Protein AF-A0A938V3J7-F1 (afdb_monomer_lite)

pLDDT: mean 76.26, std 18.02, range [22.23, 97.75]

Structure (mmCIF, N/CA/C/O backbone):
data_AF-A0A938V3J7-F1
#
_entry.id   AF-A0A938V3J7-F1
#
loop_
_atom_site.group_PDB
_atom_site.id
_atom_site.type_symbol
_atom_site.label_atom_id
_atom_site.label_alt_id
_atom_site.label_comp_id
_atom_site.label_asym_id
_atom_site.label_entity_id
_atom_site.label_seq_id
_atom_site.pdbx_PDB_ins_code
_atom_site.Cartn_x
_atom_site.Cartn_y
_atom_site.Cartn_z
_atom_site.occupancy
_atom_site.B_iso_or_equiv
_atom_site.auth_seq_id
_atom_site.auth_comp_id
_atom_site.auth_asym_id
_atom_si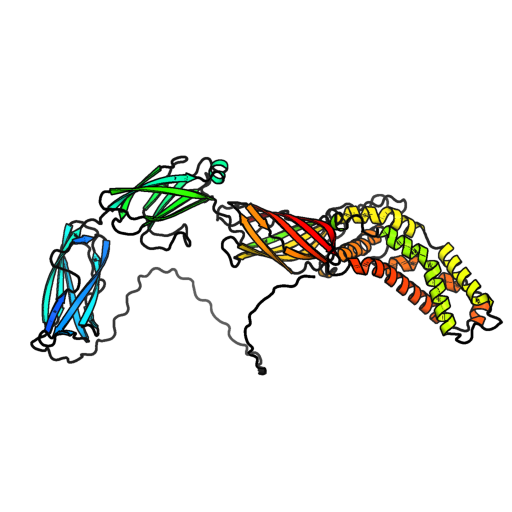te.auth_atom_id
_atom_site.pdbx_PDB_model_num
ATOM 1 N N . MET A 1 1 ? 50.129 -8.428 11.087 1.00 36.59 1 MET A N 1
ATOM 2 C CA . MET A 1 1 ? 49.872 -9.872 11.293 1.00 36.59 1 MET A CA 1
ATOM 3 C C . MET A 1 1 ? 49.122 -10.054 12.603 1.00 36.59 1 MET A C 1
ATOM 5 O O . MET A 1 1 ? 49.756 -10.105 13.646 1.00 36.59 1 MET A O 1
ATOM 9 N N . MET A 1 2 ? 47.792 -10.110 12.563 1.00 22.23 2 MET A N 1
ATOM 10 C CA . MET A 1 2 ? 46.974 -10.493 13.716 1.00 22.23 2 MET A CA 1
ATOM 11 C C . MET A 1 2 ? 45.658 -11.088 13.206 1.00 22.23 2 MET A C 1
ATOM 13 O O . MET A 1 2 ? 44.904 -10.426 12.503 1.00 22.23 2 MET A O 1
ATOM 17 N N . LYS A 1 3 ? 45.466 -12.374 13.522 1.00 27.41 3 LYS A N 1
ATOM 18 C CA . LYS A 1 3 ? 44.186 -13.101 13.534 1.00 27.41 3 LYS A CA 1
ATOM 19 C C . LYS A 1 3 ? 43.311 -12.467 14.628 1.00 27.41 3 LYS A C 1
ATOM 21 O O . LYS A 1 3 ? 43.859 -11.875 15.555 1.00 27.41 3 LYS A O 1
ATOM 26 N N . THR A 1 4 ? 41.982 -12.491 14.583 1.00 29.88 4 THR A N 1
ATOM 27 C CA . THR A 1 4 ? 41.031 -13.559 14.993 1.00 29.88 4 THR A CA 1
ATOM 28 C C . THR A 1 4 ? 39.646 -12.853 14.950 1.00 29.88 4 THR A C 1
ATOM 30 O O . THR A 1 4 ? 39.621 -11.651 15.179 1.00 29.88 4 THR A O 1
ATOM 33 N N . LEU A 1 5 ? 38.478 -13.414 14.623 1.00 23.55 5 LEU A N 1
ATOM 34 C CA . LEU A 1 5 ? 37.710 -14.451 15.323 1.00 23.55 5 LEU A CA 1
ATOM 35 C C . LEU A 1 5 ? 36.383 -14.641 14.545 1.00 23.55 5 LEU A C 1
ATOM 37 O O . LEU A 1 5 ? 35.713 -13.651 14.279 1.00 23.55 5 LEU A O 1
ATOM 41 N N . TRP A 1 6 ? 35.982 -15.877 14.244 1.00 23.89 6 TRP A N 1
ATOM 42 C CA . TRP A 1 6 ? 34.579 -16.276 14.031 1.00 23.89 6 TRP A CA 1
ATOM 43 C C . TRP A 1 6 ? 34.392 -17.631 14.723 1.00 23.89 6 TRP A C 1
ATOM 45 O O . TRP A 1 6 ? 35.262 -18.499 14.613 1.00 23.89 6 TRP A O 1
ATOM 55 N N . ALA A 1 7 ? 33.295 -17.801 15.460 1.00 24.97 7 ALA A N 1
ATOM 56 C CA . ALA A 1 7 ? 32.942 -19.033 16.157 1.00 24.97 7 ALA A CA 1
ATOM 57 C C . ALA A 1 7 ? 31.437 -19.326 16.011 1.00 24.97 7 ALA A C 1
ATOM 59 O O . ALA A 1 7 ? 30.647 -18.456 16.351 1.00 24.97 7 ALA A O 1
ATOM 60 N N . LEU A 1 8 ? 31.144 -20.552 15.528 1.00 22.77 8 LEU A N 1
ATOM 61 C CA . LEU A 1 8 ? 30.065 -21.527 15.845 1.00 22.77 8 LEU A CA 1
ATOM 62 C C . LEU A 1 8 ? 28.597 -21.038 15.991 1.00 22.77 8 LEU A C 1
ATOM 64 O O . LEU A 1 8 ? 28.354 -19.998 16.571 1.00 22.77 8 LEU A O 1
ATOM 68 N N . ALA A 1 9 ? 27.531 -21.758 15.599 1.00 23.61 9 ALA A N 1
ATOM 69 C CA . ALA A 1 9 ? 27.251 -23.204 15.497 1.00 23.61 9 ALA A CA 1
ATOM 70 C C . ALA A 1 9 ? 26.051 -23.448 14.521 1.00 23.61 9 ALA A C 1
ATOM 72 O O . ALA A 1 9 ? 25.189 -22.588 14.412 1.00 23.61 9 ALA A O 1
ATOM 73 N N . ALA A 1 10 ? 26.052 -24.466 13.647 1.00 24.00 10 ALA A N 1
ATOM 74 C CA . ALA A 1 10 ? 25.462 -25.820 13.772 1.00 24.00 10 ALA A CA 1
ATOM 75 C C . ALA A 1 10 ? 23.915 -25.930 13.817 1.00 24.00 10 ALA A C 1
ATOM 77 O O . ALA A 1 10 ? 23.343 -25.612 14.848 1.00 24.00 10 ALA A O 1
ATOM 78 N N . VAL A 1 11 ? 23.291 -26.552 12.792 1.00 22.33 11 VAL A N 1
ATOM 79 C CA . VAL A 1 11 ? 22.133 -27.480 12.909 1.00 22.33 11 VAL A CA 1
ATOM 80 C C . VAL A 1 11 ? 22.183 -28.548 11.793 1.00 22.33 11 VAL A C 1
ATOM 82 O O . VAL A 1 11 ? 22.649 -28.296 10.685 1.00 22.33 11 VAL A O 1
ATOM 85 N N . LEU A 1 12 ? 21.750 -29.759 12.159 1.00 23.25 12 LEU A N 1
ATOM 86 C CA . LEU A 1 12 ? 21.716 -31.028 11.431 1.00 23.25 12 LEU A CA 1
ATOM 87 C C . LEU A 1 12 ? 20.704 -31.139 10.265 1.00 23.25 12 LEU A C 1
ATOM 89 O O . LEU A 1 12 ? 19.569 -30.690 10.345 1.00 23.25 12 LEU A O 1
ATOM 93 N N . VAL A 1 13 ? 21.152 -31.921 9.279 1.00 25.14 13 VAL A N 1
ATOM 94 C CA . VAL A 1 13 ? 20.505 -32.942 8.421 1.00 25.14 13 VAL A CA 1
ATOM 95 C C . VAL A 1 13 ? 19.108 -33.459 8.822 1.00 25.14 13 VAL A C 1
ATOM 97 O O . VAL A 1 13 ? 18.946 -33.964 9.928 1.00 25.14 13 VAL A O 1
ATOM 100 N N . LEU A 1 14 ? 18.197 -33.542 7.837 1.00 25.23 14 LEU A N 1
ATOM 101 C CA . LEU A 1 14 ? 17.457 -34.759 7.437 1.00 25.23 14 LEU A CA 1
ATOM 102 C C . LEU A 1 14 ? 16.905 -34.588 6.009 1.00 25.23 14 LEU A C 1
ATOM 104 O O . LEU A 1 14 ? 16.304 -33.570 5.684 1.00 25.23 14 LEU A O 1
ATOM 108 N N . GLY A 1 15 ? 17.120 -35.593 5.161 1.00 25.22 15 GLY A N 1
ATOM 109 C CA . GLY A 1 15 ? 16.498 -35.726 3.845 1.00 25.22 15 GLY A CA 1
ATOM 110 C C . GLY A 1 15 ? 15.761 -37.059 3.717 1.00 25.22 15 GLY A C 1
ATOM 111 O O . GLY A 1 15 ? 16.027 -37.963 4.506 1.00 25.22 15 GLY A O 1
ATOM 112 N N . ALA A 1 16 ? 14.865 -37.156 2.727 1.00 27.64 16 ALA A N 1
ATOM 113 C CA . ALA A 1 16 ? 14.474 -38.348 1.943 1.00 27.64 16 ALA A CA 1
ATOM 114 C C . ALA A 1 16 ? 13.225 -37.994 1.096 1.00 27.64 16 ALA A C 1
ATOM 116 O O . ALA A 1 16 ? 12.248 -37.497 1.641 1.00 27.64 16 ALA A O 1
ATOM 117 N N . CYS A 1 17 ? 13.320 -38.034 -0.243 1.00 27.22 17 CYS A N 1
ATOM 118 C CA . CYS A 1 17 ? 12.775 -39.079 -1.149 1.00 27.22 17 CYS A CA 1
ATOM 119 C C . CYS A 1 17 ? 11.232 -39.074 -1.250 1.00 27.22 17 CYS A C 1
ATOM 121 O O . CYS A 1 17 ? 10.554 -39.335 -0.270 1.00 27.22 17 CYS A O 1
ATOM 123 N N . SER A 1 18 ? 10.627 -38.610 -2.350 1.00 29.48 18 SER A N 1
ATOM 124 C CA . SER A 1 18 ? 10.453 -39.227 -3.686 1.00 29.48 18 SER A CA 1
ATOM 125 C C . SER A 1 18 ? 9.230 -40.156 -3.828 1.00 29.48 18 SER A C 1
ATOM 127 O O . SER A 1 18 ? 9.090 -41.147 -3.123 1.00 29.48 18 SER A O 1
ATOM 129 N N . GLY A 1 19 ? 8.415 -39.862 -4.853 1.00 28.67 19 GLY A N 1
ATOM 130 C CA . GLY A 1 19 ? 7.665 -40.847 -5.644 1.00 28.67 19 GLY A CA 1
ATOM 131 C C . GLY A 1 19 ? 6.168 -41.004 -5.351 1.00 28.67 19 GLY A C 1
ATOM 132 O O . GLY A 1 19 ? 5.788 -41.472 -4.286 1.00 28.67 19 GLY A O 1
ATOM 133 N N . GLY A 1 20 ? 5.324 -40.747 -6.360 1.00 27.41 20 GLY A N 1
ATOM 134 C CA . GLY A 1 20 ? 3.936 -41.221 -6.367 1.00 27.41 20 GLY A CA 1
ATOM 135 C C . GLY A 1 20 ? 3.052 -40.641 -7.472 1.00 27.41 20 GLY A C 1
ATOM 136 O O . GLY A 1 20 ? 2.341 -39.674 -7.242 1.00 27.41 20 GLY A O 1
ATOM 137 N N . ASN A 1 21 ? 3.082 -41.261 -8.656 1.00 33.66 21 ASN A N 1
ATOM 138 C CA . ASN A 1 21 ? 2.131 -41.059 -9.757 1.00 33.66 21 ASN A CA 1
ATOM 139 C C . ASN A 1 21 ? 0.668 -41.277 -9.324 1.00 33.66 21 ASN A C 1
ATOM 141 O O . ASN A 1 21 ? 0.375 -42.241 -8.618 1.00 33.66 21 ASN A O 1
ATOM 145 N N . GLY A 1 22 ? -0.251 -40.487 -9.884 1.00 30.28 22 GLY A N 1
ATOM 146 C CA . GLY A 1 22 ? -1.693 -40.728 -9.804 1.00 30.28 22 GLY A CA 1
ATOM 147 C C . GLY A 1 22 ? -2.455 -40.013 -10.917 1.00 30.28 22 GLY A C 1
ATOM 148 O O . GLY A 1 22 ? -2.886 -38.881 -10.756 1.00 30.28 22 GLY A O 1
ATOM 149 N N . SER A 1 23 ? -2.604 -40.686 -12.057 1.00 36.59 23 SER A N 1
ATOM 150 C CA . SER A 1 23 ? -3.514 -40.326 -13.146 1.00 36.59 23 SER A CA 1
ATOM 151 C C . SER A 1 23 ? -4.965 -40.662 -12.778 1.00 36.59 23 SER A C 1
ATOM 153 O O . SER A 1 23 ? -5.240 -41.810 -12.424 1.00 36.59 23 SER A O 1
ATOM 155 N N . GLY A 1 24 ? -5.893 -39.719 -12.949 1.00 31.22 24 GLY A N 1
ATOM 156 C CA . GLY A 1 24 ? -7.335 -39.950 -12.835 1.00 31.22 24 GLY A CA 1
ATOM 157 C C . GLY A 1 24 ? -8.124 -38.929 -13.655 1.00 31.22 24 GLY A C 1
ATOM 158 O O . GLY A 1 24 ? -8.022 -37.733 -13.424 1.00 31.22 24 GLY A O 1
ATOM 159 N N . THR A 1 25 ? -8.852 -39.427 -14.650 1.00 36.25 25 THR A N 1
ATOM 160 C CA . THR A 1 25 ? -9.733 -38.732 -15.605 1.00 36.25 25 THR A CA 1
ATOM 161 C C . THR A 1 25 ? -10.946 -38.034 -14.966 1.00 36.25 25 THR A C 1
ATOM 163 O O . THR A 1 25 ? -11.325 -38.396 -13.852 1.00 36.25 25 THR A O 1
ATOM 166 N N . PRO A 1 26 ? -11.600 -37.095 -15.686 1.00 43.91 26 PRO A N 1
ATOM 167 C CA . PRO A 1 26 ? -12.692 -36.276 -15.166 1.00 43.91 26 PRO A CA 1
ATOM 168 C C . PRO A 1 26 ? -14.041 -37.007 -15.211 1.00 43.91 26 PRO A C 1
ATOM 170 O O . PRO A 1 26 ? -14.357 -37.697 -16.182 1.00 43.91 26 PRO A O 1
ATOM 173 N N . GLY A 1 27 ? -14.831 -36.830 -14.151 1.00 34.78 27 GLY A N 1
ATOM 174 C CA . GLY A 1 27 ? -16.237 -37.211 -14.078 1.00 34.78 27 GLY A CA 1
ATOM 175 C C . GLY A 1 27 ? -17.101 -35.957 -14.086 1.00 34.78 27 GLY A C 1
ATOM 176 O O . GLY A 1 27 ? -16.983 -35.120 -13.198 1.00 34.78 27 GLY A O 1
ATOM 177 N N . ASP A 1 28 ? -17.912 -35.858 -15.127 1.00 35.19 28 ASP A N 1
ATOM 178 C CA . ASP A 1 28 ? -18.955 -34.865 -15.364 1.00 35.19 28 ASP A CA 1
ATOM 179 C C . ASP A 1 28 ? -20.255 -35.253 -14.613 1.00 35.19 28 ASP A C 1
ATOM 181 O O . ASP A 1 28 ? -20.348 -36.350 -14.054 1.00 35.19 28 ASP A O 1
ATOM 185 N N . VAL A 1 29 ? -21.271 -34.392 -14.729 1.00 34.12 29 VAL A N 1
ATOM 186 C CA . VAL A 1 29 ? -22.699 -34.513 -14.355 1.00 34.12 29 VAL A CA 1
ATOM 187 C C . VAL A 1 29 ? -23.127 -33.906 -13.005 1.00 34.12 29 VAL A C 1
ATOM 189 O O . VAL A 1 29 ? -22.917 -34.492 -11.944 1.00 34.12 29 VAL A O 1
ATOM 192 N N . GLY A 1 30 ? -23.904 -32.812 -13.084 1.00 29.70 30 GLY A N 1
ATOM 193 C CA . GLY A 1 30 ? -24.968 -32.530 -12.112 1.00 29.70 30 GLY A CA 1
ATOM 194 C C . GLY A 1 30 ? -25.398 -31.071 -11.940 1.00 29.70 30 GLY A C 1
ATOM 195 O O . GLY A 1 30 ? -25.163 -30.508 -10.877 1.00 29.70 30 GLY A O 1
ATOM 196 N N . GLU A 1 31 ? -26.085 -30.489 -12.932 1.00 33.03 31 GLU A N 1
ATOM 197 C CA . GLU A 1 31 ? -27.126 -29.473 -12.682 1.00 33.03 31 GLU A CA 1
ATOM 198 C C . GLU A 1 31 ? -28.105 -30.004 -11.615 1.00 33.03 31 GLU A C 1
ATOM 200 O O . GLU A 1 31 ? -28.497 -31.170 -11.676 1.00 33.03 31 GLU A O 1
ATOM 205 N N . ASP A 1 32 ? -28.532 -29.188 -10.647 1.00 31.94 32 ASP A N 1
ATOM 206 C CA . ASP A 1 32 ? -29.783 -28.424 -10.768 1.00 31.94 32 ASP A CA 1
ATOM 207 C C . ASP A 1 32 ? -30.234 -27.803 -9.422 1.00 31.94 32 ASP A C 1
ATOM 209 O O . ASP A 1 32 ? -30.037 -28.349 -8.336 1.00 31.94 32 ASP A O 1
ATOM 213 N N . THR A 1 33 ? -30.965 -26.699 -9.560 1.00 32.12 33 THR A N 1
ATOM 214 C CA . THR A 1 33 ? -31.903 -26.053 -8.623 1.00 32.12 33 THR A CA 1
ATOM 215 C C . THR A 1 33 ? -31.411 -25.070 -7.551 1.00 32.12 33 THR A C 1
ATOM 217 O O . THR A 1 33 ? -30.893 -25.398 -6.487 1.00 32.12 33 THR A O 1
ATOM 220 N N . ALA A 1 34 ? -31.742 -23.811 -7.847 1.00 36.47 34 ALA A N 1
ATOM 221 C CA . ALA A 1 34 ? -31.937 -22.704 -6.930 1.00 36.47 34 ALA A CA 1
ATOM 222 C C . ALA A 1 34 ? -33.074 -22.969 -5.924 1.00 36.47 34 ALA A C 1
ATOM 224 O O . ALA A 1 34 ? -34.104 -23.544 -6.284 1.00 36.47 34 ALA A O 1
ATOM 225 N N . ALA A 1 35 ? -32.928 -22.445 -4.705 1.00 31.72 35 ALA A N 1
ATOM 226 C CA . ALA A 1 35 ? -34.045 -22.184 -3.806 1.00 31.72 35 ALA A CA 1
ATOM 227 C C . ALA A 1 35 ? -33.785 -20.927 -2.957 1.00 31.72 35 ALA A C 1
ATOM 229 O O . ALA A 1 35 ? -32.765 -20.807 -2.284 1.00 31.72 35 ALA A O 1
ATOM 230 N N . ASP A 1 36 ? -34.743 -20.012 -3.084 1.00 29.78 36 ASP A N 1
ATOM 231 C CA . ASP A 1 36 ? -35.158 -18.885 -2.248 1.00 29.78 36 ASP A CA 1
ATOM 232 C C . ASP A 1 36 ? -34.339 -18.485 -1.009 1.00 29.78 36 ASP A C 1
ATOM 234 O O . ASP A 1 36 ? -34.223 -19.200 -0.014 1.00 29.78 36 ASP A O 1
ATOM 238 N N . VAL A 1 37 ? -33.943 -17.210 -1.031 1.00 35.91 37 VAL A N 1
ATOM 239 C CA . VAL A 1 37 ? -33.580 -16.406 0.136 1.00 35.91 37 VAL A CA 1
ATOM 240 C C . VAL A 1 37 ? -34.868 -16.014 0.868 1.00 35.91 37 VAL A C 1
ATOM 242 O O . VAL A 1 37 ? -35.598 -15.125 0.428 1.00 35.91 37 VAL A O 1
ATOM 245 N N . ALA A 1 38 ? -35.133 -16.666 1.999 1.00 32.16 38 ALA A N 1
ATOM 246 C CA . ALA A 1 38 ? -36.101 -16.222 2.995 1.00 32.16 38 ALA A CA 1
ATOM 247 C C . ALA A 1 38 ? -35.363 -15.759 4.263 1.00 32.16 38 ALA A C 1
ATOM 249 O O . ALA A 1 38 ? -34.440 -16.406 4.751 1.00 32.16 38 ALA A O 1
ATOM 250 N N . THR A 1 39 ? -35.782 -14.600 4.757 1.00 33.84 39 THR A N 1
ATOM 251 C CA . THR A 1 39 ? -35.314 -13.863 5.941 1.00 33.84 39 THR A CA 1
ATOM 252 C C . THR A 1 39 ? -35.288 -14.695 7.234 1.00 33.84 39 THR A C 1
ATOM 254 O O . THR A 1 39 ? -36.244 -15.439 7.467 1.00 33.84 39 THR A O 1
ATOM 257 N N . PRO A 1 40 ? -34.298 -14.520 8.134 1.00 32.47 40 PRO A N 1
ATOM 258 C CA . PRO A 1 40 ? -34.312 -15.164 9.439 1.00 32.47 40 PRO A CA 1
ATOM 259 C C . PRO A 1 40 ? -35.102 -14.318 10.444 1.00 32.47 40 PRO A C 1
ATOM 261 O O . PRO A 1 40 ? -34.641 -13.275 10.896 1.00 32.47 40 PRO A O 1
ATOM 264 N N . ASP A 1 41 ? -36.283 -14.802 10.815 1.00 40.81 41 ASP A N 1
ATOM 265 C CA . ASP A 1 41 ? -36.976 -14.399 12.037 1.00 40.81 41 ASP A CA 1
ATOM 266 C C . ASP A 1 41 ? -37.518 -15.669 12.708 1.00 40.81 41 ASP A C 1
ATOM 268 O O . ASP A 1 41 ? -38.597 -16.154 12.376 1.00 40.81 41 ASP A O 1
ATOM 272 N N . SER A 1 42 ? -36.719 -16.278 13.590 1.00 31.77 42 SER A N 1
ATOM 273 C CA . SER A 1 42 ? -37.204 -17.240 14.587 1.00 31.77 42 SER A CA 1
ATOM 274 C C . SER A 1 42 ? -36.120 -17.561 15.616 1.00 31.77 42 SER A C 1
ATOM 276 O O . SER A 1 42 ? -35.074 -18.120 15.283 1.00 31.77 42 SER A O 1
ATOM 278 N N . ARG A 1 43 ? -36.422 -17.251 16.882 1.00 34.56 43 ARG A N 1
ATOM 279 C CA . ARG A 1 43 ? -35.856 -17.898 18.073 1.00 34.56 43 ARG A CA 1
ATOM 280 C C . ARG A 1 43 ? -35.697 -19.401 17.829 1.00 34.56 43 ARG A C 1
ATOM 282 O O . ARG A 1 43 ? -36.666 -20.076 17.496 1.00 34.56 43 ARG A O 1
ATOM 289 N N . THR A 1 44 ? -34.491 -19.909 18.031 1.00 30.72 44 THR A N 1
ATOM 290 C CA . THR A 1 44 ? -34.216 -21.338 18.134 1.00 30.72 44 THR A CA 1
ATOM 291 C C . THR A 1 44 ? -34.802 -21.862 19.440 1.00 30.72 44 THR A C 1
ATOM 293 O O . THR A 1 44 ? -34.283 -21.586 20.522 1.00 30.72 44 THR A O 1
ATOM 296 N N . ASP A 1 45 ? -35.891 -22.619 19.333 1.00 33.22 45 ASP A N 1
ATOM 297 C CA . ASP A 1 45 ? -36.324 -23.520 20.393 1.00 33.22 45 ASP A CA 1
ATOM 298 C C . ASP A 1 45 ? -35.198 -24.532 20.640 1.00 33.22 45 ASP A C 1
ATOM 300 O O . ASP A 1 45 ? -34.743 -25.231 19.729 1.00 33.22 45 ASP A O 1
ATOM 304 N N . ALA A 1 46 ? -34.694 -24.554 21.874 1.00 37.19 46 ALA A N 1
ATOM 305 C CA . ALA A 1 46 ? -33.725 -25.539 22.318 1.00 37.19 46 ALA A CA 1
ATOM 306 C C . ALA A 1 46 ? -34.317 -26.944 22.141 1.00 37.19 46 ALA A C 1
ATOM 308 O O . ALA A 1 46 ? -35.465 -27.194 22.508 1.00 37.19 46 ALA A O 1
ATOM 309 N N . ALA A 1 47 ? -33.518 -27.846 21.571 1.00 35.41 47 ALA A N 1
ATOM 310 C CA . ALA A 1 47 ? -33.863 -29.249 21.411 1.00 35.41 47 ALA A CA 1
ATOM 311 C C . ALA A 1 47 ? -34.372 -29.842 22.737 1.00 35.41 47 ALA A C 1
ATOM 313 O O . ALA A 1 47 ? -33.728 -29.690 23.778 1.00 35.41 47 ALA A O 1
ATOM 314 N N . GLU A 1 48 ? -35.520 -30.525 22.689 1.00 35.78 48 GLU A N 1
ATOM 315 C CA . GLU A 1 48 ? -35.974 -31.377 23.787 1.00 35.78 48 GLU A CA 1
ATOM 316 C C . GLU A 1 48 ? -34.861 -32.382 24.131 1.00 35.78 48 GLU A C 1
ATOM 318 O O . GLU A 1 48 ? -34.354 -33.055 23.228 1.00 35.78 48 GLU A O 1
ATOM 323 N N . PRO A 1 49 ? -34.450 -32.504 25.406 1.00 41.25 49 PRO A N 1
ATOM 324 C CA . PRO A 1 49 ? -33.471 -33.506 25.784 1.00 41.25 49 PRO A CA 1
ATOM 325 C C . PRO A 1 49 ? -34.092 -34.901 25.659 1.00 41.25 49 PRO A C 1
ATOM 327 O O . PRO A 1 49 ? -35.179 -35.164 26.182 1.00 41.25 49 PRO A O 1
ATOM 330 N N . ASP A 1 50 ? -33.364 -35.788 24.977 1.00 38.81 50 ASP A N 1
ATOM 331 C CA . ASP A 1 50 ? -33.607 -37.227 24.936 1.00 38.81 50 ASP A CA 1
ATOM 332 C C . ASP A 1 50 ? -33.941 -37.772 26.332 1.00 38.81 50 ASP A C 1
ATOM 334 O O . ASP A 1 50 ? -33.351 -37.374 27.340 1.00 38.81 50 ASP A O 1
ATOM 338 N N . GLN A 1 51 ? -34.903 -38.697 26.378 1.00 39.19 51 GLN A N 1
ATOM 339 C CA . GLN A 1 51 ? -35.396 -39.319 27.603 1.00 39.19 51 GLN A CA 1
ATOM 340 C C . GLN A 1 51 ? -34.245 -39.760 28.518 1.00 39.19 51 GLN A C 1
ATOM 342 O O . GLN A 1 51 ? -33.464 -40.650 28.178 1.00 39.19 51 GLN A O 1
ATOM 347 N N . VAL A 1 52 ? -34.177 -39.143 29.702 1.00 41.59 52 VAL A N 1
ATOM 348 C CA . VAL A 1 52 ? -33.230 -39.488 30.765 1.00 41.59 52 VAL A CA 1
ATOM 349 C C . VAL A 1 52 ? -33.440 -40.964 31.135 1.00 41.59 52 VAL A C 1
ATOM 351 O O . VAL A 1 52 ? -34.559 -41.335 31.503 1.00 41.59 52 VAL A O 1
ATOM 354 N N . PRO A 1 53 ? -32.414 -41.831 31.040 1.00 44.44 53 PRO A N 1
ATOM 355 C CA . PRO A 1 53 ? -32.537 -43.208 31.489 1.00 44.44 53 PRO A CA 1
ATOM 356 C C . PRO A 1 53 ? -32.819 -43.217 32.993 1.00 44.44 53 PRO A C 1
ATOM 358 O O . PRO A 1 53 ? -32.088 -42.603 33.768 1.00 44.44 53 PRO A O 1
ATOM 361 N N . ASP A 1 54 ? -33.881 -43.915 33.398 1.00 48.75 54 ASP A N 1
ATOM 362 C CA . ASP A 1 54 ? -34.207 -44.188 34.799 1.00 48.75 54 ASP A CA 1
ATOM 363 C C . ASP A 1 54 ? -33.035 -44.965 35.425 1.00 48.75 54 ASP A C 1
ATOM 365 O O . ASP A 1 54 ? -32.890 -46.176 35.239 1.00 48.75 54 ASP A O 1
ATOM 369 N N . THR A 1 55 ? -32.117 -44.249 36.083 1.00 49.28 55 THR A N 1
ATOM 370 C CA . THR A 1 55 ? -30.848 -44.800 36.586 1.00 49.28 55 THR A CA 1
ATOM 371 C C . THR A 1 55 ? -31.044 -45.722 37.786 1.00 49.28 55 THR A C 1
ATOM 373 O O . THR A 1 55 ? -30.080 -46.343 38.234 1.00 49.28 55 THR A O 1
ATOM 376 N N . GLY A 1 56 ? -32.274 -45.858 38.302 1.00 56.31 56 GLY A N 1
ATOM 377 C CA . GLY A 1 56 ? -32.622 -46.837 39.329 1.00 56.31 56 GLY A CA 1
ATOM 378 C C . GLY A 1 56 ? -31.783 -46.734 40.605 1.00 56.31 56 GLY A C 1
ATOM 379 O O . GLY A 1 56 ? -31.706 -47.716 41.342 1.00 56.31 56 GLY A O 1
ATOM 380 N N . ILE A 1 57 ? -31.135 -45.589 40.865 1.00 64.56 57 ILE A N 1
ATOM 381 C CA . ILE A 1 57 ? -30.305 -45.377 42.053 1.00 64.56 57 ILE A CA 1
ATOM 382 C C . ILE A 1 57 ? -31.250 -45.368 43.263 1.00 64.56 57 ILE A C 1
ATOM 384 O O . ILE A 1 57 ? -32.044 -44.435 43.407 1.00 64.56 57 ILE A O 1
ATOM 388 N N . PRO A 1 58 ? -31.223 -46.393 44.137 1.00 73.50 58 PRO A N 1
ATOM 389 C CA . PRO A 1 58 ? -32.092 -46.414 45.301 1.00 73.50 58 PRO A CA 1
ATOM 390 C C . PRO A 1 58 ? -31.683 -45.273 46.234 1.00 73.50 58 PRO A C 1
ATOM 392 O O . PRO A 1 58 ? -30.503 -45.139 46.560 1.00 73.50 58 PRO A O 1
ATOM 395 N N . CYS A 1 59 ? -32.649 -44.461 46.670 1.00 78.62 59 CYS A N 1
ATOM 396 C CA . CYS A 1 59 ? -32.402 -43.370 47.608 1.00 78.62 59 CYS A CA 1
ATOM 397 C C . CYS A 1 59 ? -31.710 -43.908 48.873 1.00 78.62 59 CYS A C 1
ATOM 399 O O . CYS A 1 59 ? -32.329 -44.582 49.701 1.00 78.62 59 CYS A O 1
ATOM 401 N N . SER A 1 60 ? -30.407 -43.644 49.001 1.00 73.94 60 SER A N 1
ATOM 402 C CA . SER A 1 60 ? -29.638 -43.928 50.214 1.00 73.94 60 SER A CA 1
ATOM 403 C C . SER A 1 60 ? -30.157 -43.020 51.335 1.00 73.94 60 SER A C 1
ATOM 405 O O . SER A 1 60 ? -30.492 -41.861 51.096 1.00 73.94 60 SER A O 1
ATOM 407 N N . GLN A 1 61 ? -30.231 -43.529 52.570 1.00 76.25 61 GLN A N 1
ATOM 408 C CA . GLN A 1 61 ? -30.738 -42.757 53.717 1.00 76.25 61 GLN A CA 1
ATOM 409 C C . GLN A 1 61 ? -29.819 -41.596 54.144 1.00 76.25 61 GLN A C 1
ATOM 411 O O . GLN A 1 61 ? -30.170 -40.870 55.068 1.00 76.25 61 GLN A O 1
ATOM 416 N N . ASN A 1 62 ? -28.667 -41.409 53.489 1.00 88.75 62 ASN A N 1
ATOM 417 C CA . ASN A 1 62 ? -27.645 -40.443 53.895 1.00 88.75 62 ASN A CA 1
ATOM 418 C C . ASN A 1 62 ? -27.331 -39.391 52.824 1.00 88.75 62 ASN A C 1
ATOM 420 O O . ASN A 1 62 ? -26.309 -38.716 52.928 1.00 88.75 62 ASN A O 1
ATOM 424 N N . LEU A 1 63 ? -28.153 -39.256 51.782 1.00 92.38 63 LEU A N 1
ATOM 425 C CA . LEU A 1 63 ? -27.927 -38.237 50.760 1.00 92.38 63 LEU A CA 1
ATOM 426 C C . LEU A 1 63 ? -28.299 -36.843 51.287 1.00 92.38 63 LEU A C 1
ATOM 428 O O . LEU A 1 63 ? -29.374 -36.651 51.853 1.00 92.38 63 LEU A O 1
ATOM 432 N N . VAL A 1 64 ? -27.420 -35.868 51.065 1.00 94.25 64 VAL A N 1
ATOM 433 C CA . VAL A 1 64 ? -27.632 -34.450 51.384 1.00 94.25 64 VAL A CA 1
ATOM 434 C C . VAL A 1 64 ? -27.657 -33.653 50.090 1.00 94.25 64 VAL A C 1
ATOM 436 O O . VAL A 1 64 ? -26.845 -33.897 49.202 1.00 94.25 64 VAL A O 1
ATOM 439 N N . LEU A 1 65 ? -28.600 -32.715 49.998 1.00 95.19 65 LEU A N 1
ATOM 440 C CA . LEU A 1 65 ? -28.695 -31.711 48.942 1.00 95.19 65 LEU A CA 1
ATOM 441 C C . LEU A 1 65 ? -28.388 -30.344 49.545 1.00 95.19 65 LEU A C 1
ATOM 443 O O . LEU A 1 65 ? -28.980 -29.973 50.555 1.00 95.19 65 LEU A O 1
ATOM 447 N N . GLU A 1 66 ? -27.492 -29.597 48.918 1.00 95.00 66 GLU A N 1
ATOM 448 C CA . GLU A 1 66 ? -27.148 -28.233 49.320 1.00 95.00 66 GLU A CA 1
ATOM 449 C C . GLU A 1 66 ? -26.915 -27.348 48.093 1.00 95.00 66 GLU A C 1
ATOM 451 O O . GLU A 1 66 ? -26.609 -27.843 47.005 1.00 95.00 66 GLU A O 1
ATOM 456 N N . PHE A 1 67 ? -27.054 -26.034 48.264 1.00 94.88 67 PHE A N 1
ATOM 457 C CA . PHE A 1 67 ? -26.551 -25.081 47.279 1.00 94.88 67 PHE A CA 1
ATOM 458 C C . PHE A 1 67 ? -25.028 -25.006 47.366 1.00 94.88 67 PHE A C 1
ATOM 460 O O . PHE A 1 67 ? -24.449 -25.096 48.447 1.00 94.88 67 PHE A O 1
ATOM 467 N N . PHE A 1 68 ? -24.378 -24.832 46.221 1.00 89.00 68 PHE A N 1
ATOM 468 C CA . PHE A 1 68 ? -22.932 -24.702 46.125 1.00 89.00 68 PHE A CA 1
ATOM 469 C C . PHE A 1 68 ? -22.581 -23.318 45.571 1.00 89.00 68 PHE A C 1
ATOM 471 O O . PHE A 1 68 ? -23.016 -22.954 44.481 1.00 89.00 68 PHE A O 1
ATOM 478 N N . GLY A 1 69 ? -21.812 -22.537 46.334 1.00 84.19 69 GLY A N 1
ATOM 479 C CA . GLY A 1 69 ? -21.360 -21.198 45.933 1.00 84.19 69 GLY A CA 1
ATOM 480 C C . GLY A 1 69 ? -22.395 -20.072 46.066 1.00 84.19 69 GLY A C 1
ATOM 481 O O . GLY A 1 69 ? -22.083 -18.945 45.693 1.00 84.19 69 GLY A O 1
ATOM 482 N N . ILE A 1 70 ? -23.593 -20.346 46.597 1.00 89.12 70 ILE A N 1
ATOM 483 C CA . ILE A 1 70 ? -24.646 -19.349 46.846 1.00 89.12 70 ILE A CA 1
ATOM 484 C C . ILE A 1 70 ? -25.194 -19.546 48.264 1.00 89.12 70 ILE A C 1
ATOM 486 O O . ILE A 1 70 ? -25.400 -20.680 48.698 1.00 89.12 70 ILE A O 1
ATOM 490 N N . GLU A 1 71 ? -25.426 -18.444 48.975 1.00 90.88 71 GLU A N 1
ATOM 491 C CA . GLU A 1 71 ? -25.882 -18.417 50.368 1.00 90.88 71 GLU A CA 1
ATOM 492 C C . GLU A 1 71 ? -27.250 -17.733 50.497 1.00 90.88 71 GLU A C 1
ATOM 494 O O . GLU A 1 71 ? -27.641 -16.916 49.660 1.00 90.88 71 GLU A O 1
ATOM 499 N N . ASP A 1 72 ? -27.977 -18.075 51.562 1.00 92.44 72 ASP A N 1
ATOM 500 C CA . ASP A 1 72 ? -29.256 -17.446 51.895 1.00 92.44 72 ASP A CA 1
ATOM 501 C C . ASP A 1 72 ? -29.069 -15.951 52.190 1.00 92.44 72 ASP A C 1
ATOM 503 O O . ASP A 1 72 ? -28.199 -15.554 52.966 1.00 92.44 72 ASP A O 1
ATOM 507 N N . GLY A 1 73 ? -29.882 -15.117 51.550 1.00 88.38 73 GLY A N 1
ATOM 508 C CA . GLY A 1 73 ? -29.791 -13.664 51.620 1.00 88.38 73 GLY A CA 1
ATOM 509 C C . GLY A 1 73 ? -28.724 -13.041 50.716 1.00 88.38 73 GLY A C 1
ATOM 510 O O . GLY A 1 73 ? -28.428 -11.863 50.895 1.00 88.38 73 GLY A O 1
ATOM 511 N N . MET A 1 74 ? -28.145 -13.767 49.754 1.00 89.69 74 MET A N 1
ATOM 512 C CA . MET A 1 74 ? -27.180 -13.195 48.805 1.00 89.69 74 MET A CA 1
ATOM 513 C C . MET A 1 74 ? -27.826 -12.128 47.899 1.00 89.69 74 MET A C 1
ATOM 515 O O . MET A 1 74 ? -28.919 -12.323 47.357 1.00 89.69 74 MET A O 1
ATOM 519 N N . GLY A 1 75 ? -27.125 -11.001 47.730 1.00 87.94 75 GLY A N 1
ATOM 520 C CA . GLY A 1 75 ? -27.479 -9.941 46.788 1.00 87.94 75 GLY A CA 1
ATOM 521 C C . GLY A 1 75 ? -26.981 -10.262 45.378 1.00 87.94 75 GLY A C 1
ATOM 522 O O . GLY A 1 75 ? -25.806 -10.574 45.197 1.00 87.94 75 GLY A O 1
ATOM 523 N N . LEU A 1 76 ? -27.862 -10.187 44.385 1.00 88.88 76 LEU A N 1
ATOM 524 C CA . LEU A 1 76 ? -27.571 -10.454 42.978 1.00 88.88 76 LEU A CA 1
ATOM 525 C C . LEU A 1 76 ? -27.650 -9.164 42.161 1.00 88.88 76 LEU A C 1
ATOM 527 O O . LEU A 1 76 ? -28.648 -8.458 42.243 1.00 88.88 76 LEU A O 1
ATOM 531 N N . GLU A 1 77 ? -26.653 -8.853 41.339 1.00 88.12 77 GLU A N 1
ATOM 532 C CA . GLU A 1 77 ? -26.751 -7.704 40.426 1.00 88.12 77 GLU A CA 1
ATOM 533 C C . GLU A 1 77 ? -27.965 -7.865 39.493 1.00 88.12 77 GLU A C 1
ATOM 535 O O . GLU A 1 77 ? -28.212 -8.962 38.994 1.00 88.12 77 GLU A O 1
ATOM 540 N N . THR A 1 78 ? -28.739 -6.803 39.255 1.00 87.69 78 THR A N 1
ATOM 541 C CA . THR A 1 78 ? -29.845 -6.809 38.276 1.00 87.69 78 THR A CA 1
ATOM 542 C C . THR A 1 78 ? -29.339 -7.022 36.847 1.00 87.69 78 THR A C 1
ATOM 544 O O . THR A 1 78 ? -28.339 -6.417 36.462 1.00 87.69 78 THR A O 1
ATOM 547 N N . GLY A 1 79 ? -30.051 -7.816 36.040 1.00 83.50 79 GLY A N 1
ATOM 548 C CA . GLY A 1 79 ? -29.695 -8.100 34.642 1.00 83.50 79 GLY A CA 1
ATOM 549 C C . GLY A 1 79 ? -28.437 -8.958 34.444 1.00 83.50 79 GLY A C 1
ATOM 550 O O . GLY A 1 79 ? -27.917 -9.034 33.333 1.00 83.50 79 GLY A O 1
ATOM 551 N N . ALA A 1 80 ? -27.921 -9.573 35.507 1.00 84.00 80 ALA A N 1
ATOM 552 C CA . ALA A 1 80 ? -26.769 -10.458 35.475 1.00 84.00 80 ALA A CA 1
ATOM 553 C C . ALA A 1 80 ? -27.171 -11.911 35.192 1.00 84.00 80 ALA A C 1
ATOM 555 O O . ALA A 1 80 ? -28.249 -12.373 35.569 1.00 84.00 80 ALA A O 1
ATOM 556 N N . ASN A 1 81 ? -26.238 -12.655 34.604 1.00 87.44 81 ASN A N 1
ATOM 557 C CA . ASN A 1 81 ? -26.342 -14.099 34.458 1.00 87.44 81 ASN A CA 1
ATOM 558 C C . ASN A 1 81 ? -25.500 -14.776 35.537 1.00 87.44 81 ASN A C 1
ATOM 560 O O . ASN A 1 81 ? -24.281 -14.599 35.587 1.00 87.44 81 ASN A O 1
ATOM 564 N N . LEU A 1 82 ? -26.146 -15.559 36.397 1.00 90.19 82 LEU A N 1
ATOM 565 C CA . LEU A 1 82 ? -25.494 -16.297 37.472 1.00 90.19 82 LEU A CA 1
ATOM 566 C C . LEU A 1 82 ? -25.631 -17.801 37.254 1.00 90.19 82 LEU A C 1
ATOM 568 O O . LEU A 1 82 ? -26.732 -18.314 37.077 1.00 90.19 82 LEU A O 1
ATOM 572 N N . MET A 1 83 ? -24.524 -18.533 37.356 1.00 94.06 83 MET A N 1
ATOM 573 C CA . MET A 1 83 ? -24.563 -19.993 37.393 1.00 94.06 83 MET A CA 1
ATOM 574 C C . MET A 1 83 ? -24.922 -20.471 38.805 1.00 94.06 83 MET A C 1
ATOM 576 O O . MET A 1 83 ? -24.112 -20.375 39.725 1.00 94.06 83 MET A O 1
ATOM 580 N N . VAL A 1 84 ? -26.125 -21.010 38.975 1.00 94.50 84 VAL A N 1
ATOM 581 C CA . VAL A 1 84 ? -26.586 -21.617 40.227 1.00 94.50 84 VAL A CA 1
ATOM 582 C C . VAL A 1 84 ? -26.201 -23.085 40.232 1.00 94.50 84 VAL A C 1
ATOM 584 O O . VAL A 1 84 ? -26.485 -23.808 39.279 1.00 94.50 84 VAL A O 1
ATOM 587 N N . GLN A 1 85 ? -25.599 -23.542 41.327 1.00 96.88 85 GLN A N 1
ATOM 588 C CA . GLN A 1 85 ? -25.187 -24.928 41.492 1.00 96.88 85 GLN A CA 1
ATOM 589 C C . GLN A 1 85 ? -25.839 -25.556 42.722 1.00 96.88 85 GLN A C 1
ATOM 591 O O . GLN A 1 85 ? -25.907 -24.953 43.793 1.00 96.88 85 GLN A O 1
ATOM 596 N N . ALA A 1 86 ? -26.297 -26.792 42.566 1.00 96.62 86 ALA A N 1
ATOM 597 C CA . ALA A 1 86 ? -26.765 -27.634 43.652 1.00 96.62 86 ALA A CA 1
ATOM 598 C C . ALA A 1 86 ? -25.959 -28.926 43.674 1.00 96.62 86 ALA A C 1
ATOM 600 O O . ALA A 1 86 ? -25.673 -29.506 42.625 1.00 96.62 86 ALA A O 1
ATOM 601 N N . ARG A 1 87 ? -25.586 -29.377 44.869 1.00 96.88 87 ARG A N 1
ATOM 602 C CA . ARG A 1 87 ? -24.730 -30.542 45.061 1.00 96.88 87 ARG A CA 1
ATOM 603 C C . ARG A 1 87 ? -25.451 -31.628 45.842 1.00 96.88 87 ARG A C 1
ATOM 605 O O . ARG A 1 87 ? -26.052 -31.340 46.874 1.00 96.88 87 ARG A O 1
ATOM 612 N N . ILE A 1 88 ? -25.338 -32.871 45.375 1.00 96.06 88 ILE A N 1
ATOM 613 C CA . ILE A 1 88 ? -25.756 -34.071 46.104 1.00 96.06 88 ILE A CA 1
ATOM 614 C C . ILE A 1 88 ? -24.534 -34.917 46.462 1.00 96.06 88 ILE A C 1
ATOM 616 O O . ILE A 1 88 ? -23.718 -35.261 45.603 1.00 96.06 88 ILE A O 1
ATOM 620 N N . TYR A 1 89 ? -24.418 -35.283 47.737 1.00 95.50 89 TYR A N 1
ATOM 621 C CA . TYR A 1 89 ? -23.380 -36.185 48.239 1.00 95.50 89 TYR A CA 1
ATOM 622 C C . TYR A 1 89 ? -23.914 -37.091 49.350 1.00 95.50 89 TYR A C 1
ATOM 624 O O . TYR A 1 89 ? -24.902 -36.775 50.012 1.00 95.50 89 TYR A O 1
ATOM 632 N N . ASP A 1 90 ? -23.256 -38.228 49.562 1.00 94.50 90 ASP A N 1
ATOM 633 C CA . ASP A 1 90 ? -23.507 -39.092 50.716 1.00 94.50 90 ASP A CA 1
ATOM 634 C C . ASP A 1 90 ? -22.796 -38.519 51.951 1.00 94.50 90 ASP A C 1
ATOM 636 O O . ASP A 1 90 ? -21.569 -38.407 51.971 1.00 94.50 90 ASP A O 1
ATOM 640 N N . ALA A 1 91 ? -23.551 -38.158 52.988 1.00 90.94 91 ALA A N 1
ATOM 641 C CA . ALA A 1 91 ? -23.034 -37.504 54.188 1.00 90.94 91 ALA A CA 1
ATOM 642 C C . ALA A 1 91 ? -22.112 -38.387 55.039 1.00 90.94 91 ALA A C 1
ATOM 644 O O . ALA A 1 91 ? -21.302 -37.864 55.801 1.00 90.94 91 ALA A O 1
ATOM 645 N N . VAL A 1 92 ? -22.220 -39.716 54.935 1.00 91.69 92 VAL A N 1
ATOM 646 C CA . VAL A 1 92 ? -21.374 -40.642 55.703 1.00 91.69 92 VAL A CA 1
ATOM 647 C C . VAL A 1 92 ? -20.027 -40.816 55.018 1.00 91.69 92 VAL A C 1
ATOM 649 O O . VAL A 1 92 ? -18.992 -40.848 55.681 1.00 91.69 92 VAL A O 1
ATOM 652 N N . MET A 1 93 ? -20.040 -40.930 53.691 1.00 91.75 93 MET A N 1
ATOM 653 C CA . MET A 1 93 ? -18.831 -41.176 52.901 1.00 91.75 93 MET A CA 1
ATOM 654 C C . MET A 1 93 ? -18.162 -39.882 52.416 1.00 91.75 93 MET A C 1
ATOM 656 O O . MET A 1 93 ? -17.017 -39.927 51.974 1.00 91.75 93 MET A O 1
ATOM 660 N N . ALA A 1 94 ? -18.866 -38.747 52.482 1.00 91.06 94 ALA A N 1
ATOM 661 C CA . ALA A 1 94 ? -18.496 -37.482 51.844 1.00 91.06 94 ALA A CA 1
ATOM 662 C C . ALA A 1 94 ? -18.209 -37.636 50.334 1.00 91.06 94 ALA A C 1
ATOM 664 O O . ALA A 1 94 ? -17.354 -36.947 49.776 1.00 91.06 94 ALA A O 1
ATOM 665 N N . VAL A 1 95 ? -18.913 -38.565 49.672 1.00 94.06 95 VAL A N 1
ATOM 666 C CA . VAL A 1 95 ? -18.727 -38.890 48.250 1.00 94.06 95 VAL A CA 1
ATOM 667 C C . VAL A 1 95 ? -19.841 -38.242 47.422 1.00 94.06 95 VAL A C 1
ATOM 669 O O . VAL A 1 95 ? -21.014 -38.423 47.758 1.00 94.06 95 VAL A O 1
ATOM 672 N N . PRO A 1 96 ? -19.510 -37.502 46.351 1.00 95.50 96 PRO A N 1
ATOM 673 C CA . PRO A 1 96 ? -20.505 -36.930 45.450 1.00 95.50 96 PRO A CA 1
ATOM 674 C C . PRO A 1 96 ? -21.310 -37.997 44.699 1.00 95.50 96 PRO A C 1
ATOM 676 O O . PRO A 1 96 ? -20.791 -39.067 44.386 1.00 95.50 96 PRO A O 1
ATOM 679 N N . VAL A 1 97 ? -22.571 -37.693 44.377 1.00 94.75 97 VAL A N 1
ATOM 680 C CA . VAL A 1 97 ? -23.473 -38.625 43.682 1.00 94.75 97 VAL A CA 1
ATOM 681 C C . VAL A 1 97 ? -23.893 -38.072 42.323 1.00 94.75 97 VAL A C 1
ATOM 683 O O . VAL A 1 97 ? -24.639 -37.097 42.237 1.00 94.75 97 VAL A O 1
ATOM 686 N N . ALA A 1 98 ? -23.419 -38.724 41.264 1.00 95.12 98 ALA A N 1
ATOM 687 C CA . ALA A 1 98 ? -23.723 -38.402 39.873 1.00 95.12 98 ALA A CA 1
ATOM 688 C C . ALA A 1 98 ? -25.040 -39.028 39.389 1.00 95.12 98 ALA A C 1
ATOM 690 O O . ALA A 1 98 ? -25.525 -40.004 39.963 1.00 95.12 98 ALA A O 1
ATOM 691 N N . GLY A 1 99 ? -25.581 -38.508 38.287 1.00 94.88 99 GLY A N 1
ATOM 692 C CA . GLY A 1 99 ? -26.708 -39.102 37.567 1.00 94.88 99 GLY A CA 1
ATOM 693 C C . GLY A 1 99 ? -28.073 -38.916 38.232 1.00 94.88 99 GLY A C 1
ATOM 694 O O . GLY A 1 99 ? -29.013 -39.626 37.876 1.00 94.88 99 GLY A O 1
ATOM 695 N N . LEU A 1 100 ? -28.197 -37.994 39.193 1.00 94.38 100 LEU A N 1
ATOM 696 C CA . LEU A 1 100 ? -29.465 -37.667 39.843 1.00 94.38 100 LEU A CA 1
ATOM 697 C C . LEU A 1 100 ? -30.072 -36.403 39.234 1.00 94.38 100 LEU A C 1
ATOM 699 O O . LEU A 1 100 ? -29.406 -35.373 39.144 1.00 94.38 100 LEU A O 1
ATOM 703 N N . GLU A 1 101 ? -31.347 -36.472 38.846 1.00 96.06 101 GLU A N 1
ATOM 704 C CA . GLU A 1 101 ? -32.108 -35.298 38.411 1.00 96.06 101 GLU A CA 1
ATOM 705 C C . GLU A 1 101 ? -32.404 -34.381 39.603 1.00 96.06 101 GLU A C 1
ATOM 707 O O . GLU A 1 101 ? -32.813 -34.823 40.680 1.00 96.06 101 GLU A O 1
ATOM 712 N N . VAL A 1 102 ? -32.222 -33.088 39.386 1.00 97.12 102 VAL A N 1
ATOM 713 C CA . VAL A 1 102 ? -32.459 -32.021 40.344 1.00 97.12 102 VAL A CA 1
ATOM 714 C C . VAL A 1 102 ? -33.390 -31.001 39.696 1.00 97.12 102 VAL A C 1
ATOM 716 O O . VAL A 1 102 ? -33.142 -30.553 38.576 1.00 97.12 102 VAL A O 1
ATOM 719 N N . VAL A 1 103 ? -34.465 -30.643 40.397 1.00 97.75 103 VAL A N 1
ATOM 720 C CA . VAL A 1 103 ? -35.466 -29.676 39.929 1.00 97.75 103 VAL A CA 1
ATOM 721 C C . VAL A 1 103 ? -35.256 -28.348 40.642 1.00 97.75 103 VAL A C 1
ATOM 723 O O . VAL A 1 103 ? -35.259 -28.302 41.873 1.00 97.75 103 VAL A O 1
ATOM 726 N N . PHE A 1 104 ? -35.110 -27.280 39.868 1.00 97.69 104 PHE A N 1
ATOM 727 C CA . PHE A 1 104 ? -34.971 -25.910 40.337 1.00 97.69 104 PHE A CA 1
ATOM 728 C C . PHE A 1 104 ? -36.281 -25.149 40.127 1.00 97.69 104 PHE A C 1
ATOM 730 O O . PHE A 1 104 ? -36.882 -25.187 39.054 1.00 97.69 104 PHE A O 1
ATOM 737 N N . GLU A 1 105 ? -36.704 -24.424 41.153 1.00 97.38 105 GLU A N 1
ATOM 738 C CA . GLU A 1 105 ? -37.898 -23.587 41.146 1.00 97.38 105 GLU A CA 1
ATOM 739 C C . GLU A 1 105 ? -37.536 -22.197 41.662 1.00 97.38 105 GLU A C 1
ATOM 741 O O . GLU A 1 105 ? -37.008 -22.059 42.768 1.00 97.38 105 GLU A O 1
ATOM 746 N N . LEU A 1 106 ? -37.858 -21.172 40.876 1.00 96.31 106 LEU A N 1
ATOM 747 C CA . LEU A 1 106 ? -37.705 -19.769 41.242 1.00 96.31 106 LEU A CA 1
ATOM 748 C C . LEU A 1 106 ? -39.093 -19.154 41.446 1.00 96.31 106 LEU A C 1
ATOM 750 O O . LEU A 1 106 ? -39.970 -19.288 40.595 1.00 96.31 106 LEU A O 1
ATOM 754 N N . THR A 1 107 ? -39.299 -18.483 42.575 1.00 95.00 107 THR A N 1
ATOM 755 C CA . THR A 1 107 ? -40.543 -17.762 42.895 1.00 95.00 107 THR A CA 1
ATOM 756 C C . THR A 1 107 ? -40.195 -16.383 43.446 1.00 95.00 107 THR A C 1
ATOM 758 O O . THR A 1 107 ? -39.201 -16.272 44.150 1.00 95.00 107 THR A O 1
ATOM 761 N N . GLY A 1 108 ? -40.953 -15.326 43.148 1.00 90.00 108 GLY A N 1
ATOM 762 C CA . GLY A 1 108 ? -40.630 -13.977 43.636 1.00 90.00 108 GLY A CA 1
ATOM 763 C C . GLY A 1 108 ? -41.286 -12.845 42.846 1.00 90.00 108 GLY A C 1
ATOM 764 O O . GLY A 1 108 ? -42.059 -13.095 41.923 1.00 90.00 108 GLY A O 1
ATOM 765 N N . ASP A 1 109 ? -40.947 -11.605 43.209 1.00 76.50 109 ASP A N 1
ATOM 766 C CA . ASP A 1 109 ? -41.614 -10.366 42.760 1.00 76.50 109 ASP A CA 1
ATOM 767 C C . ASP A 1 109 ? -40.917 -9.657 41.573 1.00 76.50 109 ASP A C 1
ATOM 769 O O . ASP A 1 109 ? -40.917 -8.417 41.478 1.00 76.50 109 ASP A O 1
ATOM 773 N N . GLY A 1 110 ? -40.323 -10.422 40.650 1.00 79.56 110 GLY A N 1
ATOM 774 C CA . GLY A 1 110 ? -39.532 -9.886 39.536 1.00 79.56 110 GLY A CA 1
ATOM 775 C C . GLY A 1 110 ? -39.586 -10.699 38.242 1.00 79.56 110 GLY A C 1
ATOM 776 O O . GLY A 1 110 ? -40.274 -11.708 38.135 1.00 79.56 110 GLY A O 1
ATOM 777 N N . ASP A 1 111 ? -38.843 -10.217 37.252 1.00 89.62 111 ASP A N 1
ATOM 778 C CA . ASP A 1 111 ? -38.692 -10.740 35.889 1.00 89.62 111 ASP A CA 1
ATOM 779 C C . ASP A 1 111 ? -37.511 -11.718 35.738 1.00 89.62 111 ASP A C 1
ATOM 781 O O . ASP A 1 111 ? -37.119 -12.052 34.622 1.00 89.62 111 ASP A O 1
ATOM 785 N N . ALA A 1 112 ? -36.946 -12.189 36.853 1.00 92.19 112 ALA A N 1
ATOM 786 C CA . ALA A 1 112 ? -35.890 -13.191 36.836 1.00 92.19 112 ALA A CA 1
ATOM 787 C C . ALA A 1 112 ? -36.389 -14.530 36.273 1.00 92.19 112 ALA A C 1
ATOM 789 O O . ALA A 1 112 ? -37.522 -14.950 36.527 1.00 92.19 112 ALA A O 1
ATOM 790 N N . ALA A 1 113 ? -35.519 -15.228 35.550 1.00 94.62 113 ALA A N 1
ATOM 791 C CA . ALA A 1 113 ? -35.846 -16.486 34.897 1.00 94.62 113 ALA A CA 1
ATOM 792 C C . ALA A 1 113 ? -34.707 -17.496 35.028 1.00 94.62 113 ALA A C 1
ATOM 794 O O . ALA A 1 113 ? -33.530 -17.148 34.989 1.00 94.62 113 ALA A O 1
ATOM 795 N N . LEU A 1 114 ? -35.067 -18.770 35.148 1.00 95.44 114 LEU A N 1
ATOM 796 C CA . LEU A 1 114 ? -34.112 -19.863 35.018 1.00 95.44 114 LEU A CA 1
ATOM 797 C C . LEU A 1 114 ? -34.021 -20.264 33.546 1.00 95.44 114 LEU A C 1
ATOM 799 O O . LEU A 1 114 ? -35.052 -20.469 32.905 1.00 95.44 114 LEU A O 1
ATOM 803 N N . ALA A 1 115 ? -32.805 -20.430 33.027 1.00 94.06 115 ALA A N 1
ATOM 804 C CA . ALA A 1 115 ? -32.584 -20.948 31.676 1.00 94.06 115 ALA A CA 1
ATOM 805 C C . ALA A 1 115 ? -33.103 -22.391 31.521 1.00 94.06 115 ALA A C 1
ATOM 807 O O . ALA A 1 115 ? -33.501 -22.801 30.434 1.00 94.06 115 ALA A O 1
ATOM 808 N N . ALA A 1 116 ? -33.133 -23.149 32.623 1.00 95.50 116 ALA A N 1
ATOM 809 C CA . ALA A 1 116 ? -33.734 -24.472 32.715 1.00 95.50 116 ALA A CA 1
ATOM 810 C C . ALA A 1 116 ? -34.275 -24.723 34.130 1.00 95.50 116 ALA A C 1
ATOM 812 O O . ALA A 1 116 ? -33.742 -24.214 35.111 1.00 95.50 116 ALA A O 1
ATOM 813 N N . THR A 1 117 ? -35.310 -25.554 34.254 1.00 96.69 117 THR A N 1
ATOM 814 C CA . THR A 1 117 ? -35.887 -25.950 35.555 1.00 96.69 117 THR A CA 1
ATOM 815 C C . THR A 1 117 ? -35.378 -27.301 36.050 1.00 96.69 117 THR A C 1
ATOM 817 O O . THR A 1 117 ? -35.708 -27.720 37.157 1.00 96.69 117 THR A O 1
ATOM 820 N N . LYS A 1 118 ? -34.571 -28.004 35.249 1.00 96.94 118 LYS A N 1
ATOM 821 C CA . LYS A 1 118 ? -34.020 -29.322 35.571 1.00 96.94 118 LYS A CA 1
ATOM 822 C C . LYS A 1 118 ? -32.564 -29.419 35.143 1.00 96.94 118 LYS A C 1
ATOM 824 O O . LYS A 1 118 ? -32.206 -28.927 34.078 1.00 96.94 118 LYS A O 1
ATOM 829 N N . ALA A 1 119 ? -31.757 -30.106 35.942 1.00 97.19 119 ALA A N 1
ATOM 830 C CA . ALA A 1 119 ? -30.407 -30.519 35.574 1.00 97.19 119 ALA A CA 1
ATOM 831 C C . ALA A 1 119 ? -30.059 -31.860 36.236 1.00 97.19 119 ALA A C 1
ATOM 833 O O . ALA A 1 119 ? -30.690 -32.262 37.210 1.00 97.19 119 ALA A O 1
ATOM 834 N N . VAL A 1 120 ? -29.056 -32.559 35.706 1.00 96.69 120 VAL A N 1
ATOM 835 C CA . VAL A 1 120 ? -28.573 -33.840 36.246 1.00 96.69 120 VAL A CA 1
ATOM 836 C C . VAL A 1 120 ? -27.212 -33.627 36.903 1.00 96.69 120 VAL A C 1
ATOM 838 O O . VAL A 1 120 ? -26.376 -32.899 36.367 1.00 96.69 120 VAL A O 1
ATOM 841 N N . THR A 1 121 ? -26.979 -34.244 38.063 1.00 96.50 121 THR A N 1
ATOM 842 C CA . THR A 1 121 ? -25.689 -34.145 38.753 1.00 96.50 121 THR A CA 1
ATOM 843 C C . THR A 1 121 ? -24.567 -34.820 37.960 1.00 96.50 121 THR A C 1
ATOM 845 O O . THR A 1 121 ? -24.708 -35.947 37.483 1.00 96.50 121 THR A O 1
ATOM 848 N N . ASN A 1 122 ? -23.425 -34.145 37.831 1.00 96.12 122 ASN A N 1
ATOM 849 C CA . ASN A 1 122 ? -22.214 -34.691 37.210 1.00 96.12 122 ASN A CA 1
ATOM 850 C C . ASN A 1 122 ? -21.409 -35.584 38.181 1.00 96.12 122 ASN A C 1
ATOM 852 O O . ASN A 1 122 ? -21.825 -35.816 39.314 1.00 96.12 122 ASN A O 1
ATOM 856 N N . ASP A 1 123 ? -20.216 -36.031 37.777 1.00 96.56 123 ASP A N 1
ATOM 857 C CA . ASP A 1 123 ? -19.311 -36.864 38.597 1.00 96.56 123 ASP A CA 1
ATOM 858 C C . ASP A 1 123 ? -18.856 -36.209 39.918 1.00 96.56 123 ASP A C 1
ATOM 860 O O . ASP A 1 123 ? -18.393 -36.890 40.831 1.00 96.56 123 ASP A O 1
ATOM 864 N N . GLN A 1 124 ? -19.005 -34.887 40.048 1.00 96.12 124 GLN A N 1
ATOM 865 C CA . GLN A 1 124 ? -18.761 -34.132 41.285 1.00 96.12 124 GLN A CA 1
ATOM 866 C C . GLN A 1 124 ? -20.033 -33.943 42.126 1.00 96.12 124 GLN A C 1
ATOM 868 O O . GLN A 1 124 ? -20.013 -33.263 43.158 1.00 96.12 124 GLN A O 1
ATOM 873 N N . GLY A 1 125 ? -21.137 -34.567 41.710 1.00 96.06 125 GLY A N 1
ATOM 874 C CA . GLY A 1 125 ? -22.437 -34.478 42.353 1.00 96.06 125 GLY A CA 1
ATOM 875 C C . GLY A 1 125 ? -23.116 -33.134 42.130 1.00 96.06 125 GLY A C 1
ATOM 876 O O . GLY A 1 125 ? -24.043 -32.820 42.864 1.00 96.06 125 GLY A O 1
ATOM 877 N N . VAL A 1 126 ? -22.658 -32.328 41.165 1.00 97.25 126 VAL A N 1
ATOM 878 C CA . VAL A 1 126 ? -23.134 -30.958 40.936 1.00 97.25 126 VAL A CA 1
ATOM 879 C C . VAL A 1 126 ? -24.089 -30.916 39.748 1.00 97.25 126 VAL A C 1
ATOM 881 O O . VAL A 1 126 ? -23.739 -31.361 38.657 1.00 97.25 126 VAL A O 1
ATOM 884 N N . ALA A 1 127 ? -25.276 -30.357 39.961 1.00 97.06 127 ALA A N 1
ATOM 885 C CA . ALA A 1 127 ? -26.217 -29.936 38.932 1.00 97.06 127 ALA A CA 1
ATOM 886 C C . ALA A 1 127 ? -26.182 -28.403 38.841 1.00 97.06 127 ALA A C 1
ATOM 888 O O . ALA A 1 127 ? -26.213 -27.733 39.875 1.00 97.06 127 ALA A O 1
ATOM 889 N N . ALA A 1 128 ? -26.093 -27.848 37.632 1.00 96.81 128 ALA A N 1
ATOM 890 C CA . ALA A 1 128 ? -25.935 -26.412 37.417 1.00 96.81 128 ALA A CA 1
ATOM 891 C C . ALA A 1 128 ? -26.945 -25.885 36.395 1.00 96.81 128 ALA A C 1
ATOM 893 O O . ALA A 1 128 ? -27.202 -26.551 35.392 1.00 96.81 128 ALA A O 1
ATOM 894 N N . ILE A 1 129 ? -27.486 -24.694 36.645 1.00 96.19 129 ILE A N 1
ATOM 895 C CA . ILE A 1 129 ? -28.358 -23.966 35.719 1.00 96.19 129 ILE A CA 1
ATOM 896 C C . ILE A 1 129 ? -28.026 -22.473 35.743 1.00 96.19 129 ILE A C 1
ATOM 898 O O . ILE A 1 129 ? -27.536 -21.951 36.742 1.00 96.19 129 ILE A O 1
ATOM 902 N N . GLU A 1 130 ? -28.328 -21.774 34.656 1.00 95.81 130 GLU A N 1
ATOM 903 C CA . GLU A 1 130 ? -28.182 -20.322 34.584 1.00 95.81 130 GLU A CA 1
ATOM 904 C C . GLU A 1 130 ? -29.452 -19.624 35.099 1.00 95.81 130 GLU A C 1
ATOM 906 O O . GLU A 1 130 ? -30.575 -19.979 34.731 1.00 95.81 130 GLU A O 1
ATOM 911 N N . LEU A 1 131 ? -29.262 -18.637 35.970 1.00 94.06 131 LEU A N 1
ATOM 912 C CA . LEU A 1 131 ? -30.268 -17.708 36.466 1.00 94.06 131 LEU A CA 1
ATOM 913 C C . LEU A 1 131 ? -30.027 -16.347 35.808 1.00 94.06 131 LEU A C 1
ATOM 915 O O . LEU A 1 131 ? -28.995 -15.721 36.045 1.00 94.06 131 LEU A O 1
ATOM 919 N N . LEU A 1 132 ? -31.000 -15.888 35.026 1.00 92.75 132 LEU A N 1
ATOM 920 C CA . LEU A 1 132 ? -31.088 -14.520 34.524 1.00 92.75 132 LEU A CA 1
ATOM 921 C C . LEU A 1 132 ? -31.757 -13.678 35.606 1.00 92.75 132 LEU A C 1
ATOM 923 O O . LEU A 1 132 ? -32.937 -13.881 35.907 1.00 92.75 132 LEU A O 1
ATOM 927 N N . THR A 1 133 ? -31.020 -12.766 36.230 1.00 88.56 133 THR A N 1
ATOM 928 C CA . THR A 1 133 ? -31.589 -11.895 37.258 1.00 88.56 133 THR A CA 1
ATOM 929 C C . THR A 1 133 ? -32.440 -10.810 36.601 1.00 88.56 133 THR A C 1
ATOM 931 O O . THR A 1 133 ? -32.111 -10.273 35.544 1.00 88.56 133 THR A O 1
ATOM 934 N N . GLY A 1 134 ? -33.576 -10.501 37.222 1.00 87.12 134 GLY A N 1
ATOM 935 C CA . GLY A 1 134 ? -34.501 -9.497 36.712 1.00 87.12 134 GLY A CA 1
ATOM 936 C C . GLY A 1 134 ? -33.908 -8.083 36.671 1.00 87.12 134 GLY A C 1
ATOM 937 O O . GLY A 1 134 ? -32.886 -7.794 37.296 1.00 87.12 134 GLY A O 1
ATOM 938 N N . SER A 1 135 ? -34.583 -7.178 35.968 1.00 86.44 135 SER A N 1
ATOM 939 C CA . SER A 1 135 ? -34.214 -5.760 35.856 1.00 86.44 135 SER A CA 1
ATOM 940 C C . SER A 1 135 ? -34.613 -4.924 37.080 1.00 86.44 135 SER A C 1
ATOM 942 O O . SER A 1 135 ? -34.096 -3.827 37.291 1.00 86.44 135 SER A O 1
ATOM 944 N N . LYS A 1 136 ? -35.530 -5.425 37.915 1.00 88.56 136 LYS A N 1
ATOM 945 C CA . LYS A 1 136 ? -36.045 -4.700 39.085 1.00 88.56 136 LYS A CA 1
ATOM 946 C C . LYS A 1 136 ? -35.088 -4.794 40.278 1.00 88.56 136 LYS A C 1
ATOM 948 O O . LYS A 1 136 ? -34.854 -5.884 40.795 1.00 88.56 136 LYS A O 1
ATOM 953 N N . GLN A 1 137 ? -34.602 -3.652 40.766 1.00 88.31 137 GLN A N 1
ATOM 954 C CA . GLN A 1 137 ? -33.805 -3.551 41.997 1.00 88.31 137 GLN A CA 1
ATOM 955 C C . GLN A 1 137 ? -34.645 -3.856 43.249 1.00 88.31 137 GLN A C 1
ATOM 957 O O . GLN A 1 137 ? -35.806 -3.448 43.342 1.00 88.31 137 GLN A O 1
ATOM 962 N N . GLY A 1 138 ? -34.048 -4.541 44.229 1.00 90.25 138 GLY A N 1
ATOM 963 C CA . GLY A 1 138 ? -34.693 -4.900 45.494 1.00 90.25 138 GLY A CA 1
ATOM 964 C C . GLY A 1 138 ? -35.783 -5.962 45.350 1.00 90.25 138 GLY A C 1
ATOM 965 O O . GLY A 1 138 ? -36.598 -6.119 46.255 1.00 90.25 138 GLY A O 1
ATOM 966 N N . ALA A 1 139 ? -35.847 -6.657 44.212 1.00 91.44 139 ALA A N 1
ATOM 967 C CA . ALA A 1 139 ? -36.756 -7.777 44.035 1.00 91.44 139 ALA A CA 1
ATOM 968 C C . ALA A 1 139 ? -36.248 -8.967 44.851 1.00 91.44 139 ALA A C 1
ATOM 970 O O . ALA A 1 139 ? -35.077 -9.329 44.761 1.00 91.44 139 ALA A O 1
ATOM 971 N N . GLU A 1 140 ? -37.135 -9.565 45.638 1.00 94.00 140 GLU A N 1
ATOM 972 C CA . GLU A 1 140 ? -36.843 -10.762 46.420 1.00 94.00 140 GLU A CA 1
ATOM 973 C C . GLU A 1 140 ? -37.312 -12.006 45.662 1.00 94.00 140 GLU A C 1
ATOM 975 O O . GLU A 1 140 ? -38.412 -12.042 45.096 1.00 94.00 140 GLU A O 1
ATOM 980 N N . TYR A 1 141 ? -36.471 -13.036 45.672 1.00 92.75 141 TYR A N 1
ATOM 981 C CA . TYR A 1 141 ? -36.727 -14.331 45.063 1.00 92.75 141 TYR A CA 1
ATOM 982 C C . TYR A 1 141 ? -36.440 -15.439 46.069 1.00 92.75 141 TYR A C 1
ATOM 984 O O . TYR A 1 141 ? -35.474 -15.382 46.817 1.00 92.75 141 TYR A O 1
ATOM 992 N N . ASN A 1 142 ? -37.244 -16.491 46.047 1.00 95.50 142 ASN A N 1
ATOM 993 C CA . ASN A 1 142 ? -36.930 -17.760 46.674 1.00 95.50 142 ASN A CA 1
ATOM 994 C C . ASN A 1 142 ? -36.531 -18.736 45.576 1.00 95.50 142 ASN A C 1
ATOM 996 O O . ASN A 1 142 ? -37.367 -19.138 44.756 1.00 95.50 142 ASN A O 1
ATOM 1000 N N . LEU A 1 143 ? -35.254 -19.106 45.572 1.00 96.38 143 LEU A N 1
ATOM 1001 C CA . LEU A 1 143 ? -34.730 -20.168 44.735 1.00 96.38 143 LEU A CA 1
ATOM 1002 C C . LEU A 1 143 ? -34.730 -21.449 45.546 1.00 96.38 143 LEU A C 1
ATOM 1004 O O . LEU A 1 143 ? -34.159 -21.525 46.631 1.00 96.38 143 LEU A O 1
ATOM 1008 N N . SER A 1 144 ? -35.380 -22.472 45.020 1.00 96.88 144 SER A N 1
ATOM 1009 C CA . SER A 1 144 ? -35.448 -23.760 45.678 1.00 96.88 144 SER A CA 1
ATOM 1010 C C . SER A 1 144 ? -35.048 -24.878 44.746 1.00 96.88 144 SER A C 1
ATOM 1012 O O . SER A 1 144 ? -35.287 -24.831 43.544 1.00 96.88 144 SER A O 1
ATOM 1014 N N . VAL A 1 145 ? -34.407 -25.875 45.330 1.00 97.31 145 VAL A N 1
ATOM 1015 C CA . VAL A 1 145 ? -33.881 -27.032 44.642 1.00 97.31 145 VAL A CA 1
ATOM 1016 C C . VAL A 1 145 ? -34.419 -28.286 45.309 1.00 97.31 145 VAL A C 1
ATOM 1018 O O . VAL A 1 145 ? -34.483 -28.370 46.537 1.00 97.31 145 VAL A O 1
ATOM 1021 N N . SER A 1 146 ? -34.865 -29.250 44.512 1.00 96.88 146 SER A N 1
ATOM 1022 C CA . SER A 1 146 ? -35.468 -30.474 45.025 1.00 96.88 146 SER A CA 1
ATOM 1023 C C . SER A 1 146 ? -35.014 -31.715 44.276 1.00 96.88 146 SER A C 1
ATOM 1025 O O . SER A 1 146 ? -34.758 -31.689 43.073 1.00 96.88 146 SER A O 1
ATOM 1027 N N . ASN A 1 147 ? -34.928 -32.816 45.014 1.00 96.12 147 ASN A N 1
ATOM 1028 C CA . ASN A 1 147 ? -34.694 -34.148 44.483 1.00 96.12 147 ASN A CA 1
ATOM 1029 C C . ASN A 1 147 ? -35.498 -35.168 45.320 1.00 96.12 147 ASN A C 1
ATOM 1031 O O . ASN A 1 147 ? -35.573 -35.030 46.545 1.00 96.12 147 ASN A O 1
ATOM 1035 N N . PRO A 1 148 ? -36.099 -36.206 44.705 1.00 92.94 148 PRO A N 1
ATOM 1036 C CA . PRO A 1 148 ? -36.933 -37.176 45.422 1.00 92.94 148 PRO A CA 1
ATOM 1037 C C . PRO A 1 148 ? -36.240 -37.902 46.584 1.00 92.94 148 PRO A C 1
ATOM 1039 O O . PRO A 1 148 ? -36.917 -38.333 47.516 1.00 92.94 148 PRO A O 1
ATOM 1042 N N . CYS A 1 149 ? -34.912 -38.045 46.542 1.00 92.06 149 CYS A N 1
ATOM 1043 C CA . CYS A 1 149 ? -34.140 -38.758 47.556 1.00 92.06 149 CYS A CA 1
ATOM 1044 C C . CYS A 1 149 ? -33.674 -37.878 48.720 1.00 92.06 149 CYS A C 1
ATOM 1046 O O . CYS A 1 149 ? -33.486 -38.394 49.818 1.00 92.06 149 CYS A O 1
ATOM 1048 N N . THR A 1 150 ? -33.475 -36.578 48.499 1.00 93.62 150 THR A N 1
ATOM 1049 C CA . THR A 1 150 ? -32.902 -35.653 49.496 1.00 93.62 150 THR A CA 1
ATOM 1050 C C . THR A 1 150 ? -33.900 -34.623 50.021 1.00 93.62 150 THR A C 1
ATOM 1052 O O . THR A 1 150 ? -33.628 -33.949 51.013 1.00 93.62 150 THR A O 1
ATOM 1055 N N . GLY A 1 151 ? -35.071 -34.501 49.391 1.00 93.50 151 GLY A N 1
ATOM 1056 C CA . GLY A 1 151 ? -36.077 -33.501 49.732 1.00 93.50 151 GLY A CA 1
ATOM 1057 C C . GLY A 1 151 ? -35.858 -32.176 49.000 1.00 93.50 151 GLY A C 1
ATOM 1058 O O . GLY A 1 151 ? -35.377 -32.149 47.868 1.00 93.50 151 GLY A O 1
ATOM 1059 N N . LYS A 1 152 ? -36.279 -31.073 49.626 1.00 96.25 152 LYS A N 1
ATOM 1060 C CA . LYS A 1 152 ? -36.254 -29.721 49.051 1.00 96.25 152 LYS A CA 1
ATOM 1061 C C . LYS A 1 152 ? -35.488 -28.774 49.968 1.00 96.25 152 LYS A C 1
ATOM 1063 O O . LYS A 1 152 ? -35.741 -28.748 51.170 1.00 96.25 152 LYS A O 1
ATOM 1068 N N . VAL A 1 153 ? -34.603 -27.976 49.383 1.00 96.56 153 VAL A N 1
ATOM 1069 C CA . VAL A 1 153 ? -33.854 -26.903 50.049 1.00 96.56 153 VAL A CA 1
ATOM 1070 C C . VAL A 1 153 ? -34.154 -25.597 49.324 1.00 96.56 153 VAL A C 1
ATOM 1072 O O . VAL A 1 153 ? -34.370 -25.596 48.115 1.00 96.56 153 VAL A O 1
ATOM 1075 N N . GLY A 1 154 ? -34.228 -24.487 50.051 1.00 95.56 154 GLY A N 1
ATOM 1076 C CA . GLY A 1 154 ? -34.497 -23.172 49.479 1.00 95.56 154 GLY A CA 1
ATOM 1077 C C . GLY A 1 154 ? -33.619 -22.106 50.109 1.00 95.56 154 GLY A C 1
ATOM 1078 O O . GLY A 1 154 ? -33.228 -22.243 51.266 1.00 95.56 154 GLY A O 1
ATOM 1079 N N . ILE A 1 155 ? -33.328 -21.075 49.328 1.00 96.25 155 ILE A N 1
ATOM 1080 C CA . ILE A 1 155 ? -32.606 -19.874 49.733 1.00 96.25 155 ILE A CA 1
ATOM 1081 C C . ILE A 1 155 ? -33.368 -18.645 49.238 1.00 96.25 155 ILE A C 1
ATOM 1083 O O . ILE A 1 155 ? -33.935 -18.650 48.141 1.00 96.25 155 ILE A O 1
ATOM 1087 N N . GLY A 1 156 ? -33.385 -17.601 50.055 1.00 94.81 156 GLY A N 1
ATOM 1088 C CA . GLY A 1 156 ? -33.792 -16.263 49.669 1.00 94.81 156 GLY A CA 1
ATOM 1089 C C . GLY A 1 156 ? -32.649 -15.556 48.946 1.00 94.81 156 GLY A C 1
ATOM 1090 O O . GLY A 1 156 ? -31.493 -15.627 49.351 1.00 94.81 156 GLY A O 1
ATOM 1091 N N . LEU A 1 157 ? -32.974 -14.862 47.868 1.00 94.00 157 LEU A N 1
ATOM 1092 C CA . LEU A 1 157 ? -32.073 -14.047 47.064 1.00 94.00 157 LEU A CA 1
ATOM 1093 C C . LEU A 1 157 ? -32.734 -12.685 46.893 1.00 94.00 157 LEU A C 1
ATOM 1095 O O . LEU A 1 157 ? -33.961 -12.590 46.855 1.00 94.00 157 LEU A O 1
ATOM 1099 N N . HIS A 1 158 ? -31.948 -11.628 46.761 1.00 92.94 158 HIS A N 1
ATOM 1100 C CA . HIS A 1 158 ? -32.494 -10.313 46.444 1.00 92.94 158 HIS A CA 1
ATOM 1101 C C . HIS A 1 158 ? -31.651 -9.638 45.376 1.00 92.94 158 HIS A C 1
ATOM 1103 O O . HIS A 1 158 ? -30.442 -9.841 45.330 1.00 92.94 158 HIS A O 1
ATOM 1109 N N . THR A 1 159 ? -32.257 -8.840 44.503 1.00 91.62 159 THR A N 1
ATOM 1110 C CA . THR A 1 159 ? -31.481 -8.058 43.540 1.00 91.62 159 THR A CA 1
ATOM 1111 C C . THR A 1 159 ? -30.949 -6.774 44.158 1.00 91.62 159 THR A C 1
ATOM 1113 O O . THR A 1 159 ? -31.675 -6.017 44.804 1.00 91.62 159 THR A O 1
ATOM 1116 N N . VAL A 1 160 ? -29.680 -6.491 43.905 1.00 90.12 160 VAL A N 1
ATOM 1117 C CA . VAL A 1 160 ? -29.018 -5.220 44.194 1.00 90.12 160 VAL A CA 1
ATOM 1118 C C . VAL A 1 160 ? -28.716 -4.509 42.879 1.00 90.12 160 VAL A C 1
ATOM 1120 O O . VAL A 1 160 ? -28.605 -5.144 41.828 1.00 90.12 160 VAL A O 1
ATOM 1123 N N . ALA A 1 161 ? -28.620 -3.180 42.918 1.00 84.31 161 ALA A N 1
ATOM 1124 C CA . ALA A 1 161 ? -28.108 -2.456 41.760 1.00 84.31 161 ALA A CA 1
ATOM 1125 C C . ALA A 1 161 ? -26.657 -2.897 41.509 1.00 84.31 161 ALA A C 1
ATOM 1127 O O . ALA A 1 161 ? -25.940 -3.130 42.488 1.00 84.31 161 ALA A O 1
ATOM 1128 N N . PRO A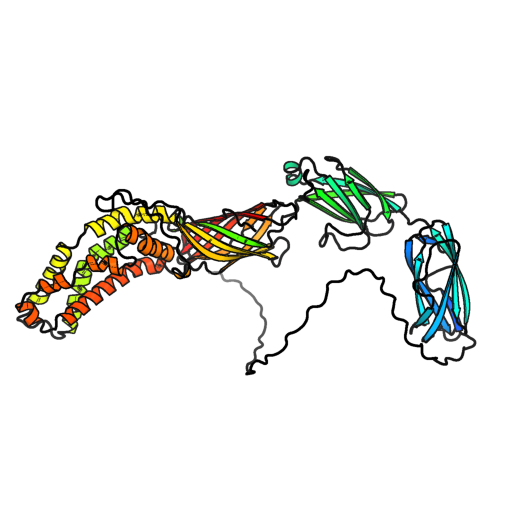 1 162 ? -26.224 -3.027 40.243 1.00 81.94 162 PRO A N 1
ATOM 1129 C CA . PRO A 1 162 ? -24.820 -3.251 39.943 1.00 81.94 162 PRO A CA 1
ATOM 1130 C C . PRO A 1 162 ? -23.997 -2.133 40.576 1.00 81.94 162 PRO A C 1
ATOM 1132 O O . PRO A 1 162 ? -24.376 -0.960 40.519 1.00 81.94 162 PRO A O 1
ATOM 1135 N N . GLU A 1 163 ? -22.880 -2.496 41.198 1.00 86.31 163 GLU A N 1
ATOM 1136 C CA . GLU A 1 163 ? -21.958 -1.485 41.691 1.00 86.31 163 GLU A CA 1
ATOM 1137 C C . GLU A 1 163 ? -21.384 -0.733 40.491 1.00 86.31 163 GLU A C 1
ATOM 1139 O O . GLU A 1 163 ? -20.874 -1.328 39.535 1.00 86.31 163 GLU A O 1
ATOM 1144 N N . SER A 1 164 ? -21.464 0.590 40.541 1.00 87.81 164 SER A N 1
ATOM 1145 C CA . SER A 1 164 ? -20.953 1.449 39.484 1.00 87.81 164 SER A CA 1
ATOM 1146 C C . SER A 1 164 ? -20.095 2.566 40.050 1.00 87.81 164 SER A C 1
ATOM 1148 O O . SER A 1 164 ? -20.251 2.969 41.203 1.00 87.81 164 SER A O 1
ATOM 1150 N N . GLY A 1 165 ? -19.202 3.082 39.222 1.00 89.62 165 GLY A N 1
ATOM 1151 C CA . GLY A 1 165 ? -18.511 4.336 39.472 1.00 89.62 165 GLY A CA 1
ATOM 1152 C C . GLY A 1 165 ? -18.541 5.224 38.237 1.00 89.62 165 GLY A C 1
ATOM 1153 O O . GLY A 1 165 ? -19.321 5.014 37.306 1.00 89.62 165 GLY A O 1
ATOM 1154 N N . THR A 1 166 ? -17.665 6.217 38.240 1.00 90.12 166 THR A N 1
ATOM 1155 C CA . THR A 1 166 ? -17.541 7.199 37.166 1.00 90.12 166 THR A CA 1
ATOM 1156 C C . THR A 1 166 ? -16.162 7.089 36.530 1.00 90.12 166 THR A C 1
ATOM 1158 O O . THR A 1 166 ? -15.160 6.955 37.233 1.00 90.12 166 THR A O 1
ATOM 1161 N N . VAL A 1 167 ? -16.080 7.205 35.209 1.00 90.75 167 VAL A N 1
ATOM 1162 C CA . VAL A 1 167 ? -14.805 7.416 34.511 1.00 90.75 167 VAL A CA 1
ATOM 1163 C C . VAL A 1 167 ? -14.793 8.834 33.952 1.00 90.75 167 VAL A C 1
ATOM 1165 O O . VAL A 1 167 ? -15.673 9.205 33.182 1.00 90.75 167 VAL A O 1
ATOM 1168 N N . LEU A 1 168 ? -13.799 9.621 34.348 1.00 92.25 168 LEU A N 1
ATOM 1169 C CA . LEU A 1 168 ? -13.487 10.919 33.761 1.00 92.25 168 LEU A CA 1
ATOM 1170 C C . LEU A 1 168 ? -12.413 10.691 32.702 1.00 92.25 168 LEU A C 1
ATOM 1172 O O . LEU A 1 168 ? -11.318 10.230 33.027 1.00 92.25 168 LEU A O 1
ATOM 1176 N N . VAL A 1 169 ? -12.736 10.956 31.441 1.00 90.94 169 VAL A N 1
ATOM 1177 C CA . VAL A 1 169 ? -11.810 10.750 30.327 1.00 90.94 169 VAL A CA 1
ATOM 1178 C C . VAL A 1 169 ? -11.351 12.096 29.797 1.00 90.94 169 VAL A C 1
ATOM 1180 O O . VAL A 1 169 ? -12.175 12.910 29.385 1.00 90.94 169 VAL A O 1
ATOM 1183 N N . HIS A 1 170 ? -10.036 12.286 29.792 1.00 92.94 170 HIS A N 1
ATOM 1184 C CA . HIS A 1 170 ? -9.348 13.412 29.178 1.00 92.94 170 HIS A CA 1
ATOM 1185 C C . HIS A 1 170 ? -8.734 12.962 27.853 1.00 92.94 170 HIS A C 1
ATOM 1187 O O . HIS A 1 170 ? -7.820 12.135 27.824 1.00 92.94 170 HIS A O 1
ATOM 1193 N N . PHE A 1 171 ? -9.228 13.493 26.746 1.00 89.06 171 PHE A N 1
ATOM 1194 C CA . PHE A 1 171 ? -8.719 13.203 25.416 1.00 89.06 171 PHE A CA 1
ATOM 1195 C C . PHE A 1 171 ? -7.589 14.151 25.046 1.00 89.06 171 PHE A C 1
ATOM 1197 O O . PHE A 1 171 ? -7.672 15.364 25.221 1.00 89.06 171 PHE A O 1
ATOM 1204 N N . VAL A 1 172 ? -6.526 13.586 24.488 1.00 90.56 172 VAL A N 1
ATOM 1205 C CA . VAL A 1 172 ? -5.422 14.346 23.909 1.00 90.56 172 VAL A CA 1
ATOM 1206 C C . VAL A 1 172 ? -5.339 13.965 22.443 1.00 90.56 172 VAL A C 1
ATOM 1208 O O . VAL A 1 172 ? -5.004 12.831 22.118 1.00 90.56 172 VAL A O 1
ATOM 1211 N N . LEU A 1 173 ? -5.673 14.889 21.547 1.00 87.69 173 LEU A N 1
ATOM 1212 C CA . LEU A 1 173 ? -5.491 14.658 20.115 1.00 87.69 173 LEU A CA 1
ATOM 1213 C C . LEU A 1 173 ? -3.996 14.741 19.784 1.00 87.69 173 LEU A C 1
ATOM 1215 O O . LEU A 1 173 ? -3.295 15.612 20.312 1.00 87.69 173 LEU A O 1
ATOM 1219 N N . SER A 1 174 ? -3.506 13.868 18.900 1.00 86.62 174 SER A N 1
ATOM 1220 C CA . SER A 1 174 ? -2.145 14.012 18.377 1.00 86.62 174 SER A CA 1
ATOM 1221 C C . SER A 1 174 ? -1.978 15.373 17.672 1.00 86.62 174 SER A C 1
ATOM 1223 O O . SER A 1 174 ? -2.966 15.980 17.229 1.00 86.62 174 SER A O 1
ATOM 1225 N N . PRO A 1 175 ? -0.744 15.894 17.553 1.00 83.94 175 PRO A N 1
ATOM 1226 C CA . PRO A 1 175 ? -0.488 17.107 16.786 1.00 83.94 175 PRO A CA 1
ATOM 1227 C C . PRO A 1 175 ? -0.964 17.014 15.330 1.00 83.94 175 PRO A C 1
ATOM 1229 O O . PRO A 1 175 ? -1.480 18.009 14.823 1.00 83.94 175 PRO A O 1
ATOM 1232 N N . GLU A 1 176 ? -0.842 15.846 14.676 1.00 79.38 176 GLU A N 1
ATOM 1233 C CA . GLU A 1 176 ? -1.329 15.671 13.298 1.00 79.38 176 GLU A CA 1
ATOM 1234 C C . GLU A 1 176 ? -2.849 15.809 13.239 1.00 79.38 176 GLU A C 1
ATOM 1236 O O . GLU A 1 176 ? -3.377 16.604 12.462 1.00 79.38 176 GLU A O 1
ATOM 1241 N N . LEU A 1 177 ? -3.557 15.097 14.117 1.00 77.94 177 LEU A N 1
ATOM 1242 C CA . LEU A 1 177 ? -5.014 15.107 14.135 1.00 77.94 177 LEU A CA 1
ATOM 1243 C C . LEU A 1 177 ? -5.563 16.497 14.485 1.00 77.94 177 LEU A C 1
ATOM 1245 O O . LEU A 1 177 ? -6.523 16.959 13.874 1.00 77.94 177 LEU A O 1
ATOM 1249 N N . SER A 1 178 ? -4.905 17.196 15.415 1.00 80.12 178 SER A N 1
ATOM 1250 C CA . SER A 1 178 ? -5.251 18.569 15.807 1.00 80.12 178 SER A CA 1
ATOM 1251 C C . SER A 1 178 ? -5.081 19.575 14.664 1.00 80.12 178 SER A C 1
ATOM 1253 O O . SER A 1 178 ? -5.806 20.568 14.604 1.00 80.12 178 SER A O 1
ATOM 1255 N N . ALA A 1 179 ? -4.103 19.352 13.781 1.00 77.38 179 ALA A N 1
ATOM 1256 C CA . ALA A 1 179 ? -3.857 20.205 12.623 1.00 77.38 179 ALA A CA 1
ATOM 1257 C C . ALA A 1 179 ? -4.848 19.926 11.483 1.00 77.38 179 ALA A C 1
ATOM 1259 O O . ALA A 1 179 ? -5.284 20.864 10.816 1.00 77.38 179 ALA A O 1
ATOM 1260 N N . LEU A 1 180 ? -5.204 18.654 11.277 1.00 68.00 180 LEU A N 1
ATOM 1261 C CA . LEU A 1 180 ? -6.089 18.208 10.199 1.00 68.00 180 LEU A CA 1
ATOM 1262 C C . LEU A 1 180 ? -7.571 18.464 10.507 1.00 68.00 180 LEU A C 1
ATOM 1264 O O . LEU A 1 180 ? -8.322 18.893 9.631 1.00 68.00 180 LEU A O 1
ATOM 1268 N N . PHE A 1 181 ? -7.992 18.249 11.755 1.00 69.12 181 PHE A N 1
ATOM 1269 C CA . PHE A 1 181 ? -9.397 18.288 12.156 1.00 69.12 181 PHE A CA 1
ATOM 1270 C C . PHE A 1 181 ? -9.572 19.143 13.421 1.00 69.12 181 PHE A C 1
ATOM 1272 O O . PHE A 1 181 ? -9.524 18.634 14.539 1.00 69.12 181 PHE A O 1
ATOM 1279 N N . PRO A 1 182 ? -9.816 20.461 13.287 1.00 57.28 182 PRO A N 1
ATOM 1280 C CA . PRO A 1 182 ? -10.040 21.339 14.441 1.00 57.28 182 PRO A CA 1
ATOM 1281 C C . PRO A 1 182 ? -11.373 21.059 15.158 1.00 57.28 182 PRO A C 1
ATOM 1283 O O . PRO A 1 182 ? -11.598 21.537 16.269 1.00 57.28 182 PRO A O 1
ATOM 1286 N N . ALA A 1 183 ? -12.261 20.309 14.505 1.00 61.41 183 ALA A N 1
ATOM 1287 C CA . ALA A 1 183 ? -13.552 19.871 15.000 1.00 61.41 183 ALA A CA 1
ATOM 1288 C C . ALA A 1 183 ? -13.612 18.350 14.859 1.00 61.41 183 ALA A C 1
ATOM 1290 O O . ALA A 1 183 ? -13.636 17.824 13.745 1.00 61.41 183 ALA A O 1
ATOM 1291 N N . VAL A 1 184 ? -13.574 17.670 16.000 1.00 59.53 184 VAL A N 1
ATOM 1292 C CA . VAL A 1 184 ? -13.634 16.218 16.090 1.00 59.53 184 VAL A CA 1
ATOM 1293 C C . VAL A 1 184 ? -14.788 15.860 17.006 1.00 59.53 184 VAL A C 1
ATOM 1295 O O . VAL A 1 184 ? -14.794 16.260 18.172 1.00 59.53 184 VAL A O 1
ATOM 1298 N N . SER A 1 185 ? -15.741 15.084 16.494 1.00 61.72 185 SER A N 1
ATOM 1299 C CA . SER A 1 185 ? -16.742 14.456 17.351 1.00 61.72 185 SER A CA 1
ATOM 1300 C C . SER A 1 185 ? -16.159 13.178 17.920 1.00 61.72 185 SER A C 1
ATOM 1302 O O . SER A 1 185 ? -15.538 12.403 17.186 1.00 61.72 185 SER A O 1
ATOM 1304 N N . LEU A 1 186 ? -16.332 12.988 19.222 1.00 58.47 186 LEU A N 1
ATOM 1305 C CA . LEU A 1 186 ? -15.722 11.871 19.909 1.00 58.47 186 LEU A CA 1
ATOM 1306 C C . LEU A 1 186 ? -16.770 10.921 20.470 1.00 58.47 186 LEU A C 1
ATOM 1308 O O . LEU A 1 186 ? -17.718 11.364 21.113 1.00 58.47 186 LEU A O 1
ATOM 1312 N N . GLU A 1 187 ? -16.587 9.631 20.220 1.00 63.34 187 GLU A N 1
ATOM 1313 C CA . GLU A 1 187 ? -17.404 8.569 20.795 1.00 63.34 187 GLU A CA 1
ATOM 1314 C C . GLU A 1 187 ? -16.586 7.766 21.795 1.00 63.34 187 GLU A C 1
ATOM 1316 O O . GLU A 1 187 ? -15.467 7.351 21.488 1.00 63.34 187 GLU A O 1
ATOM 1321 N N . VAL A 1 188 ? -17.146 7.551 22.986 1.00 58.75 188 VAL A N 1
ATOM 1322 C CA . VAL A 1 188 ? -16.496 6.775 24.048 1.00 58.75 188 VAL A CA 1
ATOM 1323 C C . VAL A 1 188 ? -17.335 5.591 24.425 1.00 58.75 188 VAL A C 1
ATOM 1325 O O . VAL A 1 188 ? -18.535 5.759 24.577 1.00 58.75 188 VAL A O 1
ATOM 1328 N N . TYR A 1 189 ? -16.703 4.441 24.621 1.00 64.94 189 TYR A N 1
ATOM 1329 C CA . TYR A 1 189 ? -17.371 3.186 24.927 1.00 64.94 189 TYR A CA 1
ATOM 1330 C C . TYR A 1 189 ? -16.701 2.501 26.115 1.00 64.94 189 TYR A C 1
ATOM 1332 O O . TYR A 1 189 ? -15.473 2.466 26.199 1.00 64.94 189 TYR A O 1
ATOM 1340 N N . SER A 1 190 ? -17.503 1.915 27.005 1.00 63.78 190 SER A N 1
ATOM 1341 C CA . SER A 1 190 ? -17.043 0.994 28.047 1.00 63.78 190 SER A CA 1
ATOM 1342 C C . SER A 1 190 ? -17.571 -0.411 27.763 1.00 63.78 190 SER A C 1
ATOM 1344 O O . SER A 1 190 ? -18.779 -0.614 27.655 1.00 63.78 190 SER A O 1
ATOM 1346 N N . SER A 1 191 ? -16.682 -1.395 27.615 1.00 64.00 191 SER A N 1
ATOM 1347 C CA . SER A 1 191 ? -17.085 -2.793 27.411 1.00 64.00 191 SER A CA 1
ATOM 1348 C C . SER A 1 191 ? -16.446 -3.724 28.433 1.00 64.00 191 SER A C 1
ATOM 1350 O O . SER A 1 191 ? -15.292 -3.546 28.827 1.00 64.00 191 SER A O 1
ATOM 1352 N N . PHE A 1 192 ? -17.216 -4.742 28.822 1.00 64.44 192 PHE A N 1
ATOM 1353 C CA . PHE A 1 192 ? -16.786 -5.869 29.651 1.00 64.44 192 PHE A CA 1
ATOM 1354 C C . PHE A 1 192 ? -16.616 -7.167 28.837 1.00 64.44 192 PHE A C 1
ATOM 1356 O O . PHE A 1 192 ? -16.180 -8.172 29.396 1.00 64.44 192 PHE A O 1
ATOM 1363 N N . VAL A 1 193 ? -16.977 -7.172 27.539 1.00 51.00 193 VAL A N 1
ATOM 1364 C CA . VAL A 1 193 ? -17.135 -8.406 26.736 1.00 51.00 193 VAL A CA 1
ATOM 1365 C C . VAL A 1 193 ? -15.995 -8.657 25.738 1.00 51.00 193 VAL A C 1
ATOM 1367 O O . VAL A 1 193 ? -15.836 -9.793 25.298 1.00 51.00 193 VAL A O 1
ATOM 1370 N N . LEU A 1 194 ? -15.159 -7.677 25.370 1.00 49.34 194 LEU A N 1
ATOM 1371 C CA . LEU A 1 194 ? -14.244 -7.840 24.225 1.00 49.34 194 LEU A CA 1
ATOM 1372 C C . LEU A 1 194 ? -12.785 -7.403 24.450 1.00 49.34 194 LEU A C 1
ATOM 1374 O O . LEU A 1 194 ? -12.439 -6.728 25.414 1.00 49.34 194 LEU A O 1
ATOM 1378 N N . LYS A 1 195 ? -11.941 -7.931 23.548 1.00 53.31 195 LYS A N 1
ATOM 1379 C CA . LYS A 1 195 ? -10.473 -8.053 23.541 1.00 53.31 195 LYS A CA 1
ATOM 1380 C C . LYS A 1 195 ? -9.709 -6.736 23.772 1.00 53.31 195 LYS A C 1
ATOM 1382 O O . LYS A 1 195 ? -10.211 -5.655 23.504 1.00 53.31 195 LYS A O 1
ATOM 1387 N N . LEU A 1 196 ? -8.455 -6.895 24.226 1.00 59.97 196 LEU A N 1
ATOM 1388 C CA . LEU A 1 196 ? -7.395 -5.875 24.325 1.00 59.97 196 LEU A CA 1
ATOM 1389 C C . LEU A 1 196 ? -7.431 -4.873 23.156 1.00 59.97 196 LEU A C 1
ATOM 1391 O O . LEU A 1 196 ? -7.781 -5.257 22.041 1.00 59.97 196 LEU A O 1
ATOM 1395 N N . CYS A 1 197 ? -6.951 -3.645 23.388 1.00 69.50 197 CYS A N 1
ATOM 1396 C CA . CYS A 1 197 ? -6.879 -2.545 22.411 1.00 69.50 197 CYS A CA 1
ATOM 1397 C C . CYS A 1 197 ? -6.324 -2.911 21.014 1.00 69.50 197 CYS A C 1
ATOM 1399 O O . CYS A 1 197 ? -6.557 -2.186 20.058 1.00 69.50 197 CYS A O 1
ATOM 1401 N N . ALA A 1 198 ? -5.631 -4.043 20.877 1.00 54.50 198 ALA A N 1
ATOM 1402 C CA . ALA A 1 198 ? -5.096 -4.573 19.625 1.00 54.50 198 ALA A CA 1
ATOM 1403 C C . ALA A 1 198 ? -6.136 -5.169 18.645 1.00 54.50 198 ALA A C 1
ATOM 1405 O O . ALA A 1 198 ? -5.749 -5.586 17.559 1.00 54.50 198 ALA A O 1
ATOM 1406 N N . ALA A 1 199 ? -7.420 -5.286 19.008 1.00 50.88 199 ALA A N 1
ATOM 1407 C CA . ALA A 1 199 ? -8.429 -5.968 18.181 1.00 50.88 199 ALA A CA 1
ATOM 1408 C C . ALA A 1 199 ? -9.797 -5.261 18.169 1.00 50.88 199 ALA A C 1
ATOM 1410 O O . ALA A 1 199 ? -10.835 -5.928 18.162 1.00 50.88 199 ALA A O 1
ATOM 1411 N N . VAL A 1 200 ? -9.810 -3.928 18.247 1.00 52.91 200 VAL A N 1
ATOM 1412 C CA . VAL A 1 200 ? -11.061 -3.166 18.317 1.00 52.91 200 VAL A CA 1
ATOM 1413 C C . VAL A 1 200 ? -11.711 -3.108 16.936 1.00 52.91 200 VAL A C 1
ATOM 1415 O O . VAL A 1 200 ? -11.243 -2.419 16.038 1.00 52.91 200 VAL A O 1
ATOM 1418 N N . ASP A 1 201 ? -12.828 -3.814 16.798 1.00 55.38 201 ASP A N 1
ATOM 1419 C CA . ASP A 1 201 ? -13.858 -3.467 15.828 1.00 55.38 201 ASP A CA 1
ATOM 1420 C C . ASP A 1 201 ? -14.563 -2.209 16.357 1.00 55.38 201 ASP A C 1
ATOM 1422 O O . ASP A 1 201 ? -15.251 -2.255 17.382 1.00 55.38 201 ASP A O 1
ATOM 1426 N N . TYR A 1 202 ? -14.362 -1.067 15.691 1.00 58.28 202 TYR A N 1
ATOM 1427 C CA . TYR A 1 202 ? -14.944 0.227 16.073 1.00 58.28 202 TYR A CA 1
ATOM 1428 C C . TYR A 1 202 ? -16.483 0.268 15.978 1.00 58.28 202 TYR A C 1
ATOM 1430 O O . TYR A 1 202 ? -17.062 1.347 16.103 1.00 58.28 202 TYR A O 1
ATOM 1438 N N . ASN A 1 203 ? -17.136 -0.872 15.731 1.00 54.38 203 ASN A N 1
ATOM 1439 C CA . ASN A 1 203 ? -18.585 -1.046 15.681 1.00 54.38 203 ASN A CA 1
ATOM 1440 C C . ASN A 1 203 ? -19.121 -2.024 16.752 1.00 54.38 203 ASN A C 1
ATOM 1442 O O . ASN A 1 203 ? -20.234 -2.531 16.610 1.00 54.38 203 ASN A O 1
ATOM 1446 N N . ALA A 1 204 ? -18.362 -2.324 17.816 1.00 50.66 204 ALA A N 1
ATOM 1447 C CA . ALA A 1 204 ? -18.755 -3.329 18.809 1.00 50.66 204 ALA A CA 1
ATOM 1448 C C . ALA A 1 204 ? -20.129 -3.030 19.477 1.00 50.66 204 ALA A C 1
ATOM 1450 O O . ALA A 1 204 ? -20.287 -2.005 20.148 1.00 50.66 204 ALA A O 1
ATOM 1451 N N . PRO A 1 205 ? -21.123 -3.938 19.364 1.00 44.72 205 PRO A N 1
ATOM 1452 C CA . PRO A 1 205 ? -22.451 -3.761 19.943 1.00 44.72 205 PRO A CA 1
ATOM 1453 C C . PRO A 1 205 ? -22.429 -4.112 21.438 1.00 44.72 205 PRO A C 1
ATOM 1455 O O . PRO A 1 205 ? -22.692 -5.243 21.838 1.00 44.72 205 PRO A O 1
ATOM 1458 N N . GLY A 1 206 ? -22.084 -3.144 22.284 1.00 56.56 206 GLY A N 1
ATOM 1459 C CA . GLY A 1 206 ? -22.174 -3.299 23.736 1.00 56.56 206 GLY A CA 1
ATOM 1460 C C . GLY A 1 206 ? -21.287 -2.319 24.493 1.00 56.56 206 GLY A C 1
ATOM 1461 O O . GLY A 1 206 ? -20.077 -2.522 24.580 1.00 56.56 206 GLY A O 1
ATOM 1462 N N . GLY A 1 207 ? -21.901 -1.283 25.066 1.00 63.47 207 GLY A N 1
ATOM 1463 C CA . GLY A 1 207 ? -21.245 -0.316 25.942 1.00 63.47 207 GLY A CA 1
ATOM 1464 C C . GLY A 1 207 ? -22.043 0.976 26.114 1.00 63.47 207 GLY A C 1
ATOM 1465 O O . GLY A 1 207 ? -23.057 1.183 25.447 1.00 63.47 207 GLY A O 1
ATOM 1466 N N . VAL A 1 208 ? -21.589 1.845 27.019 1.00 66.75 208 VAL A N 1
ATOM 1467 C CA . VAL A 1 208 ? -22.108 3.217 27.147 1.00 66.75 208 VAL A CA 1
ATOM 1468 C C . VAL A 1 208 ? -21.445 4.074 26.076 1.00 66.75 208 VAL A C 1
ATOM 1470 O O . VAL A 1 208 ? -20.246 4.286 26.184 1.00 66.75 208 VAL A O 1
ATOM 1473 N N . SER A 1 209 ? -22.194 4.552 25.074 1.00 70.00 209 SER A N 1
ATOM 1474 C CA . SER A 1 209 ? -21.691 5.461 24.032 1.00 70.00 209 SER A CA 1
ATOM 1475 C C . SER A 1 209 ? -22.059 6.918 24.321 1.00 70.00 209 SER A C 1
ATOM 1477 O O . SER A 1 209 ? -23.246 7.227 24.459 1.00 70.00 209 SER A O 1
ATOM 1479 N N . VAL A 1 210 ? -21.087 7.831 24.339 1.00 75.75 210 VAL A N 1
ATOM 1480 C CA . VAL A 1 210 ? -21.339 9.282 24.444 1.00 75.75 210 VAL A CA 1
ATOM 1481 C C . VAL A 1 210 ? -20.713 10.001 23.258 1.00 75.75 210 VAL A C 1
ATOM 1483 O O . VAL A 1 210 ? -19.509 9.888 23.065 1.00 75.75 210 VAL A O 1
ATOM 1486 N N . LYS A 1 211 ? -21.517 10.758 22.498 1.00 77.38 211 LYS A N 1
ATOM 1487 C CA . LYS A 1 211 ? -21.035 11.635 21.421 1.00 77.38 211 LYS A CA 1
ATOM 1488 C C . LYS A 1 211 ? -20.713 13.024 21.971 1.00 77.38 211 LYS A C 1
ATOM 1490 O O . LYS A 1 211 ? -21.596 13.680 22.528 1.00 77.38 211 LYS A O 1
ATOM 1495 N N . LEU A 1 212 ? -19.476 13.477 21.794 1.00 74.38 212 LEU A N 1
ATOM 1496 C CA . LEU A 1 212 ? -19.024 14.793 22.248 1.00 74.38 212 LEU A CA 1
ATOM 1497 C C . LEU A 1 212 ? -19.205 15.878 21.176 1.00 74.38 212 LEU A C 1
ATOM 1499 O O . LEU A 1 212 ? -19.025 15.596 19.988 1.00 74.38 212 LEU A O 1
ATOM 1503 N N . PRO A 1 213 ? -19.547 17.119 21.577 1.00 74.94 213 PRO A N 1
ATOM 1504 C CA . PRO A 1 213 ? -19.448 18.290 20.711 1.00 74.94 213 PRO A CA 1
ATOM 1505 C C . PRO A 1 213 ? -17.997 18.602 20.328 1.00 74.94 213 PRO A C 1
ATOM 1507 O O . PRO A 1 213 ? -17.070 18.298 21.079 1.00 74.94 213 PRO A O 1
ATOM 1510 N N . ASP A 1 214 ? -17.822 19.302 19.209 1.00 71.88 214 ASP A N 1
ATOM 1511 C CA . ASP A 1 214 ? -16.508 19.720 18.718 1.00 71.88 214 ASP A CA 1
ATOM 1512 C C . ASP A 1 214 ? -15.706 20.491 19.778 1.00 71.88 214 ASP A C 1
ATOM 1514 O O . ASP A 1 214 ? -16.191 21.450 20.388 1.00 71.88 214 ASP A O 1
ATOM 1518 N N . GLY A 1 215 ? -14.453 20.074 19.979 1.00 70.62 215 GLY A N 1
ATOM 1519 C CA . GLY A 1 215 ? -13.510 20.720 20.895 1.00 70.62 215 GLY A CA 1
ATOM 1520 C C . GLY A 1 215 ? -13.704 20.376 22.376 1.00 70.62 215 GLY A C 1
ATOM 1521 O O . GLY A 1 215 ? -12.939 20.862 23.209 1.00 70.62 215 GLY A O 1
ATOM 1522 N N . VAL A 1 216 ? -14.686 19.537 22.723 1.00 78.06 216 VAL A N 1
ATOM 1523 C CA . VAL A 1 216 ? -14.811 18.978 24.073 1.00 78.06 216 VAL A CA 1
ATOM 1524 C C . VAL A 1 216 ? -13.904 17.757 24.183 1.00 78.06 216 VAL A C 1
ATOM 1526 O O . VAL A 1 216 ? -14.141 16.737 23.544 1.00 78.06 216 VAL A O 1
ATOM 1529 N N . LEU A 1 217 ? -12.864 17.873 25.006 1.00 83.31 217 LEU A N 1
ATOM 1530 C CA . LEU A 1 217 ? -11.893 16.804 25.253 1.00 83.31 217 LEU A CA 1
ATOM 1531 C C . LEU A 1 217 ? -12.100 16.107 26.599 1.00 83.31 217 LEU A C 1
ATOM 1533 O O . LEU A 1 217 ? -11.432 15.123 26.879 1.00 83.31 217 LEU A O 1
ATOM 1537 N N . ASP A 1 218 ? -13.042 16.581 27.408 1.00 87.00 218 ASP A N 1
ATOM 1538 C CA . ASP A 1 218 ? -13.322 16.022 28.724 1.00 87.00 218 ASP A CA 1
ATOM 1539 C C . ASP A 1 218 ? -14.735 15.446 28.740 1.00 87.00 218 ASP A C 1
ATOM 1541 O O . ASP A 1 218 ? -15.701 16.139 28.409 1.00 87.00 218 ASP A O 1
ATOM 1545 N N . VAL A 1 219 ? -14.872 14.185 29.143 1.00 88.94 219 VAL A N 1
ATOM 1546 C CA . VAL A 1 219 ? -16.177 13.531 29.295 1.00 88.94 219 VAL A CA 1
ATOM 1547 C C . VAL A 1 219 ? -16.264 12.774 30.602 1.00 88.94 219 VAL A C 1
ATOM 1549 O O . VAL A 1 219 ? -15.308 12.154 31.066 1.00 88.94 219 VAL A O 1
ATOM 1552 N N . GLU A 1 220 ? -17.459 12.800 31.170 1.00 89.38 220 GLU A N 1
ATOM 1553 C CA . GLU A 1 220 ? -17.838 11.970 32.295 1.00 89.38 220 GLU A CA 1
ATOM 1554 C C . GLU A 1 220 ? -18.695 10.803 31.797 1.00 89.38 220 GLU A C 1
ATOM 1556 O O . GLU A 1 220 ? -19.747 11.008 31.190 1.00 89.38 220 GLU A O 1
ATOM 1561 N N . LEU A 1 221 ? -18.239 9.578 32.056 1.00 87.62 221 LEU A N 1
ATOM 1562 C CA . LEU A 1 221 ? -19.002 8.351 31.852 1.00 87.62 221 LEU A CA 1
ATOM 1563 C C . LEU A 1 221 ? -19.532 7.883 33.211 1.00 87.62 221 LEU A C 1
ATOM 1565 O O . LEU A 1 221 ? -18.772 7.285 33.984 1.00 87.62 221 LEU A O 1
ATOM 1569 N N . PRO A 1 222 ? -20.797 8.178 33.548 1.00 87.06 222 PRO A N 1
ATOM 1570 C CA . PRO A 1 222 ? -21.416 7.636 34.747 1.00 87.06 222 PRO A CA 1
ATOM 1571 C C . PRO A 1 222 ? -21.767 6.155 34.553 1.00 87.06 222 PRO A C 1
ATOM 1573 O O . PRO A 1 222 ? -21.770 5.640 33.435 1.00 87.06 222 PRO A O 1
ATOM 1576 N N . GLU A 1 223 ? -22.097 5.482 35.656 1.00 85.50 223 GLU A N 1
ATOM 1577 C CA . GLU A 1 223 ? -22.645 4.117 35.660 1.00 85.50 223 GLU A CA 1
ATOM 1578 C C . GLU A 1 223 ? -21.712 3.053 35.040 1.00 85.50 223 GLU A C 1
ATOM 1580 O O . GLU A 1 223 ? -22.154 2.002 34.575 1.00 85.50 223 GLU A O 1
ATOM 1585 N N . VAL A 1 224 ? -20.393 3.283 35.065 1.00 85.25 224 VAL A N 1
ATOM 1586 C CA . VAL A 1 224 ? -19.411 2.292 34.601 1.00 85.25 224 VAL A CA 1
ATOM 1587 C C . VAL A 1 224 ? -19.283 1.188 35.643 1.00 85.25 224 VAL A C 1
ATOM 1589 O O . VAL A 1 224 ? -19.083 1.472 36.827 1.00 85.25 224 VAL A O 1
ATOM 1592 N N . LYS A 1 225 ? -19.373 -0.074 35.206 1.00 84.38 225 LYS A N 1
ATOM 1593 C CA . LYS A 1 225 ? -19.344 -1.240 36.096 1.00 84.38 225 LYS A CA 1
ATOM 1594 C C . LYS A 1 225 ? -18.081 -1.241 36.964 1.00 84.38 225 LYS A C 1
ATOM 1596 O O . LYS A 1 225 ? -16.956 -1.199 36.456 1.00 84.38 225 LYS A O 1
ATOM 1601 N N . ALA A 1 226 ? -18.282 -1.290 38.279 1.00 86.75 226 ALA A N 1
ATOM 1602 C CA . ALA A 1 226 ? -17.208 -1.306 39.258 1.00 86.75 226 ALA A CA 1
ATOM 1603 C C . ALA A 1 226 ? -16.648 -2.721 39.468 1.00 86.75 226 ALA A C 1
ATOM 1605 O O . ALA A 1 226 ? -17.261 -3.721 39.100 1.00 86.75 226 ALA A O 1
ATOM 1606 N N . ASN A 1 227 ? -15.457 -2.799 40.065 1.00 84.38 227 ASN A N 1
ATOM 1607 C CA . ASN A 1 227 ? -14.766 -4.035 40.447 1.00 84.38 227 ASN A CA 1
ATOM 1608 C C . ASN A 1 227 ? -14.494 -5.019 39.292 1.00 84.38 227 ASN A C 1
ATOM 1610 O O . ASN A 1 227 ? -14.147 -6.178 39.519 1.00 84.38 227 ASN A O 1
ATOM 1614 N N . VAL A 1 228 ? -14.574 -4.540 38.050 1.00 82.25 228 VAL A N 1
ATOM 1615 C CA . VAL A 1 228 ? -14.205 -5.268 36.835 1.00 82.25 228 VAL A CA 1
ATOM 1616 C C . VAL A 1 228 ? -13.224 -4.442 36.005 1.00 82.25 228 VAL A C 1
ATOM 1618 O O . VAL A 1 228 ? -13.173 -3.215 36.100 1.00 82.25 228 VAL A O 1
ATOM 1621 N N . ALA A 1 229 ? -12.414 -5.128 35.202 1.00 82.81 229 ALA A N 1
ATOM 1622 C CA . ALA A 1 229 ? -11.545 -4.487 34.227 1.00 82.81 229 ALA A CA 1
ATOM 1623 C C . ALA A 1 229 ? -12.392 -4.002 33.044 1.00 82.81 229 ALA A C 1
ATOM 1625 O O . ALA A 1 229 ? -12.974 -4.819 32.334 1.00 82.81 229 ALA A O 1
ATOM 1626 N N . ASN A 1 230 ? -12.439 -2.690 32.833 1.00 83.88 230 ASN A N 1
ATOM 1627 C CA . ASN A 1 230 ? -13.116 -2.083 31.693 1.00 83.88 230 ASN A CA 1
ATOM 1628 C C . ASN A 1 230 ? -12.104 -1.759 30.587 1.00 83.88 230 ASN A C 1
ATOM 1630 O O . ASN A 1 230 ? -10.931 -1.492 30.859 1.00 83.88 230 ASN A O 1
ATOM 1634 N N . VAL A 1 231 ? -12.564 -1.754 29.341 1.00 84.06 231 VAL A N 1
ATOM 1635 C CA . VAL A 1 231 ? -11.837 -1.152 28.217 1.00 84.06 231 VAL A CA 1
ATOM 1636 C C . VAL A 1 231 ? -12.532 0.152 27.868 1.00 84.06 231 VAL A C 1
ATOM 1638 O O . VAL A 1 231 ? -13.753 0.154 27.719 1.00 84.06 231 VAL A O 1
ATOM 1641 N N . VAL A 1 232 ? -11.765 1.237 27.756 1.00 86.31 232 VAL A N 1
ATOM 1642 C CA . VAL A 1 232 ? -12.268 2.541 27.313 1.00 86.31 232 VAL A CA 1
ATOM 1643 C C . VAL A 1 232 ? -11.583 2.901 26.009 1.00 86.31 232 VAL A C 1
ATOM 1645 O O . VAL A 1 232 ? -10.356 2.928 25.946 1.00 86.31 232 VAL A O 1
ATOM 1648 N N . PHE A 1 233 ? -12.361 3.1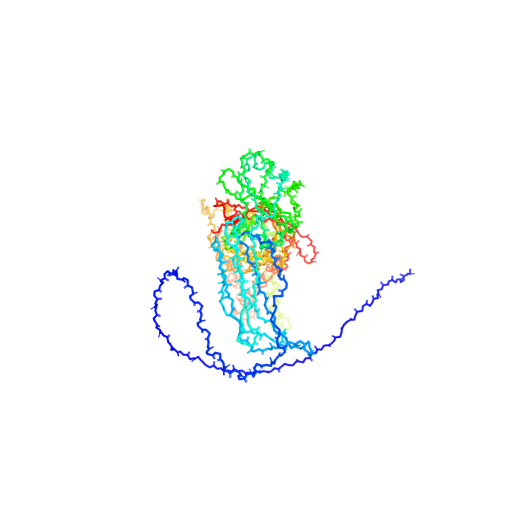84 24.971 1.00 84.75 233 PHE A N 1
ATOM 1649 C CA . PHE A 1 233 ? -11.835 3.655 23.695 1.00 84.75 233 PHE A CA 1
ATOM 1650 C C . PHE A 1 233 ? -12.495 4.960 23.283 1.00 84.75 233 PHE A C 1
ATOM 1652 O O . PHE A 1 233 ? -13.670 5.165 23.567 1.00 84.75 233 PHE A O 1
ATOM 1659 N N . GLY A 1 234 ? -11.720 5.830 22.641 1.00 85.00 234 GLY A N 1
ATOM 1660 C CA . GLY A 1 234 ? -12.182 7.056 22.009 1.00 85.00 234 GLY A CA 1
ATOM 1661 C C . GLY A 1 234 ? -12.024 6.950 20.499 1.00 85.00 234 GLY A C 1
ATOM 1662 O O . GLY A 1 234 ? -10.996 6.472 20.020 1.00 85.00 234 GLY A O 1
ATOM 1663 N N . VAL A 1 235 ? -13.029 7.403 19.758 1.00 83.12 235 VAL A N 1
ATOM 1664 C CA . VAL A 1 235 ? -12.979 7.510 18.295 1.00 83.12 235 VAL A CA 1
ATOM 1665 C C . VAL A 1 235 ? -13.159 8.962 17.917 1.00 83.12 235 VAL A C 1
ATOM 1667 O O . VAL A 1 235 ? -14.144 9.567 18.315 1.00 83.12 235 VAL A O 1
ATOM 1670 N N . ALA A 1 236 ? -12.230 9.507 17.146 1.00 84.38 236 ALA A N 1
ATOM 1671 C CA . ALA A 1 236 ? -12.341 10.819 16.538 1.00 84.38 236 ALA A CA 1
ATOM 1672 C C . ALA A 1 236 ? -13.019 10.710 15.175 1.00 84.38 236 ALA A C 1
ATOM 1674 O O . ALA A 1 236 ? -12.596 9.898 14.353 1.00 84.38 236 ALA A O 1
ATOM 1675 N N . SER A 1 237 ? -14.019 11.556 14.921 1.00 82.38 237 SER A N 1
ATOM 1676 C CA . SER A 1 237 ? -14.610 11.719 13.590 1.00 82.38 237 SER A CA 1
ATOM 1677 C C . SER A 1 237 ? -14.520 13.157 13.084 1.00 82.38 237 SER A C 1
ATOM 1679 O O . SER A 1 237 ? -14.724 14.084 13.867 1.00 82.38 237 SER A O 1
ATOM 1681 N N . SER A 1 238 ? -14.255 13.343 11.794 1.00 76.06 238 SER A N 1
ATOM 1682 C CA . SER A 1 238 ? -14.234 14.628 11.090 1.00 76.06 238 SER A CA 1
ATOM 1683 C C . SER A 1 238 ? -15.636 15.267 10.982 1.00 76.06 238 SER A C 1
ATOM 1685 O O . SER A 1 238 ? -16.640 14.613 11.284 1.00 76.06 238 SER A O 1
ATOM 1687 N N . PRO A 1 239 ? -15.758 16.541 10.546 1.00 75.81 239 PRO A N 1
ATOM 1688 C CA . PRO A 1 239 ? -17.049 17.245 10.467 1.00 75.81 239 PRO A CA 1
ATOM 1689 C C . PRO A 1 239 ? -18.100 16.608 9.543 1.00 75.81 239 PRO A C 1
ATOM 1691 O O . PRO A 1 239 ? -19.299 16.778 9.751 1.00 75.81 239 PRO A O 1
ATOM 1694 N N . ASP A 1 240 ? -17.660 15.885 8.520 1.00 72.31 240 ASP A N 1
ATOM 1695 C CA . ASP A 1 240 ? -18.472 15.075 7.605 1.00 72.31 240 ASP A CA 1
ATOM 1696 C C . ASP A 1 240 ? -18.806 13.677 8.163 1.00 72.31 240 ASP A C 1
ATOM 1698 O O . ASP A 1 240 ? -19.560 12.930 7.545 1.00 72.31 240 ASP A O 1
ATOM 1702 N N . GLY A 1 241 ? -18.332 13.356 9.372 1.00 73.94 241 GLY A N 1
ATOM 1703 C CA . GLY A 1 241 ? -18.651 12.132 10.102 1.00 73.94 241 GLY A CA 1
ATOM 1704 C C . GLY A 1 241 ? -17.709 10.959 9.834 1.00 73.94 241 GLY A C 1
ATOM 1705 O O . GLY A 1 241 ? -17.989 9.868 10.329 1.00 73.94 241 GLY A O 1
ATOM 1706 N N . LYS A 1 242 ? -16.607 11.158 9.095 1.00 74.25 242 LYS A N 1
ATOM 1707 C CA . LYS A 1 242 ? -15.615 10.102 8.832 1.00 74.25 242 LYS A CA 1
ATOM 1708 C C . LYS A 1 242 ? -14.802 9.821 10.088 1.00 74.25 242 LYS A C 1
ATOM 1710 O O . LYS A 1 242 ? -14.396 10.765 10.757 1.00 74.25 242 LYS A O 1
ATOM 1715 N N . LYS A 1 243 ? -14.515 8.558 10.410 1.00 79.06 243 LYS A N 1
ATOM 1716 C CA . LYS A 1 243 ? -13.575 8.222 11.497 1.00 79.06 243 LYS A CA 1
ATOM 1717 C C . LYS A 1 243 ? -12.163 8.615 11.043 1.00 79.06 243 LYS A C 1
ATOM 1719 O O . LYS A 1 243 ? -11.779 8.308 9.927 1.00 79.06 243 LYS A O 1
ATOM 1724 N N . VAL A 1 244 ? -11.406 9.314 11.880 1.00 80.56 244 VAL A N 1
ATOM 1725 C CA . VAL A 1 244 ? -10.079 9.862 11.524 1.00 80.56 244 VAL A CA 1
ATOM 1726 C C . VAL A 1 244 ? -9.004 9.575 12.564 1.00 80.56 244 VAL A C 1
ATOM 1728 O O . VAL A 1 244 ? -7.815 9.701 12.289 1.00 80.56 244 VAL A O 1
ATOM 1731 N N . GLY A 1 245 ? -9.404 9.156 13.762 1.00 84.25 245 GLY A N 1
ATOM 1732 C CA . GLY A 1 245 ? -8.480 8.816 14.832 1.00 84.25 245 GLY A CA 1
ATOM 1733 C C . GLY A 1 245 ? -9.102 7.874 15.851 1.00 84.25 245 GLY A C 1
ATOM 1734 O O . GLY A 1 245 ? -10.324 7.792 15.984 1.00 84.25 245 GLY A O 1
ATOM 1735 N N . GLY A 1 246 ? -8.257 7.164 16.585 1.00 85.69 246 GLY A N 1
ATOM 1736 C CA . GLY A 1 246 ? -8.659 6.258 17.645 1.00 85.69 246 GLY A CA 1
ATOM 1737 C C . GLY A 1 246 ? -7.654 6.253 18.789 1.00 85.69 246 GLY A C 1
ATOM 1738 O O . GLY A 1 246 ? -6.469 6.510 18.608 1.00 85.69 246 GLY A O 1
ATOM 1739 N N . GLY A 1 247 ? -8.134 5.952 19.986 1.00 86.62 247 GLY A N 1
ATOM 1740 C CA . GLY A 1 247 ? -7.298 5.712 21.156 1.00 86.62 247 GLY A CA 1
ATOM 1741 C C . GLY A 1 247 ? -7.976 4.726 22.089 1.00 86.62 247 GLY A C 1
ATOM 1742 O O . GLY A 1 247 ? -9.203 4.630 22.112 1.00 86.62 247 GLY A O 1
ATOM 1743 N N . CYS A 1 248 ? -7.197 3.963 22.849 1.00 87.38 248 CYS A N 1
ATOM 1744 C CA . CYS A 1 248 ? -7.734 2.933 23.731 1.00 87.38 248 CYS A CA 1
ATOM 1745 C C . CYS A 1 248 ? -6.886 2.768 24.993 1.00 87.38 248 CYS A C 1
ATOM 1747 O O . CYS A 1 248 ? -5.660 2.852 24.945 1.00 87.38 248 CYS A O 1
ATOM 1749 N N . LEU A 1 249 ? -7.556 2.502 26.116 1.00 88.94 249 LEU A N 1
ATOM 1750 C CA . LEU A 1 249 ? -6.955 2.121 27.387 1.00 88.94 249 LEU A CA 1
ATOM 1751 C C . LEU A 1 249 ? -7.627 0.844 27.909 1.00 88.94 249 LEU A C 1
ATOM 1753 O O . LEU A 1 249 ? -8.848 0.792 28.085 1.00 88.94 249 LEU A O 1
ATOM 1757 N N . ASP A 1 250 ? -6.830 -0.195 28.161 1.00 87.50 250 ASP A N 1
ATOM 1758 C CA . ASP A 1 250 ? -7.303 -1.462 28.710 1.00 87.50 250 ASP A CA 1
ATOM 1759 C C . ASP A 1 250 ? -7.234 -1.486 30.245 1.00 87.50 250 ASP A C 1
ATOM 1761 O O . ASP A 1 250 ? -6.486 -0.746 30.883 1.00 87.50 250 ASP A O 1
ATOM 1765 N N . LYS A 1 251 ? -8.021 -2.383 30.853 1.00 87.00 251 LYS A N 1
ATOM 1766 C CA . LYS A 1 251 ? -7.976 -2.701 32.293 1.00 87.00 251 LYS A CA 1
ATOM 1767 C C . LYS A 1 251 ? -8.199 -1.497 33.212 1.00 87.00 251 LYS A C 1
ATOM 1769 O O . LYS A 1 251 ? -7.630 -1.424 34.303 1.00 87.00 251 LYS A O 1
ATOM 1774 N N . VAL A 1 252 ? -9.090 -0.598 32.813 1.00 89.31 252 VAL A N 1
ATOM 1775 C CA . VAL A 1 252 ? -9.559 0.502 33.654 1.00 89.31 252 VAL A CA 1
ATOM 1776 C C . VAL A 1 252 ? -10.412 -0.079 34.781 1.00 89.31 252 VAL A C 1
ATOM 1778 O O . VAL A 1 252 ? -11.544 -0.522 34.571 1.00 89.31 252 VAL A O 1
ATOM 1781 N N . LEU A 1 253 ? -9.844 -0.121 35.985 1.00 90.06 253 LEU A N 1
ATOM 1782 C CA . LEU A 1 253 ? -10.537 -0.586 37.180 1.00 90.06 253 LEU A CA 1
ATOM 1783 C C . LEU A 1 253 ? -11.283 0.581 37.831 1.00 90.06 253 LEU A C 1
ATOM 1785 O O . LEU A 1 253 ? -10.666 1.542 38.289 1.00 90.06 253 LEU A O 1
ATOM 1789 N N . VAL A 1 254 ? -12.606 0.460 37.909 1.00 89.44 254 VAL A N 1
ATOM 1790 C CA . VAL A 1 254 ? -13.481 1.432 38.575 1.00 89.44 254 VAL A CA 1
ATOM 1791 C C . VAL A 1 254 ? -13.881 0.879 39.939 1.00 89.44 254 VAL A C 1
ATOM 1793 O O . VAL A 1 254 ? -14.215 -0.298 40.054 1.00 89.44 254 VAL A O 1
ATOM 1796 N N . LEU A 1 255 ? -13.835 1.707 40.982 1.00 90.69 255 LEU A N 1
ATOM 1797 C CA . LEU A 1 255 ? -14.297 1.329 42.321 1.00 90.69 255 LEU A CA 1
ATOM 1798 C C . LEU A 1 255 ? -15.729 1.845 42.562 1.00 90.69 255 LEU A C 1
ATOM 1800 O O . LEU A 1 255 ? -16.081 2.889 42.008 1.00 90.69 255 LEU A O 1
ATOM 1804 N N . PRO A 1 256 ? -16.535 1.169 43.404 1.00 89.81 256 PRO A N 1
ATOM 1805 C CA . PRO A 1 256 ? -17.914 1.579 43.679 1.00 89.81 256 PRO A CA 1
ATOM 1806 C C . PRO A 1 256 ? -17.989 3.005 44.227 1.00 89.81 256 PRO A C 1
ATOM 1808 O O . PRO A 1 256 ? -17.226 3.364 45.131 1.00 89.81 256 PRO A O 1
ATOM 1811 N N . ASP A 1 257 ? -18.889 3.818 43.671 1.00 90.00 257 ASP A N 1
ATOM 1812 C CA . ASP A 1 257 ? -19.100 5.227 44.035 1.00 90.00 257 ASP A CA 1
ATOM 1813 C C . ASP A 1 257 ? -17.821 6.090 43.980 1.00 90.00 257 ASP A C 1
ATOM 1815 O O . ASP A 1 257 ? -17.693 7.102 44.683 1.00 90.00 257 ASP A O 1
ATOM 1819 N N . LYS A 1 258 ? -16.824 5.677 43.186 1.00 93.50 258 LYS A N 1
ATOM 1820 C CA . LYS A 1 258 ? -15.591 6.435 42.946 1.00 93.50 258 LYS A CA 1
ATOM 1821 C C . LYS A 1 258 ? -15.488 6.858 41.494 1.00 93.50 258 LYS A C 1
ATOM 1823 O O . LYS A 1 258 ? -15.947 6.166 40.590 1.00 93.50 258 LYS A O 1
ATOM 1828 N N . SER A 1 259 ? -14.807 7.979 41.300 1.00 93.88 259 SER A N 1
ATOM 1829 C CA . SER A 1 259 ? -14.370 8.434 39.990 1.00 93.88 259 SER A CA 1
ATOM 1830 C C . SER A 1 259 ? -12.932 7.985 39.748 1.00 93.88 259 SER A C 1
ATOM 1832 O O . SER A 1 259 ? -12.091 8.101 40.643 1.00 93.88 259 SER A O 1
ATOM 1834 N N . VAL A 1 260 ? -12.647 7.493 38.547 1.00 94.00 260 VAL A N 1
ATOM 1835 C CA . VAL A 1 260 ? -11.283 7.307 38.045 1.00 94.00 260 VAL A CA 1
ATOM 1836 C C . VAL A 1 260 ? -11.050 8.276 36.899 1.00 94.00 260 VAL A C 1
ATOM 1838 O O . VAL A 1 260 ? -11.904 8.433 36.034 1.00 94.00 260 VAL A O 1
ATOM 1841 N N . GLU A 1 261 ? -9.905 8.943 36.920 1.00 95.44 261 GLU A N 1
ATO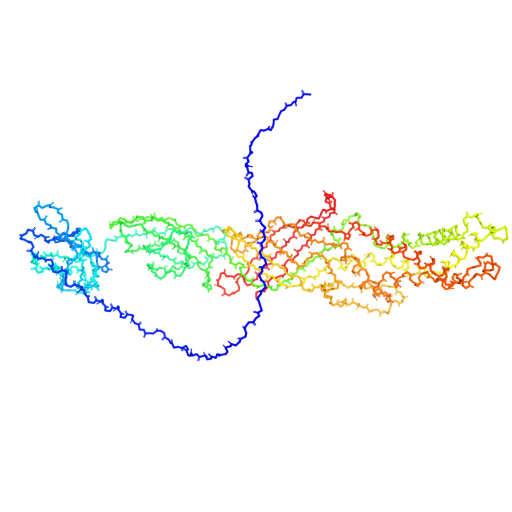M 1842 C CA . GLU A 1 261 ? -9.482 9.856 35.868 1.00 95.44 261 GLU A CA 1
ATOM 1843 C C . GLU A 1 261 ? -8.486 9.134 34.963 1.00 95.44 261 GLU A C 1
ATOM 1845 O O . GLU A 1 261 ? -7.527 8.528 35.450 1.00 95.44 261 GLU A O 1
ATOM 1850 N N . ILE A 1 262 ? -8.733 9.163 33.657 1.00 93.81 262 ILE A N 1
ATOM 1851 C CA . ILE A 1 262 ? -7.868 8.554 32.652 1.00 93.81 262 ILE A CA 1
ATOM 1852 C C . ILE A 1 262 ? -7.603 9.538 31.519 1.00 93.81 262 ILE A C 1
ATOM 1854 O O . ILE A 1 262 ? -8.436 10.383 31.195 1.00 93.81 262 ILE A O 1
ATOM 1858 N N . THR A 1 263 ? -6.444 9.396 30.887 1.00 94.19 263 THR A N 1
ATOM 1859 C CA . THR A 1 263 ? -6.095 10.144 29.681 1.00 94.19 263 THR A CA 1
ATOM 1860 C C . THR A 1 263 ? -5.996 9.179 28.512 1.00 94.19 263 THR A C 1
ATOM 1862 O O . THR A 1 263 ? -5.313 8.161 28.619 1.00 94.19 263 THR A O 1
ATOM 1865 N N . ILE A 1 264 ? -6.665 9.497 27.406 1.00 90.62 264 ILE A N 1
ATOM 1866 C CA . ILE A 1 264 ? -6.586 8.734 26.160 1.00 90.62 264 ILE A CA 1
ATOM 1867 C C . ILE A 1 264 ? -6.013 9.644 25.080 1.00 90.62 264 ILE A C 1
ATOM 1869 O O . ILE A 1 264 ? -6.609 10.662 24.725 1.00 90.62 264 ILE A O 1
ATOM 1873 N N . THR A 1 265 ? -4.860 9.257 24.543 1.00 90.31 265 THR A N 1
ATOM 1874 C CA . THR A 1 265 ? -4.323 9.883 23.336 1.00 90.31 265 THR A CA 1
ATOM 1875 C C . THR A 1 265 ? -5.066 9.327 22.128 1.00 90.31 265 THR A C 1
ATOM 1877 O O . THR A 1 265 ? -5.148 8.110 21.971 1.00 90.31 265 THR A O 1
ATOM 1880 N N . ILE A 1 266 ? -5.622 10.208 21.300 1.00 88.12 266 ILE A N 1
ATOM 1881 C CA . ILE A 1 266 ? -6.237 9.846 20.026 1.00 88.12 266 ILE A CA 1
ATOM 1882 C C . ILE A 1 266 ? -5.201 10.046 18.929 1.00 88.12 266 ILE A C 1
ATOM 1884 O O . ILE A 1 266 ? -4.804 11.178 18.636 1.00 88.12 266 ILE A O 1
ATOM 1888 N N . GLU A 1 267 ? -4.774 8.935 18.346 1.00 85.88 267 GLU A N 1
ATOM 1889 C CA . GLU A 1 267 ? -3.840 8.900 17.227 1.00 85.88 267 GLU A CA 1
ATOM 1890 C C . GLU A 1 267 ? -4.614 8.753 15.913 1.00 85.88 267 GLU A C 1
ATOM 1892 O O . GLU A 1 267 ? -5.734 8.231 15.922 1.00 85.88 267 GLU A O 1
ATOM 1897 N N . PRO A 1 268 ? -4.076 9.232 14.782 1.00 82.62 268 PRO A N 1
ATOM 1898 C CA . PRO A 1 268 ? -4.743 9.083 13.499 1.00 82.62 268 PRO A CA 1
ATOM 1899 C C . PRO A 1 268 ? -4.896 7.605 13.121 1.00 82.62 268 PRO A C 1
ATOM 1901 O O . PRO A 1 268 ? -3.993 6.801 13.352 1.00 82.62 268 PRO A O 1
ATOM 1904 N N . LEU A 1 269 ? -6.038 7.240 12.536 1.00 83.19 269 LEU A N 1
ATOM 1905 C CA . LEU A 1 269 ? -6.235 5.893 11.996 1.00 83.19 269 LEU A CA 1
ATOM 1906 C C . LEU A 1 269 ? -5.643 5.832 10.597 1.00 83.19 269 LEU A C 1
ATOM 1908 O O . LEU A 1 269 ? -6.119 6.533 9.715 1.00 83.19 269 LEU A O 1
ATOM 1912 N N . ALA A 1 270 ? -4.636 4.988 10.395 1.00 83.62 270 ALA A N 1
ATOM 1913 C CA . ALA A 1 270 ? -4.138 4.716 9.055 1.00 83.62 270 ALA A CA 1
ATOM 1914 C C . ALA A 1 270 ? -5.279 4.231 8.152 1.00 83.62 270 ALA A C 1
ATOM 1916 O O . ALA A 1 270 ? -6.018 3.314 8.528 1.00 83.62 270 ALA A O 1
ATOM 1917 N N . LEU A 1 271 ? -5.403 4.836 6.971 1.00 86.00 271 LEU A N 1
ATOM 1918 C CA . LEU A 1 271 ? -6.278 4.324 5.926 1.00 86.00 271 LEU A CA 1
ATOM 1919 C C . LEU A 1 271 ? -5.844 2.908 5.542 1.00 86.00 271 LEU A C 1
ATOM 1921 O O . LEU A 1 271 ? -4.659 2.581 5.542 1.00 86.00 271 LEU A O 1
ATOM 1925 N N . ILE A 1 272 ? -6.817 2.060 5.223 1.00 89.38 272 ILE A N 1
ATOM 1926 C CA . ILE A 1 272 ? -6.601 0.688 4.771 1.00 89.38 272 ILE A CA 1
ATOM 1927 C C . ILE A 1 272 ? -6.425 0.726 3.246 1.00 89.38 272 ILE A C 1
ATOM 1929 O O . ILE A 1 272 ? -7.424 0.852 2.536 1.00 89.38 272 ILE A O 1
ATOM 1933 N N . PRO A 1 273 ? -5.204 0.589 2.697 1.00 91.56 273 PRO A N 1
ATOM 1934 C CA . PRO A 1 273 ? -4.975 0.611 1.258 1.00 91.56 273 PRO A CA 1
ATOM 1935 C C . PRO A 1 273 ? -5.389 -0.694 0.566 1.00 91.56 273 PRO A C 1
ATOM 1937 O O . PRO A 1 273 ? -5.013 -0.906 -0.573 1.00 91.56 273 PRO A O 1
ATOM 1940 N N . ALA A 1 274 ? -6.109 -1.602 1.232 1.00 91.75 274 ALA A N 1
ATOM 1941 C CA . ALA A 1 274 ? -6.465 -2.891 0.653 1.00 91.75 274 ALA A CA 1
ATOM 1942 C C . ALA A 1 274 ? -7.495 -2.752 -0.479 1.00 91.75 274 ALA A C 1
ATOM 1944 O O . ALA A 1 274 ? -8.562 -2.138 -0.320 1.00 91.75 274 ALA A O 1
ATOM 1945 N N . GLY A 1 275 ? -7.216 -3.409 -1.602 1.00 92.88 275 GLY A N 1
ATOM 1946 C CA . GLY A 1 275 ? -8.105 -3.410 -2.757 1.00 92.88 275 GLY A CA 1
ATOM 1947 C C . GLY A 1 275 ? -7.397 -3.672 -4.079 1.00 92.88 275 GLY A C 1
ATOM 1948 O O . GLY A 1 275 ? -6.172 -3.729 -4.152 1.00 92.88 275 GLY A O 1
ATOM 1949 N N . ALA A 1 276 ? -8.206 -3.824 -5.125 1.00 93.50 276 ALA A N 1
ATOM 1950 C CA . ALA A 1 276 ? -7.737 -3.764 -6.501 1.00 93.50 276 ALA A CA 1
ATOM 1951 C C . ALA A 1 276 ? -7.683 -2.300 -6.944 1.00 93.50 276 ALA A C 1
ATOM 1953 O O . ALA A 1 276 ? -8.555 -1.532 -6.559 1.00 93.50 276 ALA A O 1
ATOM 1954 N N . TYR A 1 277 ? -6.697 -1.940 -7.756 1.00 91.69 277 TYR A N 1
ATOM 1955 C CA . TYR A 1 277 ? -6.517 -0.597 -8.285 1.00 91.69 277 TYR A CA 1
ATOM 1956 C C . TYR A 1 277 ? -6.108 -0.637 -9.759 1.00 91.69 277 TYR A C 1
ATOM 1958 O O . TYR A 1 277 ? -5.404 -1.551 -10.199 1.00 91.69 277 TYR A O 1
ATOM 1966 N N . ASP A 1 278 ? -6.485 0.391 -10.508 1.00 91.00 278 ASP A N 1
ATOM 1967 C CA . ASP A 1 278 ? -5.870 0.716 -11.792 1.00 91.00 278 ASP A CA 1
ATOM 1968 C C . ASP A 1 278 ? -4.501 1.355 -11.555 1.00 91.00 278 ASP A C 1
ATOM 1970 O O . ASP A 1 278 ? -4.395 2.326 -10.815 1.00 91.00 278 ASP A O 1
ATOM 1974 N N . LEU A 1 279 ? -3.451 0.799 -12.161 1.00 88.50 279 LEU A N 1
ATOM 1975 C CA . LEU A 1 279 ? -2.081 1.294 -12.051 1.00 88.50 279 LEU A CA 1
ATOM 1976 C C . LEU A 1 279 ? -1.772 2.287 -13.165 1.00 88.50 279 LEU A C 1
ATOM 1978 O O . LEU A 1 279 ? -1.932 1.950 -14.334 1.00 88.50 279 LEU A O 1
ATOM 1982 N N . GLU A 1 280 ? -1.236 3.450 -12.799 1.00 89.25 280 GLU A N 1
ATOM 1983 C CA . GLU A 1 280 ? -0.524 4.357 -13.700 1.00 89.25 280 GLU A CA 1
ATOM 1984 C C . GLU A 1 280 ? 0.810 4.749 -13.044 1.00 89.25 280 GLU A C 1
ATOM 1986 O O . GLU A 1 280 ? 0.838 5.260 -11.921 1.00 89.25 280 GLU A O 1
ATOM 1991 N N . LEU A 1 281 ? 1.918 4.459 -13.730 1.00 86.12 281 LEU A N 1
ATOM 1992 C CA . LEU A 1 281 ? 3.262 4.894 -13.363 1.00 86.12 281 LEU A CA 1
ATOM 1993 C C . LEU A 1 281 ? 3.804 5.808 -14.457 1.00 86.12 281 LEU A C 1
ATOM 1995 O O . LEU A 1 281 ? 3.732 5.464 -15.638 1.00 86.12 281 LEU A O 1
ATOM 1999 N N . SER A 1 282 ? 4.401 6.928 -14.068 1.00 85.62 282 SER A N 1
ATOM 2000 C CA . SER A 1 282 ? 5.254 7.720 -14.956 1.00 85.62 282 SER A CA 1
ATOM 2001 C C . SER A 1 282 ? 6.716 7.411 -14.669 1.00 85.62 282 SER A C 1
ATOM 2003 O O . SER A 1 282 ? 7.129 7.412 -13.511 1.00 85.62 282 SER A O 1
ATOM 2005 N N . LEU A 1 283 ? 7.482 7.123 -15.715 1.00 85.75 283 LEU A N 1
ATOM 2006 C CA . LEU A 1 283 ? 8.882 6.736 -15.664 1.00 85.75 283 LEU A CA 1
ATOM 2007 C C . LEU A 1 283 ? 9.721 7.715 -16.494 1.00 85.75 283 LEU A C 1
ATOM 2009 O O . LEU A 1 283 ? 9.582 7.773 -17.718 1.00 85.75 283 LEU A O 1
ATOM 2013 N N . ASP A 1 284 ? 10.663 8.391 -15.835 1.00 84.50 284 ASP A N 1
ATOM 2014 C CA . ASP A 1 284 ? 11.787 9.057 -16.504 1.00 84.50 284 ASP A CA 1
ATOM 2015 C C . ASP A 1 284 ? 12.931 8.046 -16.693 1.00 84.50 284 ASP A C 1
ATOM 2017 O O . ASP A 1 284 ? 13.800 7.851 -15.838 1.00 84.50 284 ASP A O 1
ATOM 2021 N N . ALA A 1 285 ? 12.887 7.339 -17.820 1.00 80.25 285 ALA A N 1
ATOM 2022 C CA . ALA A 1 285 ? 13.918 6.400 -18.241 1.00 80.25 285 ALA A CA 1
ATOM 2023 C C . ALA A 1 285 ? 15.132 7.096 -18.876 1.00 80.25 285 ALA A C 1
ATOM 2025 O O . ALA A 1 285 ? 16.174 6.454 -19.009 1.00 80.25 285 ALA A O 1
ATOM 2026 N N . ALA A 1 286 ? 15.024 8.376 -19.252 1.00 77.50 286 ALA A N 1
ATOM 2027 C CA . ALA A 1 286 ? 16.141 9.139 -19.802 1.00 77.50 286 ALA A CA 1
ATOM 2028 C C . ALA A 1 286 ? 17.179 9.439 -18.710 1.00 77.50 286 ALA A C 1
ATOM 2030 O O . ALA A 1 286 ? 18.370 9.191 -18.902 1.00 77.50 286 ALA A O 1
ATOM 2031 N N . ALA A 1 287 ? 16.724 9.869 -17.528 1.00 71.00 287 ALA A N 1
ATOM 2032 C CA . ALA A 1 287 ? 17.584 10.093 -16.364 1.00 71.00 287 ALA A CA 1
ATOM 2033 C C . ALA A 1 287 ? 18.260 8.809 -15.852 1.00 71.00 287 ALA A C 1
ATOM 2035 O O . ALA A 1 287 ? 19.341 8.862 -15.255 1.00 71.00 287 ALA A O 1
ATOM 2036 N N . ALA A 1 288 ? 17.640 7.652 -16.104 1.00 66.19 288 ALA A N 1
ATOM 2037 C CA . ALA A 1 288 ? 18.138 6.371 -15.632 1.00 66.19 288 ALA A CA 1
ATOM 2038 C C . ALA A 1 288 ? 19.521 6.051 -16.205 1.00 66.19 288 ALA A C 1
ATOM 2040 O O . ALA A 1 288 ? 20.366 5.560 -15.472 1.00 66.19 288 ALA A O 1
ATOM 2041 N N . LEU A 1 289 ? 19.798 6.399 -17.462 1.00 65.00 289 LEU A N 1
ATOM 2042 C CA . LEU A 1 289 ? 20.998 5.953 -18.172 1.00 65.00 289 LEU A CA 1
ATOM 2043 C C . LEU A 1 289 ? 22.316 6.612 -17.740 1.00 65.00 289 LEU A C 1
ATOM 2045 O O . LEU A 1 289 ? 23.384 6.054 -18.008 1.00 65.00 289 LEU A O 1
ATOM 2049 N N . GLY A 1 290 ? 22.242 7.772 -17.083 1.00 67.56 290 GLY A N 1
ATOM 2050 C CA . GLY A 1 290 ? 23.410 8.561 -16.692 1.00 67.56 290 GLY A CA 1
ATOM 2051 C C . GLY A 1 290 ? 24.289 9.013 -17.871 1.00 67.56 290 GLY A C 1
ATOM 2052 O O . GLY A 1 290 ? 23.919 8.900 -19.038 1.00 67.56 290 GLY A O 1
ATOM 2053 N N . ASP A 1 291 ? 25.485 9.518 -17.554 1.00 66.31 291 ASP A N 1
ATOM 2054 C CA . ASP A 1 291 ? 26.466 9.996 -18.548 1.00 66.31 291 ASP A CA 1
ATOM 2055 C C . ASP A 1 291 ? 27.184 8.849 -19.295 1.00 66.31 291 ASP A C 1
ATOM 2057 O O . ASP A 1 291 ? 27.842 9.083 -20.308 1.00 66.31 291 ASP A O 1
ATOM 2061 N N . ASP A 1 292 ? 27.081 7.611 -18.794 1.00 57.97 292 ASP A N 1
ATOM 2062 C CA . ASP A 1 292 ? 27.758 6.418 -19.333 1.00 57.97 292 ASP A CA 1
ATOM 2063 C C . ASP A 1 292 ? 26.954 5.721 -20.448 1.00 57.97 292 ASP A C 1
ATOM 2065 O O . ASP A 1 292 ? 27.349 4.665 -20.961 1.00 57.97 292 ASP A O 1
ATOM 2069 N N . TRP A 1 293 ? 25.808 6.285 -20.832 1.00 64.31 293 TRP A N 1
ATOM 2070 C CA . TRP A 1 293 ? 25.041 5.775 -21.954 1.00 64.31 293 TRP A CA 1
ATOM 2071 C C . TRP A 1 293 ? 25.808 5.967 -23.257 1.00 64.31 293 TRP A C 1
ATOM 2073 O O . TRP A 1 293 ? 26.134 7.085 -23.653 1.00 64.31 293 TRP A O 1
ATOM 2083 N N . VAL A 1 294 ? 26.047 4.865 -23.966 1.00 64.06 294 VAL A N 1
ATOM 2084 C CA . VAL A 1 294 ? 26.440 4.945 -25.369 1.00 64.06 294 VAL A CA 1
ATOM 2085 C C . VAL A 1 294 ? 25.236 5.490 -26.126 1.00 64.06 294 VAL A C 1
ATOM 2087 O O . VAL A 1 294 ? 24.252 4.769 -26.305 1.00 64.06 294 VAL A O 1
ATOM 2090 N N . ASP A 1 295 ? 25.306 6.759 -26.538 1.00 70.12 295 ASP A N 1
ATOM 2091 C CA . ASP A 1 295 ? 24.290 7.389 -27.380 1.00 70.12 295 ASP A CA 1
ATOM 2092 C C . ASP A 1 295 ? 23.961 6.421 -28.521 1.00 70.12 295 ASP A C 1
ATOM 2094 O O . ASP A 1 295 ? 24.853 5.949 -29.227 1.00 70.12 295 ASP A O 1
ATOM 2098 N N . VAL A 1 296 ? 22.685 6.058 -28.677 1.00 67.62 296 VAL A N 1
ATOM 2099 C CA . VAL A 1 296 ? 22.263 5.116 -29.723 1.00 67.62 296 VAL A CA 1
ATOM 2100 C C . VAL A 1 296 ? 22.681 5.635 -31.100 1.00 67.62 296 VAL A C 1
ATOM 2102 O O . VAL A 1 296 ? 23.052 4.847 -31.972 1.00 67.62 296 VAL A O 1
ATOM 2105 N N . GLY A 1 297 ? 22.680 6.960 -31.268 1.00 67.19 297 GLY A N 1
ATOM 2106 C CA . GLY A 1 297 ? 23.229 7.654 -32.420 1.00 67.19 297 GLY A CA 1
ATOM 2107 C C . GLY A 1 297 ? 24.731 7.433 -32.582 1.00 67.19 297 GLY A C 1
ATOM 2108 O O . GLY A 1 297 ? 25.160 7.124 -33.688 1.00 67.19 297 GLY A O 1
ATOM 2109 N N . GLU A 1 298 ? 25.523 7.511 -31.509 1.00 75.44 298 GLU A N 1
ATOM 2110 C CA . GLU A 1 298 ? 26.971 7.246 -31.536 1.00 75.44 298 GLU A CA 1
ATOM 2111 C C . GLU A 1 298 ? 27.280 5.763 -31.777 1.00 75.44 298 GLU A C 1
ATOM 2113 O O . GLU A 1 298 ? 28.093 5.440 -32.640 1.00 75.44 298 GLU A O 1
ATOM 2118 N N . ALA A 1 299 ? 26.591 4.844 -31.093 1.00 75.94 299 ALA A N 1
ATOM 2119 C CA . ALA A 1 299 ? 26.723 3.405 -31.311 1.00 75.94 299 ALA A CA 1
ATOM 2120 C C . ALA A 1 299 ? 26.409 3.034 -32.761 1.00 75.94 299 ALA A C 1
ATOM 2122 O O . ALA A 1 299 ? 27.120 2.225 -33.363 1.00 75.94 299 ALA A O 1
ATOM 2123 N N . LEU A 1 300 ? 25.341 3.609 -33.324 1.00 71.00 300 LEU A N 1
ATOM 2124 C CA . LEU A 1 300 ? 24.998 3.373 -34.714 1.00 71.00 300 LEU A CA 1
ATOM 2125 C C . LEU A 1 300 ? 26.006 4.031 -35.653 1.00 71.00 300 LEU A C 1
ATOM 2127 O O . LEU A 1 300 ? 26.428 3.375 -36.598 1.00 71.00 300 LEU A O 1
ATOM 2131 N N . ALA A 1 301 ? 26.404 5.279 -35.401 1.00 73.94 301 ALA A N 1
ATOM 2132 C CA . ALA A 1 301 ? 27.408 5.969 -36.203 1.00 73.94 301 ALA A CA 1
ATOM 2133 C C . ALA A 1 301 ? 28.711 5.168 -36.241 1.00 73.94 301 ALA A C 1
ATOM 2135 O O . ALA A 1 301 ? 29.245 4.939 -37.315 1.00 73.94 301 ALA A O 1
ATOM 2136 N N . GLU A 1 302 ? 29.160 4.628 -35.108 1.00 80.25 302 GLU A N 1
ATOM 2137 C CA . GLU A 1 302 ? 30.346 3.779 -35.038 1.00 80.25 302 GLU A CA 1
ATOM 2138 C C . GLU A 1 302 ? 30.168 2.470 -35.821 1.00 80.25 302 GLU A C 1
ATOM 2140 O O . GLU A 1 302 ? 31.078 2.051 -36.534 1.00 80.25 302 GLU A O 1
ATOM 2145 N N . VAL A 1 303 ? 29.000 1.820 -35.731 1.00 78.44 303 VAL A N 1
ATOM 2146 C CA . VAL A 1 303 ? 28.712 0.603 -36.513 1.00 78.44 303 VAL A CA 1
ATOM 2147 C C . VAL A 1 303 ? 28.659 0.905 -38.009 1.00 78.44 303 VAL A C 1
ATOM 2149 O O . VAL A 1 303 ? 29.158 0.107 -38.799 1.00 78.44 303 VAL A O 1
ATOM 2152 N N . VAL A 1 304 ? 28.084 2.041 -38.406 1.00 73.56 304 VAL A N 1
ATOM 2153 C CA . VAL A 1 304 ? 27.988 2.479 -39.804 1.00 73.56 304 VAL A CA 1
ATOM 2154 C C . VAL A 1 304 ? 29.355 2.901 -40.344 1.00 73.56 304 VAL A C 1
ATOM 2156 O O . VAL A 1 304 ? 29.717 2.479 -41.437 1.00 73.56 304 VAL A O 1
ATOM 2159 N N . ASP A 1 305 ? 30.152 3.642 -39.577 1.00 77.56 305 ASP A N 1
ATOM 2160 C CA . ASP A 1 305 ? 31.511 4.049 -39.948 1.00 77.56 305 ASP A CA 1
ATOM 2161 C C . ASP A 1 305 ? 32.454 2.842 -40.045 1.00 77.56 305 ASP A C 1
ATOM 2163 O O . ASP A 1 305 ? 33.321 2.782 -40.920 1.00 77.56 305 ASP A O 1
ATOM 2167 N N . ALA A 1 306 ? 32.270 1.840 -39.179 1.00 78.69 306 ALA A N 1
ATOM 2168 C CA . ALA A 1 306 ? 33.017 0.587 -39.226 1.00 78.69 306 ALA A CA 1
ATOM 2169 C C . ALA A 1 306 ? 32.493 -0.395 -40.291 1.00 78.69 306 ALA A C 1
ATOM 2171 O O . ALA A 1 306 ? 33.204 -1.342 -40.644 1.00 78.69 306 ALA A O 1
ATOM 2172 N N . ALA A 1 307 ? 31.283 -0.187 -40.821 1.00 72.94 307 ALA A N 1
ATOM 2173 C CA . ALA A 1 307 ? 30.614 -1.111 -41.734 1.00 72.94 307 ALA A CA 1
ATOM 2174 C C . ALA A 1 307 ? 31.418 -1.432 -43.004 1.00 72.94 307 ALA A C 1
ATOM 2176 O O . ALA A 1 307 ? 31.564 -2.619 -43.302 1.00 72.94 307 ALA A O 1
ATOM 2177 N N . PRO A 1 308 ? 31.997 -0.456 -43.739 1.00 73.25 308 PRO A N 1
ATOM 2178 C CA . PRO A 1 308 ? 32.735 -0.752 -44.967 1.00 73.25 308 PRO A CA 1
ATOM 2179 C C . PRO A 1 308 ? 33.947 -1.649 -44.705 1.00 73.25 308 PRO A C 1
ATOM 2181 O O . PRO A 1 308 ? 34.201 -2.605 -45.441 1.00 73.25 308 PRO A O 1
ATOM 2184 N N . ALA A 1 309 ? 34.666 -1.383 -43.612 1.00 74.31 309 ALA A N 1
ATOM 2185 C CA . ALA A 1 309 ? 35.817 -2.176 -43.203 1.00 74.31 309 ALA A CA 1
ATOM 2186 C C . ALA A 1 309 ? 35.402 -3.575 -42.720 1.00 74.31 309 ALA A C 1
ATOM 2188 O O . ALA A 1 309 ? 36.054 -4.557 -43.069 1.00 74.31 309 ALA A O 1
ATOM 2189 N N . ALA A 1 310 ? 34.307 -3.686 -41.962 1.00 71.00 310 ALA A N 1
ATOM 2190 C CA . ALA A 1 310 ? 33.795 -4.960 -41.462 1.00 71.00 310 ALA A CA 1
ATOM 2191 C C . ALA A 1 310 ? 33.255 -5.857 -42.589 1.00 71.00 310 ALA A C 1
ATOM 2193 O O . ALA A 1 310 ? 33.570 -7.047 -42.633 1.00 71.00 310 ALA A O 1
ATOM 2194 N N . VAL A 1 311 ? 32.497 -5.290 -43.535 1.00 71.38 311 VAL A N 1
ATOM 219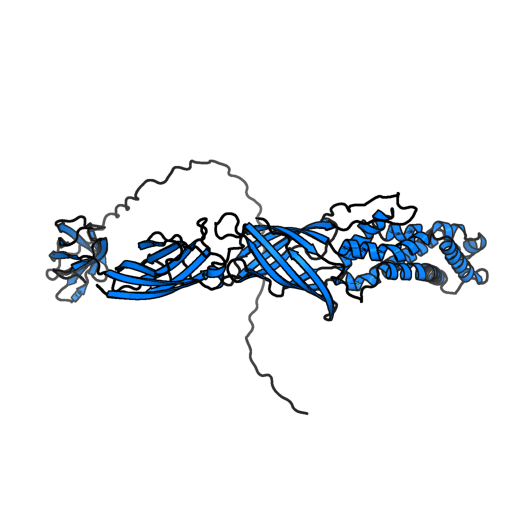5 C CA . VAL A 1 311 ? 31.982 -6.015 -44.705 1.00 71.38 311 VAL A CA 1
ATOM 2196 C C . VAL A 1 311 ? 33.123 -6.434 -45.627 1.00 71.38 311 VAL A C 1
ATOM 2198 O O . VAL A 1 311 ? 33.176 -7.594 -46.031 1.00 71.38 311 VAL A O 1
ATOM 2201 N N . GLY A 1 312 ? 34.078 -5.538 -45.898 1.00 71.00 312 GLY A N 1
ATOM 2202 C CA . GLY A 1 312 ? 35.277 -5.860 -46.673 1.00 71.00 312 GLY A CA 1
ATOM 2203 C C . GLY A 1 312 ? 36.087 -6.992 -46.042 1.00 71.00 312 GLY A C 1
ATOM 2204 O O . GLY A 1 312 ? 36.362 -7.996 -46.699 1.00 71.00 312 GLY A O 1
ATOM 2205 N N . ALA A 1 313 ? 36.386 -6.888 -44.744 1.00 75.88 313 ALA A N 1
ATOM 2206 C CA . ALA A 1 313 ? 37.123 -7.909 -44.006 1.00 75.88 313 ALA A CA 1
ATOM 2207 C C . ALA A 1 313 ? 36.402 -9.264 -43.997 1.00 75.88 313 ALA A C 1
ATOM 2209 O O . ALA A 1 313 ? 37.049 -10.289 -44.197 1.00 75.88 313 ALA A O 1
ATOM 2210 N N . LYS A 1 314 ? 35.073 -9.284 -43.821 1.00 76.06 314 LYS A N 1
ATOM 2211 C CA . LYS A 1 314 ? 34.302 -10.533 -43.791 1.00 76.06 314 LYS A CA 1
ATOM 2212 C C . LYS A 1 314 ? 34.234 -11.217 -45.157 1.00 76.06 314 LYS A C 1
ATOM 2214 O O . LYS A 1 314 ? 34.414 -12.428 -45.250 1.00 76.06 314 LYS A O 1
ATOM 2219 N N . VAL A 1 315 ? 34.033 -10.446 -46.227 1.00 71.56 315 VAL A N 1
ATOM 2220 C CA . VAL A 1 315 ? 34.067 -10.979 -47.597 1.00 71.56 315 VAL A CA 1
ATOM 2221 C C . VAL A 1 315 ? 35.461 -11.527 -47.920 1.00 71.56 315 VAL A C 1
ATOM 2223 O O . VAL A 1 315 ? 35.568 -12.600 -48.508 1.00 71.56 315 VAL A O 1
ATOM 2226 N N . ILE A 1 316 ? 36.531 -10.844 -47.500 1.00 76.75 316 ILE A N 1
ATOM 2227 C CA . ILE A 1 316 ? 37.911 -11.322 -47.670 1.00 76.75 316 ILE A CA 1
ATOM 2228 C C . ILE A 1 316 ? 38.163 -12.608 -46.867 1.00 76.75 316 ILE A C 1
ATOM 2230 O O . ILE A 1 316 ? 38.713 -13.557 -47.420 1.00 76.75 316 ILE A O 1
ATOM 2234 N N . GLU A 1 317 ? 37.718 -12.683 -45.612 1.00 82.25 317 GLU A N 1
ATOM 2235 C CA . GLU A 1 317 ? 37.833 -13.885 -44.774 1.00 82.25 317 GLU A CA 1
ATOM 2236 C C . GLU A 1 317 ? 37.155 -15.101 -45.432 1.00 82.25 317 GLU A C 1
ATOM 2238 O O . GLU A 1 317 ? 37.761 -16.167 -45.563 1.00 82.25 317 GLU A O 1
ATOM 2243 N N . ASP A 1 318 ? 35.916 -14.949 -45.908 1.00 78.62 318 ASP A N 1
ATOM 2244 C CA . ASP A 1 318 ? 35.184 -16.040 -46.561 1.00 78.62 318 ASP A CA 1
ATOM 2245 C C . ASP A 1 318 ? 35.864 -16.477 -47.874 1.00 78.62 318 ASP A C 1
ATOM 2247 O O . ASP A 1 318 ? 35.894 -17.666 -48.210 1.00 78.62 318 ASP A O 1
ATOM 2251 N N . LEU A 1 319 ? 36.480 -15.537 -48.598 1.00 72.31 319 LEU A N 1
ATOM 2252 C CA . LEU A 1 319 ? 37.280 -15.831 -49.787 1.00 72.31 319 LEU A CA 1
ATOM 2253 C C . LEU A 1 319 ? 38.547 -16.618 -49.451 1.00 72.31 319 LEU A C 1
ATOM 2255 O O . LEU A 1 319 ? 38.871 -17.573 -50.156 1.00 72.31 319 LEU A O 1
ATOM 2259 N N . GLU A 1 320 ? 39.246 -16.281 -48.371 1.00 80.19 320 GLU A N 1
ATOM 2260 C CA . GLU A 1 320 ? 40.407 -17.045 -47.905 1.00 80.19 320 GLU A CA 1
ATOM 2261 C C . GLU A 1 320 ? 40.021 -18.481 -47.516 1.00 80.19 320 GLU A C 1
ATOM 2263 O O . GLU A 1 320 ? 40.756 -19.426 -47.818 1.00 80.19 320 GLU A O 1
ATOM 2268 N N . VAL A 1 321 ? 38.827 -18.680 -46.945 1.00 84.00 321 VAL A N 1
ATOM 2269 C CA . VAL A 1 321 ? 38.268 -20.018 -46.683 1.00 84.00 321 VAL A CA 1
ATOM 2270 C C . VAL A 1 321 ? 37.985 -20.775 -47.984 1.00 84.00 321 VAL A C 1
ATOM 2272 O O . VAL A 1 321 ? 38.209 -21.986 -48.065 1.00 84.00 321 VAL A O 1
ATOM 2275 N N . TRP A 1 322 ? 37.513 -20.091 -49.028 1.00 77.81 322 TRP A N 1
ATOM 2276 C CA . TRP A 1 322 ? 37.287 -20.705 -50.340 1.00 77.81 322 TRP A CA 1
ATOM 2277 C C . TRP A 1 322 ? 38.585 -21.018 -51.092 1.00 77.81 322 TRP A C 1
ATOM 2279 O O . TRP A 1 322 ? 38.593 -21.934 -51.921 1.00 77.81 322 TRP A O 1
ATOM 2289 N N . PHE A 1 323 ? 39.673 -20.312 -50.776 1.00 79.81 323 PHE A N 1
ATOM 2290 C CA . PHE A 1 323 ? 40.993 -20.462 -51.383 1.00 79.81 323 PHE A CA 1
ATOM 2291 C C . PHE A 1 323 ? 42.084 -20.721 -50.326 1.00 79.81 323 PHE A C 1
ATOM 2293 O O . PHE A 1 323 ? 42.983 -19.897 -50.148 1.00 79.81 323 PHE A O 1
ATOM 2300 N N . PRO A 1 324 ? 42.112 -21.907 -49.683 1.00 73.69 324 PRO A N 1
ATOM 2301 C CA . PRO A 1 324 ? 43.037 -22.214 -48.582 1.00 73.69 324 PRO A CA 1
ATOM 2302 C C . PRO A 1 324 ? 44.531 -22.269 -48.980 1.00 73.69 324 PRO A C 1
ATOM 2304 O O . PRO A 1 324 ? 45.384 -22.588 -48.155 1.00 73.69 324 PRO A O 1
ATOM 2307 N N . GLY A 1 325 ? 44.864 -21.981 -50.244 1.00 79.06 325 GLY A N 1
ATOM 2308 C CA . GLY A 1 325 ? 46.228 -21.856 -50.771 1.00 79.06 325 GLY A CA 1
ATOM 2309 C C . GLY A 1 325 ? 46.583 -20.451 -51.274 1.00 79.06 325 GLY A C 1
ATOM 2310 O O . GLY A 1 325 ? 47.604 -20.306 -51.944 1.00 79.06 325 GLY A O 1
ATOM 2311 N N . GLY A 1 326 ? 45.754 -19.447 -50.975 1.00 75.25 326 GLY A N 1
ATOM 2312 C CA . GLY A 1 326 ? 45.848 -18.103 -51.538 1.00 75.25 326 GLY A CA 1
ATOM 2313 C C . GLY A 1 326 ? 45.144 -17.978 -52.890 1.00 75.25 326 GLY A C 1
ATOM 2314 O O . GLY A 1 326 ? 44.794 -18.971 -53.535 1.00 75.25 326 GLY A O 1
ATOM 2315 N N . PHE A 1 327 ? 44.926 -16.734 -53.313 1.00 76.75 327 PHE A N 1
ATOM 2316 C CA . PHE A 1 327 ? 44.314 -16.445 -54.604 1.00 76.75 327 PHE A CA 1
ATOM 2317 C C . PHE A 1 327 ? 45.186 -16.981 -55.755 1.00 76.75 327 PHE A C 1
ATOM 2319 O O . PHE A 1 327 ? 46.418 -16.891 -55.692 1.00 76.75 327 PHE A O 1
ATOM 2326 N N . PRO A 1 328 ? 44.577 -17.522 -56.826 1.00 80.00 328 PRO A N 1
ATOM 2327 C CA . PRO A 1 328 ? 45.278 -17.783 -58.081 1.00 80.00 328 PRO A CA 1
ATOM 2328 C C . PRO A 1 328 ? 46.093 -16.557 -58.540 1.00 80.00 328 PRO A C 1
ATOM 2330 O O . PRO A 1 328 ? 45.732 -15.421 -58.246 1.00 80.00 328 PRO A O 1
ATOM 2333 N N . ALA A 1 329 ? 47.211 -16.743 -59.250 1.00 78.19 329 ALA A N 1
ATOM 2334 C CA . ALA A 1 329 ? 48.085 -15.622 -59.638 1.00 78.19 329 ALA A CA 1
ATOM 2335 C C . ALA A 1 329 ? 47.387 -14.595 -60.555 1.00 78.19 329 ALA A C 1
ATOM 2337 O O . ALA A 1 329 ? 47.727 -13.416 -60.554 1.00 78.19 329 ALA A O 1
ATOM 2338 N N . ASP A 1 330 ? 46.393 -15.045 -61.314 1.00 78.81 330 ASP A N 1
ATOM 2339 C CA . ASP A 1 330 ? 45.461 -14.254 -62.124 1.00 78.81 330 ASP A CA 1
ATOM 2340 C C . ASP A 1 330 ? 44.394 -13.510 -61.297 1.00 78.81 330 ASP A C 1
ATOM 2342 O O . ASP A 1 330 ? 43.662 -12.680 -61.831 1.00 78.81 330 ASP A O 1
ATOM 2346 N N . CYS A 1 331 ? 44.363 -13.761 -59.990 1.00 79.56 331 CYS A N 1
ATOM 2347 C CA . CYS A 1 331 ? 43.491 -13.173 -58.979 1.00 79.56 331 CYS A CA 1
ATOM 2348 C C . CYS A 1 331 ? 44.268 -12.402 -57.901 1.00 79.56 331 CYS A C 1
ATOM 2350 O O . CYS A 1 331 ? 43.700 -12.092 -56.856 1.00 79.56 331 CYS A O 1
ATOM 2352 N N . ALA A 1 332 ? 45.555 -12.106 -58.111 1.00 77.81 332 ALA A N 1
ATOM 2353 C CA . ALA A 1 332 ? 46.398 -11.469 -57.094 1.00 77.81 332 ALA A CA 1
ATOM 2354 C C . ALA A 1 332 ? 45.836 -10.118 -56.604 1.00 77.81 332 ALA A C 1
ATOM 2356 O O . ALA A 1 332 ? 45.982 -9.788 -55.430 1.00 77.81 332 ALA A O 1
ATOM 2357 N N . ASP A 1 333 ? 45.116 -9.405 -57.476 1.00 83.06 333 ASP A N 1
ATOM 2358 C CA . ASP A 1 333 ? 44.496 -8.109 -57.176 1.00 83.06 333 ASP A CA 1
ATOM 2359 C C . ASP A 1 333 ? 43.018 -8.239 -56.750 1.00 83.06 333 ASP A C 1
ATOM 2361 O O . ASP A 1 333 ? 42.328 -7.235 -56.582 1.00 83.06 333 ASP A O 1
ATOM 2365 N N . ALA A 1 334 ? 42.485 -9.461 -56.603 1.00 77.12 334 ALA A N 1
ATOM 2366 C CA . ALA A 1 334 ? 41.065 -9.684 -56.320 1.00 77.12 334 ALA A CA 1
ATOM 2367 C C . ALA A 1 334 ? 40.645 -9.084 -54.972 1.00 77.12 334 ALA A C 1
ATOM 2369 O O . ALA A 1 334 ? 39.578 -8.488 -54.889 1.00 77.12 334 ALA A O 1
ATOM 2370 N N . ALA A 1 335 ? 41.492 -9.173 -53.944 1.00 74.50 335 ALA A N 1
ATOM 2371 C CA . ALA A 1 335 ? 41.220 -8.569 -52.640 1.00 74.50 335 ALA A CA 1
ATOM 2372 C C . ALA A 1 335 ? 41.135 -7.032 -52.718 1.00 74.50 335 ALA A C 1
ATOM 2374 O O . ALA A 1 335 ? 40.210 -6.443 -52.167 1.00 74.50 335 ALA A O 1
ATOM 2375 N N . GLU A 1 336 ? 42.043 -6.384 -53.458 1.00 83.31 336 GLU A N 1
ATOM 2376 C CA . GLU A 1 336 ? 42.032 -4.926 -53.658 1.00 83.31 336 GLU A CA 1
ATOM 2377 C C . GLU A 1 336 ? 40.821 -4.484 -54.491 1.00 83.31 336 GLU A C 1
ATOM 2379 O O . GLU A 1 336 ? 40.157 -3.506 -54.154 1.00 83.31 336 GLU A O 1
ATOM 2384 N N . GLN A 1 337 ? 40.471 -5.239 -55.538 1.00 82.19 337 GLN A N 1
ATOM 2385 C CA . GLN A 1 337 ? 39.280 -4.971 -56.350 1.00 82.19 337 GLN A CA 1
ATOM 2386 C C . GLN A 1 337 ? 37.984 -5.159 -55.556 1.00 82.19 337 GLN A C 1
ATOM 2388 O O . GLN A 1 337 ? 37.042 -4.395 -55.745 1.00 82.19 337 GLN A O 1
ATOM 2393 N N . ILE A 1 338 ? 37.925 -6.150 -54.666 1.00 76.50 338 ILE A N 1
ATOM 2394 C CA . ILE A 1 338 ? 36.765 -6.388 -53.803 1.00 76.50 338 ILE A CA 1
ATOM 2395 C C . ILE A 1 338 ? 36.650 -5.291 -52.754 1.00 76.50 338 ILE A C 1
ATOM 2397 O O . ILE A 1 338 ? 35.558 -4.760 -52.588 1.00 76.50 338 ILE A O 1
ATOM 2401 N N . GLN A 1 339 ? 37.753 -4.877 -52.127 1.00 79.12 339 GLN A N 1
ATOM 2402 C CA . GLN A 1 339 ? 37.729 -3.741 -51.208 1.00 79.12 339 GLN A CA 1
ATOM 2403 C C . GLN A 1 339 ? 37.290 -2.460 -51.926 1.00 79.12 339 GLN A C 1
ATOM 2405 O O . GLN A 1 339 ? 36.405 -1.773 -51.438 1.00 79.12 339 GLN A O 1
ATOM 2410 N N . ALA A 1 340 ? 37.799 -2.187 -53.131 1.00 81.44 340 ALA A N 1
ATOM 2411 C CA . ALA A 1 340 ? 37.372 -1.033 -53.921 1.00 81.44 340 ALA A CA 1
ATOM 2412 C C . ALA A 1 340 ? 35.884 -1.092 -54.321 1.00 81.44 340 ALA A C 1
ATOM 2414 O O . ALA A 1 340 ? 35.235 -0.053 -54.422 1.00 81.44 340 ALA A O 1
ATOM 2415 N N . LEU A 1 341 ? 35.328 -2.288 -54.550 1.00 75.94 341 LEU A N 1
ATOM 2416 C CA . LEU A 1 341 ? 33.899 -2.481 -54.822 1.00 75.94 341 LEU A CA 1
ATOM 2417 C C . LEU A 1 341 ? 33.036 -2.318 -53.572 1.00 75.94 341 LEU A C 1
ATOM 2419 O O . LEU A 1 341 ? 31.945 -1.762 -53.671 1.00 75.94 341 LEU A O 1
ATOM 2423 N N . VAL A 1 342 ? 33.519 -2.777 -52.416 1.00 75.50 342 VAL A N 1
ATOM 2424 C CA . VAL A 1 342 ? 32.887 -2.528 -51.118 1.00 75.50 342 VAL A CA 1
ATOM 2425 C C . VAL A 1 342 ? 32.891 -1.025 -50.850 1.00 75.50 342 VAL A C 1
ATOM 2427 O O . VAL A 1 342 ? 31.823 -0.440 -50.703 1.00 75.50 342 VAL A O 1
ATOM 2430 N N . ASP A 1 343 ? 34.049 -0.372 -50.931 1.00 78.00 343 ASP A N 1
ATOM 2431 C CA . ASP A 1 343 ? 34.194 1.074 -50.755 1.00 78.00 343 ASP A CA 1
ATOM 2432 C C . ASP A 1 343 ? 33.302 1.852 -51.733 1.00 78.00 343 ASP A C 1
ATOM 2434 O O . ASP A 1 343 ? 32.659 2.820 -51.340 1.00 78.00 343 ASP A O 1
ATOM 2438 N N . ALA A 1 344 ? 33.193 1.420 -52.995 1.00 75.50 344 ALA A N 1
ATOM 2439 C CA . ALA A 1 344 ? 32.303 2.036 -53.981 1.00 75.50 344 ALA A CA 1
ATOM 2440 C C . ALA A 1 344 ? 30.811 1.783 -53.697 1.00 75.50 344 ALA A C 1
ATOM 2442 O O . ALA A 1 344 ? 29.984 2.661 -53.947 1.00 75.50 344 ALA A O 1
ATOM 2443 N N . GLY A 1 345 ? 30.462 0.604 -53.175 1.00 68.81 345 GLY A N 1
ATOM 2444 C CA . GLY A 1 345 ? 29.112 0.277 -52.719 1.00 68.81 345 GLY A CA 1
ATOM 2445 C C . GLY A 1 345 ? 28.675 1.152 -51.546 1.00 68.81 345 GLY A C 1
ATOM 2446 O O . GLY A 1 345 ? 27.538 1.619 -51.529 1.00 68.81 345 GLY A O 1
ATOM 2447 N N . PHE A 1 346 ? 29.603 1.451 -50.633 1.00 70.75 346 PHE A N 1
ATOM 2448 C CA . PHE A 1 346 ? 29.396 2.371 -49.514 1.00 70.75 346 PHE A CA 1
ATOM 2449 C C . PHE A 1 346 ? 29.530 3.853 -49.904 1.00 70.75 346 PHE A C 1
ATOM 2451 O O . PHE A 1 346 ? 28.859 4.694 -49.318 1.00 70.75 346 PHE A O 1
ATOM 2458 N N . ALA A 1 347 ? 30.302 4.207 -50.935 1.00 68.56 347 ALA A N 1
ATOM 2459 C CA . ALA A 1 347 ? 30.429 5.589 -51.419 1.00 68.56 347 ALA A CA 1
ATOM 2460 C C . ALA A 1 347 ? 29.126 6.152 -52.021 1.00 68.56 347 ALA A C 1
ATOM 2462 O O . ALA A 1 347 ? 29.006 7.361 -52.219 1.00 68.56 347 ALA A O 1
ATOM 2463 N N . GLY A 1 348 ? 28.163 5.279 -52.336 1.00 60.78 348 GLY A N 1
ATOM 2464 C CA . GLY A 1 348 ? 26.793 5.633 -52.710 1.00 60.78 348 GLY A CA 1
ATOM 2465 C C . GLY A 1 348 ? 25.752 5.324 -51.631 1.00 60.78 348 GLY A C 1
ATOM 2466 O O . GLY A 1 348 ? 24.562 5.479 -51.913 1.00 60.78 348 GLY A O 1
ATOM 2467 N N . ALA A 1 349 ? 26.172 4.864 -50.446 1.00 64.19 349 ALA A N 1
ATOM 2468 C CA . ALA A 1 349 ? 25.275 4.698 -49.314 1.00 64.19 349 ALA A CA 1
ATOM 2469 C C . ALA A 1 349 ? 24.729 6.071 -48.929 1.00 64.19 349 ALA A C 1
ATOM 2471 O O . ALA A 1 349 ? 25.455 7.067 -48.890 1.00 64.19 349 ALA A O 1
ATOM 2472 N N . ASP A 1 350 ? 23.427 6.126 -48.685 1.00 66.25 350 ASP A N 1
ATOM 2473 C CA . ASP A 1 350 ? 22.784 7.353 -48.258 1.00 66.25 350 ASP A CA 1
ATOM 2474 C C . ASP A 1 350 ? 23.196 7.662 -46.811 1.00 66.25 350 ASP A C 1
ATOM 2476 O O . ASP A 1 350 ? 22.533 7.256 -45.853 1.00 66.25 350 ASP A O 1
ATOM 2480 N N . THR A 1 351 ? 24.311 8.385 -46.641 1.00 69.62 351 THR A N 1
ATOM 2481 C CA . THR A 1 351 ? 24.771 8.825 -45.316 1.00 69.62 351 THR A CA 1
ATOM 2482 C C . THR A 1 351 ? 23.760 9.750 -44.665 1.00 69.62 351 THR A C 1
ATOM 2484 O O . THR A 1 351 ? 23.823 9.939 -43.462 1.00 69.62 351 THR A O 1
ATOM 2487 N N . THR A 1 352 ? 22.774 10.286 -45.397 1.00 73.81 352 THR A N 1
ATOM 2488 C CA . THR A 1 352 ? 21.783 11.178 -44.798 1.00 73.81 352 THR A CA 1
ATOM 2489 C C . THR A 1 352 ? 20.917 10.480 -43.756 1.00 73.81 352 THR A C 1
ATOM 2491 O O . THR A 1 352 ? 20.412 11.178 -42.872 1.00 73.81 352 THR A O 1
ATOM 2494 N N . VAL A 1 353 ? 20.770 9.150 -43.835 1.00 73.62 353 VAL A N 1
ATOM 2495 C CA . VAL A 1 353 ? 20.122 8.331 -42.803 1.00 73.62 353 VAL A CA 1
ATOM 2496 C C . VAL A 1 353 ? 21.043 8.188 -41.595 1.00 73.62 353 VAL A C 1
ATOM 2498 O O . VAL A 1 353 ? 20.610 8.454 -40.482 1.00 73.62 353 VAL A O 1
ATOM 2501 N N . ALA A 1 354 ? 22.318 7.854 -41.801 1.00 70.44 354 ALA A N 1
ATOM 2502 C CA . ALA A 1 354 ? 23.300 7.741 -40.720 1.00 70.44 354 ALA A CA 1
ATOM 2503 C C . ALA A 1 354 ? 23.521 9.080 -39.989 1.00 70.44 354 ALA A C 1
ATOM 2505 O O . ALA A 1 354 ? 23.403 9.142 -38.770 1.00 70.44 354 ALA A O 1
ATOM 2506 N N . ASP A 1 355 ? 23.714 10.166 -40.739 1.00 75.81 355 ASP A N 1
ATOM 2507 C CA . ASP A 1 355 ? 23.840 11.540 -40.244 1.00 75.81 355 ASP A CA 1
ATOM 2508 C C . ASP A 1 355 ? 22.567 11.997 -39.515 1.00 75.81 355 ASP A C 1
ATOM 2510 O O . ASP A 1 355 ? 22.632 12.768 -38.559 1.00 75.81 355 ASP A O 1
ATOM 2514 N N . TRP A 1 356 ? 21.387 11.553 -39.972 1.00 80.25 356 TRP A N 1
ATOM 2515 C CA . TRP A 1 356 ? 20.128 11.834 -39.278 1.00 80.25 356 TRP A CA 1
ATOM 2516 C C . TRP A 1 356 ? 20.051 11.079 -37.954 1.00 80.25 356 TRP A C 1
ATOM 2518 O O . TRP A 1 356 ? 19.715 11.689 -36.947 1.00 80.25 356 TRP A O 1
ATOM 2528 N N . ILE A 1 357 ? 20.403 9.794 -37.923 1.00 75.94 357 ILE A N 1
ATOM 2529 C CA . ILE A 1 357 ? 20.363 9.013 -36.684 1.00 75.94 357 ILE A CA 1
ATOM 2530 C C . ILE A 1 357 ? 21.364 9.571 -35.671 1.00 75.94 357 ILE A C 1
ATOM 2532 O O . ILE A 1 357 ? 20.989 9.815 -34.528 1.00 75.94 357 ILE A O 1
ATOM 2536 N N . ALA A 1 358 ? 22.588 9.869 -36.106 1.00 72.62 358 ALA A N 1
ATOM 2537 C CA . ALA A 1 358 ? 23.614 10.467 -35.259 1.00 72.62 358 ALA A CA 1
ATOM 2538 C C . ALA A 1 358 ? 23.220 11.856 -34.720 1.00 72.62 358 ALA A C 1
ATOM 2540 O O . ALA A 1 358 ? 23.623 12.224 -33.624 1.00 72.62 358 ALA A O 1
ATOM 2541 N N . GLY A 1 359 ? 22.448 12.642 -35.482 1.00 77.69 359 GLY A N 1
ATOM 2542 C CA . GLY A 1 359 ? 22.069 14.004 -35.092 1.00 77.69 359 GLY A CA 1
ATOM 2543 C C . GLY A 1 359 ? 20.724 14.140 -34.373 1.00 77.69 359 GLY A C 1
ATOM 2544 O O . GLY A 1 359 ? 20.540 15.087 -33.612 1.00 77.69 359 GLY A O 1
ATOM 2545 N N . GLU A 1 360 ? 19.768 13.247 -34.633 1.00 81.19 360 GLU A N 1
ATOM 2546 C CA . GLU A 1 360 ? 18.362 13.428 -34.244 1.00 81.19 360 GLU A CA 1
ATOM 2547 C C . GLU A 1 360 ? 17.804 12.256 -33.424 1.00 81.19 360 GLU A C 1
ATOM 2549 O O . GLU A 1 360 ? 16.899 12.478 -32.621 1.00 81.19 360 GLU A O 1
ATOM 2554 N N . ALA A 1 361 ? 18.325 11.028 -33.563 1.00 80.88 361 ALA A N 1
ATOM 2555 C CA . ALA A 1 361 ? 17.765 9.883 -32.837 1.00 80.88 361 ALA A CA 1
ATOM 2556 C C . ALA A 1 361 ? 18.036 9.952 -31.331 1.00 80.88 361 ALA A C 1
ATOM 2558 O O . ALA A 1 361 ? 17.135 9.639 -30.560 1.00 80.88 361 ALA A O 1
ATOM 2559 N N . GLY A 1 362 ? 19.229 10.394 -30.917 1.00 81.00 362 GLY A N 1
ATOM 2560 C CA . GLY A 1 362 ? 19.573 10.590 -29.504 1.00 81.00 362 GLY A CA 1
ATOM 2561 C C . GLY A 1 362 ? 18.594 11.540 -28.798 1.00 81.00 362 GLY A C 1
ATOM 2562 O O . GLY A 1 362 ? 17.879 11.100 -27.900 1.00 81.00 362 GLY A O 1
ATOM 2563 N N . PRO A 1 363 ? 18.441 12.797 -29.264 1.00 81.38 363 PRO A N 1
ATOM 2564 C CA . PRO A 1 363 ? 17.476 13.738 -28.689 1.00 81.38 363 PRO A CA 1
ATOM 2565 C C . PRO A 1 363 ? 16.015 13.266 -28.752 1.00 81.38 363 PRO A C 1
ATOM 2567 O O . PRO A 1 363 ? 15.226 13.581 -27.863 1.00 81.38 363 PRO A O 1
ATOM 2570 N N . MET A 1 364 ? 15.622 12.527 -29.800 1.00 82.12 364 MET A N 1
ATOM 2571 C CA . MET A 1 364 ? 14.275 11.946 -29.884 1.00 82.12 364 MET A CA 1
ATOM 2572 C C . MET A 1 364 ? 14.056 10.849 -28.846 1.00 82.12 364 MET A C 1
ATOM 2574 O O . MET A 1 364 ? 12.989 10.802 -28.239 1.00 82.12 364 MET A O 1
ATOM 2578 N N . LEU A 1 365 ? 15.046 9.978 -28.649 1.00 82.88 365 LEU A N 1
ATOM 2579 C CA . LEU A 1 365 ? 15.011 8.943 -27.624 1.00 82.88 365 LEU A CA 1
ATOM 2580 C C . LEU A 1 365 ? 14.953 9.562 -26.235 1.00 82.88 365 LEU A C 1
ATOM 2582 O O . LEU A 1 365 ? 14.070 9.202 -25.470 1.00 82.88 365 LEU A O 1
ATOM 2586 N N . GLU A 1 366 ? 15.818 10.528 -25.939 1.00 82.88 366 GLU A N 1
ATOM 2587 C CA . GLU A 1 366 ? 15.817 11.241 -24.659 1.00 82.88 366 GLU A CA 1
ATOM 2588 C C . GLU A 1 366 ? 14.438 11.856 -24.368 1.00 82.88 366 GLU A C 1
ATOM 2590 O O . GLU A 1 366 ? 13.871 11.641 -23.301 1.00 82.88 366 GLU A O 1
ATOM 2595 N N . ALA A 1 367 ? 13.834 12.532 -25.352 1.00 83.06 367 ALA A N 1
ATOM 2596 C CA . ALA A 1 367 ? 12.506 13.125 -25.203 1.00 83.06 367 ALA A CA 1
ATOM 2597 C C . ALA A 1 367 ? 11.373 12.092 -25.054 1.00 83.06 367 ALA A C 1
ATOM 2599 O O . ALA A 1 367 ? 10.388 12.368 -24.372 1.00 83.06 367 ALA A O 1
ATOM 2600 N N . LEU A 1 368 ? 11.479 10.930 -25.707 1.00 83.31 368 LEU A N 1
ATOM 2601 C CA . LEU A 1 368 ? 10.524 9.830 -25.545 1.00 83.31 368 LEU A CA 1
ATOM 2602 C C . LEU A 1 368 ? 10.638 9.217 -24.150 1.00 83.31 368 LEU A C 1
ATOM 2604 O O . LEU A 1 368 ? 9.636 9.010 -23.476 1.00 83.31 368 LEU A O 1
ATOM 2608 N N . LEU A 1 369 ? 11.863 8.943 -23.720 1.00 85.19 369 LEU A N 1
ATOM 2609 C CA . LEU A 1 369 ? 12.162 8.202 -22.502 1.00 85.19 369 LEU A CA 1
ATOM 2610 C C . LEU A 1 369 ? 12.032 9.049 -21.236 1.00 85.19 369 LEU A C 1
ATOM 2612 O O . LEU A 1 369 ? 11.972 8.478 -20.156 1.00 85.19 369 LEU A O 1
ATOM 2616 N N . ALA A 1 370 ? 11.932 10.373 -21.354 1.00 84.38 370 ALA A N 1
ATOM 2617 C CA . ALA A 1 370 ? 11.696 11.272 -20.226 1.00 84.38 370 ALA A CA 1
ATOM 2618 C C . ALA A 1 370 ? 10.279 11.174 -19.619 1.00 84.38 370 ALA A C 1
ATOM 2620 O O . ALA A 1 370 ? 10.077 11.614 -18.492 1.00 84.38 370 ALA A O 1
ATOM 2621 N N . ASP A 1 371 ? 9.290 10.642 -20.349 1.00 82.94 371 ASP A N 1
ATOM 2622 C CA . ASP A 1 371 ? 7.911 10.482 -19.855 1.00 82.94 371 ASP A CA 1
ATOM 2623 C C . ASP A 1 371 ? 7.268 9.233 -20.476 1.00 82.94 371 ASP A C 1
ATOM 2625 O O . ASP A 1 371 ? 6.465 9.285 -21.424 1.00 82.94 371 ASP A O 1
ATOM 2629 N N . VAL A 1 372 ? 7.702 8.083 -19.957 1.00 86.06 372 VAL A N 1
ATOM 2630 C CA . VAL A 1 372 ? 7.132 6.774 -20.273 1.00 86.06 372 VAL A CA 1
ATOM 2631 C C . VAL A 1 372 ? 6.015 6.489 -19.289 1.00 86.06 372 VAL A C 1
ATOM 2633 O O . VAL A 1 372 ? 6.246 6.374 -18.090 1.00 86.06 372 VAL A O 1
ATOM 2636 N N . ARG A 1 373 ? 4.800 6.318 -19.797 1.00 87.75 373 ARG A N 1
ATOM 2637 C CA . ARG A 1 373 ? 3.646 5.939 -18.989 1.00 87.75 373 ARG A CA 1
ATOM 2638 C C . ARG A 1 373 ? 3.431 4.446 -19.053 1.00 87.75 373 ARG A C 1
ATOM 2640 O O . ARG A 1 373 ? 3.388 3.849 -20.125 1.00 87.75 373 ARG A O 1
ATOM 2647 N N . ILE A 1 374 ? 3.279 3.852 -17.889 1.00 85.94 374 ILE A N 1
ATOM 2648 C CA . ILE A 1 374 ? 3.082 2.428 -17.704 1.00 85.94 374 ILE A CA 1
ATOM 2649 C C . ILE A 1 374 ? 1.726 2.274 -17.033 1.00 85.94 374 ILE A C 1
ATOM 2651 O O . ILE A 1 374 ? 1.533 2.789 -15.934 1.00 85.94 374 ILE A O 1
ATOM 2655 N N . SER A 1 375 ? 0.793 1.578 -17.673 1.00 88.88 375 SER A N 1
ATOM 2656 C CA . SER A 1 375 ? -0.526 1.324 -17.095 1.00 88.88 375 SER A CA 1
ATOM 2657 C C . SER A 1 375 ? -0.774 -0.164 -16.881 1.00 88.88 375 SER A C 1
ATOM 2659 O O . SER A 1 375 ? -0.203 -1.023 -17.560 1.00 88.88 375 SER A O 1
ATOM 2661 N N . GLY A 1 376 ? -1.598 -0.492 -15.889 1.00 89.94 376 GLY A N 1
ATOM 2662 C CA . GLY A 1 376 ? -1.917 -1.874 -15.558 1.00 89.94 376 GLY A CA 1
ATOM 2663 C C . GLY A 1 376 ? -2.877 -2.018 -14.387 1.00 89.94 376 GLY A C 1
ATOM 2664 O O . GLY A 1 376 ? -3.753 -1.181 -14.179 1.00 89.94 376 GLY A O 1
ATOM 2665 N N . LYS A 1 377 ? -2.702 -3.084 -13.607 1.00 92.00 377 LYS A N 1
ATOM 2666 C CA . LYS A 1 377 ? -3.512 -3.399 -12.425 1.00 92.00 377 LYS A CA 1
ATOM 2667 C C . LYS A 1 377 ? -2.621 -3.591 -11.212 1.00 92.00 377 LYS A C 1
ATOM 2669 O O . LYS A 1 377 ? -1.552 -4.186 -11.321 1.00 92.00 377 LYS A O 1
ATOM 2674 N N . ALA A 1 378 ? -3.084 -3.146 -10.056 1.00 92.38 378 ALA A N 1
ATOM 2675 C CA . ALA A 1 378 ? -2.466 -3.421 -8.770 1.00 92.38 378 ALA A CA 1
ATOM 2676 C C . ALA A 1 378 ? -3.482 -4.068 -7.820 1.00 92.38 378 ALA A C 1
ATOM 2678 O O . ALA A 1 378 ? -4.684 -3.839 -7.915 1.00 92.38 378 ALA A O 1
ATOM 2679 N N . MET A 1 379 ? -2.998 -4.899 -6.912 1.00 94.69 379 MET A N 1
ATOM 2680 C CA . MET A 1 379 ? -3.736 -5.495 -5.812 1.00 94.69 379 MET A CA 1
ATOM 2681 C C . MET A 1 379 ? -2.925 -5.248 -4.551 1.00 94.69 379 MET A C 1
ATOM 2683 O O . MET A 1 379 ? -1.744 -5.574 -4.510 1.00 94.69 379 MET A O 1
ATOM 2687 N N . VAL A 1 380 ? -3.551 -4.673 -3.534 1.00 93.88 380 VAL A N 1
ATOM 2688 C CA . VAL A 1 380 ? -2.923 -4.443 -2.235 1.00 93.88 380 VAL A CA 1
ATOM 2689 C C . VAL A 1 380 ? -3.554 -5.379 -1.217 1.00 93.88 380 VAL A C 1
ATOM 2691 O O . VAL A 1 380 ? -4.762 -5.316 -0.967 1.00 93.88 380 VAL A O 1
ATOM 2694 N N . GLU A 1 381 ? -2.733 -6.236 -0.621 1.00 93.69 381 GLU A N 1
ATOM 2695 C CA . GLU A 1 381 ? -3.139 -7.230 0.371 1.00 93.69 381 GLU A CA 1
ATOM 2696 C C . GLU A 1 381 ? -2.492 -6.944 1.739 1.00 93.69 381 GLU A C 1
ATOM 2698 O O . GLU A 1 381 ? -1.436 -6.311 1.803 1.00 93.69 381 GLU A O 1
ATOM 2703 N N . PRO A 1 382 ? -3.109 -7.357 2.863 1.00 92.69 382 PRO A N 1
ATOM 2704 C CA . PRO A 1 382 ? -2.479 -7.247 4.177 1.00 92.69 382 PRO A CA 1
ATOM 2705 C C . PRO A 1 382 ? -1.195 -8.082 4.255 1.00 92.69 382 PRO A C 1
ATOM 2707 O O . PRO A 1 382 ? -1.226 -9.274 3.955 1.00 92.69 382 PRO A O 1
ATOM 2710 N N . GLY A 1 383 ? -0.103 -7.474 4.719 1.00 89.81 383 GLY A N 1
ATOM 2711 C CA . GLY A 1 383 ? 1.172 -8.156 4.935 1.00 89.81 383 GLY A CA 1
ATOM 2712 C C . GLY A 1 383 ? 1.274 -8.851 6.301 1.00 89.81 383 GLY A C 1
ATOM 2713 O O . GLY A 1 383 ? 0.349 -8.854 7.117 1.00 89.81 383 GLY A O 1
ATOM 2714 N N . ASP A 1 384 ? 2.454 -9.407 6.588 1.00 85.56 384 ASP A N 1
ATOM 2715 C CA . ASP A 1 384 ? 2.731 -10.184 7.812 1.00 85.56 384 ASP A CA 1
ATOM 2716 C C . ASP A 1 384 ? 2.780 -9.350 9.111 1.00 85.56 384 ASP A C 1
ATOM 2718 O O . ASP A 1 384 ? 2.784 -9.902 10.218 1.00 85.56 384 ASP A O 1
ATOM 2722 N N . MET A 1 385 ? 2.858 -8.020 9.007 1.00 80.00 385 MET A N 1
ATOM 2723 C CA . MET A 1 385 ? 2.974 -7.104 10.145 1.00 80.00 385 MET A CA 1
ATOM 2724 C C . MET A 1 385 ? 1.813 -6.100 10.172 1.00 80.00 385 MET A C 1
ATOM 2726 O O . MET A 1 385 ? 1.294 -5.734 9.119 1.00 80.00 385 MET A O 1
ATOM 2730 N N . PRO A 1 386 ? 1.414 -5.596 11.358 1.00 76.12 386 PRO A N 1
ATOM 2731 C CA . PRO A 1 386 ? 0.474 -4.482 11.437 1.00 76.12 386 PRO A CA 1
ATOM 2732 C C . PRO A 1 386 ? 0.970 -3.308 10.588 1.00 76.12 386 PRO A C 1
ATOM 2734 O O . PRO A 1 386 ? 2.157 -2.990 10.647 1.00 76.12 386 PRO A O 1
ATOM 2737 N N . GLN A 1 387 ? 0.067 -2.678 9.830 1.00 84.00 387 GLN A N 1
ATOM 2738 C CA . GLN A 1 387 ? 0.366 -1.552 8.929 1.00 84.00 387 GLN A CA 1
ATOM 2739 C C . GLN A 1 387 ? 1.296 -1.882 7.749 1.00 84.00 387 GLN A C 1
ATOM 2741 O O . GLN A 1 387 ? 1.648 -0.967 7.007 1.00 84.00 387 GLN A O 1
ATOM 2746 N N . ALA A 1 388 ? 1.675 -3.150 7.559 1.00 90.94 388 ALA A N 1
ATOM 2747 C CA . ALA A 1 388 ? 2.375 -3.616 6.370 1.00 90.94 388 ALA A CA 1
ATOM 2748 C C . ALA A 1 388 ? 1.378 -4.161 5.345 1.00 90.94 388 ALA A C 1
ATOM 2750 O O . ALA A 1 388 ? 0.401 -4.825 5.701 1.00 90.94 388 ALA A O 1
ATOM 2751 N N . TRP A 1 389 ? 1.657 -3.899 4.077 1.00 93.94 389 TRP A N 1
ATOM 2752 C CA . TRP A 1 389 ? 0.826 -4.264 2.942 1.00 93.94 389 TRP A CA 1
ATOM 2753 C C . TRP A 1 389 ? 1.714 -4.735 1.796 1.00 93.94 389 TRP A C 1
ATOM 2755 O O . TRP A 1 389 ? 2.804 -4.198 1.596 1.00 93.94 389 TRP A O 1
ATOM 2765 N N . ASP A 1 390 ? 1.228 -5.706 1.039 1.00 93.00 390 ASP A N 1
ATOM 2766 C CA . ASP A 1 390 ? 1.882 -6.207 -0.161 1.00 93.00 390 ASP A CA 1
ATOM 2767 C C . ASP A 1 390 ? 1.128 -5.665 -1.378 1.00 93.00 390 ASP A C 1
ATOM 2769 O O . ASP A 1 390 ? -0.036 -5.992 -1.603 1.00 93.00 390 ASP A O 1
ATOM 2773 N N . LEU A 1 391 ? 1.779 -4.790 -2.145 1.00 92.62 391 LEU A N 1
ATOM 2774 C CA . LEU A 1 391 ? 1.282 -4.259 -3.408 1.00 92.62 391 LEU A CA 1
ATOM 2775 C C . LEU A 1 391 ? 1.815 -5.135 -4.538 1.00 92.62 391 LEU A C 1
ATOM 2777 O O . LEU A 1 391 ? 2.961 -5.013 -4.969 1.00 92.62 391 LEU A O 1
ATOM 2781 N N . LEU A 1 392 ? 0.951 -6.011 -5.027 1.00 91.56 392 LEU A N 1
ATOM 2782 C CA . LEU A 1 392 ? 1.171 -6.833 -6.199 1.00 91.56 392 LEU A CA 1
ATOM 2783 C C . LEU A 1 392 ? 0.685 -6.079 -7.432 1.00 91.56 392 LEU A C 1
ATOM 2785 O O . LEU A 1 392 ? -0.500 -5.776 -7.531 1.00 91.56 392 LEU A O 1
ATOM 2789 N N . PHE A 1 393 ? 1.544 -5.820 -8.413 1.00 89.69 393 PHE A N 1
ATOM 2790 C CA . PHE A 1 393 ? 1.095 -5.188 -9.654 1.00 89.69 393 PHE A CA 1
ATOM 2791 C C . PHE A 1 393 ? 1.476 -5.959 -10.911 1.00 89.69 393 PHE A C 1
ATOM 2793 O O . PHE A 1 393 ? 2.470 -6.679 -10.958 1.00 89.69 393 PHE A O 1
ATOM 2800 N N . THR A 1 394 ? 0.639 -5.800 -11.934 1.00 87.38 394 THR A N 1
ATOM 2801 C CA . THR A 1 394 ? 0.800 -6.332 -13.285 1.00 87.38 394 THR A CA 1
ATOM 2802 C C . THR A 1 394 ? 0.715 -5.171 -14.255 1.00 87.38 394 THR A C 1
ATOM 2804 O O . THR A 1 394 ? -0.255 -4.416 -14.244 1.00 87.38 394 THR A O 1
ATOM 2807 N N . VAL A 1 395 ? 1.721 -5.029 -15.104 1.00 85.62 395 VAL A N 1
ATOM 2808 C CA . VAL A 1 395 ? 1.687 -4.042 -16.181 1.00 85.62 395 VAL A CA 1
ATOM 2809 C C . VAL A 1 395 ? 0.895 -4.623 -17.358 1.00 85.62 395 VAL A C 1
ATOM 2811 O O . VAL A 1 395 ? 1.037 -5.805 -17.674 1.00 85.62 395 VAL A O 1
ATOM 2814 N N . GLU A 1 396 ? 0.073 -3.806 -18.016 1.00 85.12 396 GLU A N 1
ATOM 2815 C CA . GLU A 1 396 ? -0.729 -4.196 -19.186 1.00 85.12 396 GLU A CA 1
ATOM 2816 C C . GLU A 1 396 ? -0.296 -3.443 -20.456 1.00 85.12 396 GLU A C 1
ATOM 2818 O O . GLU A 1 396 ? -0.211 -4.042 -21.533 1.00 85.12 396 GLU A O 1
ATOM 2823 N N . GLU A 1 397 ? 0.035 -2.156 -20.333 1.00 84.12 397 GLU A N 1
ATOM 2824 C CA . GLU A 1 397 ? 0.281 -1.267 -21.469 1.00 84.12 397 GLU A CA 1
ATOM 2825 C C . GLU A 1 397 ? 1.445 -0.293 -21.207 1.00 84.12 397 GLU A C 1
ATOM 2827 O O . GLU A 1 397 ? 1.740 0.091 -20.072 1.00 84.12 397 GLU A O 1
ATOM 2832 N N . LEU A 1 398 ? 2.123 0.090 -22.295 1.00 81.94 398 LEU A N 1
ATOM 2833 C CA . LEU A 1 398 ? 3.154 1.122 -22.329 1.00 81.94 398 LEU A CA 1
ATOM 2834 C C . LEU A 1 398 ? 2.749 2.227 -23.309 1.00 81.94 398 LEU A C 1
ATOM 2836 O O . LEU A 1 398 ? 2.480 1.966 -24.486 1.00 81.94 398 LEU A O 1
ATOM 2840 N N . ALA A 1 399 ? 2.772 3.465 -22.832 1.00 82.31 399 ALA A N 1
ATOM 2841 C CA . ALA A 1 399 ? 2.486 4.661 -23.604 1.00 82.31 399 ALA A CA 1
ATOM 2842 C C . ALA A 1 399 ? 3.609 5.696 -23.450 1.00 82.31 399 ALA A C 1
ATOM 2844 O O . ALA A 1 399 ? 4.348 5.717 -22.470 1.00 82.31 399 ALA A O 1
ATOM 2845 N N . TRP A 1 400 ? 3.726 6.582 -24.433 1.00 80.69 400 TRP A N 1
ATOM 2846 C CA . TRP A 1 400 ? 4.741 7.632 -24.474 1.00 80.69 400 TRP A CA 1
ATOM 2847 C C . TRP A 1 400 ? 4.030 8.978 -24.526 1.00 80.69 400 TRP A C 1
ATOM 2849 O O . TRP A 1 400 ? 3.164 9.176 -25.380 1.00 80.69 400 TRP A O 1
ATOM 2859 N N . SER A 1 401 ? 4.369 9.908 -23.634 1.00 68.19 401 SER A N 1
ATOM 2860 C CA . SER A 1 401 ? 3.737 11.235 -23.643 1.00 68.19 401 SER A CA 1
ATOM 2861 C C . SER A 1 401 ? 4.487 12.238 -24.544 1.00 68.19 401 SER A C 1
ATOM 2863 O O . SER A 1 401 ? 3.908 13.220 -25.027 1.00 68.19 401 SER A O 1
ATOM 2865 N N . GLY A 1 402 ? 5.778 11.979 -24.789 1.00 66.50 402 GLY A N 1
ATOM 2866 C CA . GLY A 1 402 ? 6.673 12.853 -25.537 1.00 66.50 402 GLY A CA 1
ATOM 2867 C C . GLY A 1 402 ? 6.285 13.001 -27.011 1.00 66.50 402 GLY A C 1
ATOM 2868 O O . GLY A 1 402 ? 5.985 12.033 -27.710 1.00 66.50 402 GLY A O 1
ATOM 2869 N N . LYS A 1 403 ? 6.334 14.237 -27.524 1.00 66.62 403 LYS A N 1
ATOM 2870 C CA . LYS A 1 403 ? 6.158 14.502 -28.959 1.00 66.62 403 LYS A CA 1
ATOM 2871 C C . LYS A 1 403 ? 7.443 14.194 -29.720 1.00 66.62 403 LYS A C 1
ATOM 2873 O O . LYS A 1 403 ? 8.439 14.901 -29.562 1.00 66.62 403 LYS A O 1
ATOM 2878 N N . VAL A 1 404 ? 7.385 13.242 -30.647 1.00 65.00 404 VAL A N 1
ATOM 2879 C CA . VAL A 1 404 ? 8.460 13.029 -31.623 1.00 65.00 404 VAL A CA 1
ATOM 2880 C C . VAL A 1 404 ? 8.235 13.980 -32.794 1.00 65.00 404 VAL A C 1
ATOM 2882 O O . VAL A 1 404 ? 7.294 13.823 -33.571 1.00 65.00 404 VAL A O 1
ATOM 2885 N N . SER A 1 405 ? 9.080 15.006 -32.917 1.00 63.53 405 SER A N 1
ATOM 2886 C CA . SER A 1 405 ? 9.032 15.932 -34.055 1.00 63.53 405 SER A CA 1
ATOM 2887 C C . SER A 1 405 ? 10.309 15.824 -34.884 1.00 63.53 405 SER A C 1
ATOM 2889 O O . SER A 1 405 ? 11.387 16.210 -34.443 1.00 63.53 405 SER A O 1
ATOM 2891 N N . CYS A 1 406 ? 10.195 15.303 -36.108 1.00 61.78 406 CYS A N 1
ATOM 2892 C CA . CYS A 1 406 ? 11.306 15.285 -37.056 1.00 61.78 406 CYS A CA 1
ATOM 2893 C C . CYS A 1 406 ? 11.485 16.675 -37.690 1.00 61.78 406 CYS A C 1
ATOM 2895 O O . CYS A 1 406 ? 10.570 17.197 -38.330 1.00 61.78 406 CYS A O 1
ATOM 2897 N N . ARG A 1 407 ? 12.669 17.285 -37.531 1.00 56.75 407 ARG A N 1
ATOM 2898 C CA . ARG A 1 407 ? 12.973 18.632 -38.061 1.00 56.75 407 ARG A CA 1
ATOM 2899 C C . ARG A 1 407 ? 13.501 18.650 -39.502 1.00 56.75 407 ARG A C 1
ATOM 2901 O O . ARG A 1 407 ? 13.609 19.727 -40.091 1.00 56.75 407 ARG A O 1
ATOM 2908 N N . LYS A 1 408 ? 13.847 17.500 -40.090 1.00 57.56 408 LYS A N 1
ATOM 2909 C CA . LYS A 1 408 ? 14.537 17.431 -41.391 1.00 57.56 408 LYS A CA 1
ATOM 2910 C C . LYS A 1 408 ? 13.566 17.540 -42.575 1.00 57.56 408 LYS A C 1
ATOM 2912 O O . LYS A 1 408 ? 12.476 16.974 -42.567 1.00 57.56 408 LYS A O 1
ATOM 2917 N N . ALA A 1 409 ? 13.994 18.238 -43.631 1.00 46.88 409 ALA A N 1
ATOM 2918 C CA . ALA A 1 409 ? 13.272 18.326 -44.901 1.00 46.88 409 ALA A CA 1
ATOM 2919 C C . ALA A 1 409 ? 13.256 16.951 -45.598 1.00 46.88 409 ALA A C 1
ATOM 2921 O O . ALA A 1 409 ? 14.248 16.555 -46.201 1.00 46.88 409 ALA A O 1
ATOM 2922 N N . GLY A 1 410 ? 12.150 16.215 -45.476 1.00 50.97 410 GLY A N 1
ATOM 2923 C CA . GLY A 1 410 ? 12.003 14.854 -46.010 1.00 50.97 410 GLY A CA 1
ATOM 2924 C C . GLY A 1 410 ? 11.070 13.992 -45.163 1.00 50.97 410 GLY A C 1
ATOM 2925 O O . GLY A 1 410 ? 10.250 13.263 -45.714 1.00 50.97 410 GLY A O 1
ATOM 2926 N N . CYS A 1 411 ? 11.092 14.185 -43.841 1.00 54.69 411 CYS A N 1
ATOM 2927 C CA . CYS A 1 411 ? 9.951 13.848 -42.997 1.00 54.69 411 CYS A CA 1
ATOM 2928 C C . CYS A 1 411 ? 8.792 14.739 -43.455 1.00 54.69 411 CYS A C 1
ATOM 2930 O O . CYS A 1 411 ? 8.978 15.953 -43.599 1.00 54.69 411 CYS A O 1
ATOM 2932 N N . GLY A 1 412 ? 7.630 14.166 -43.778 1.00 51.50 412 GLY A N 1
ATOM 2933 C CA . GLY A 1 412 ? 6.472 14.948 -44.215 1.00 51.50 412 GLY A CA 1
ATOM 2934 C C . GLY A 1 412 ? 6.259 16.130 -43.266 1.00 51.50 412 GLY A C 1
ATOM 2935 O O . GLY A 1 412 ? 6.248 15.947 -42.053 1.00 51.50 412 GLY A O 1
ATOM 2936 N N . ALA A 1 413 ? 6.194 17.353 -43.799 1.00 42.88 413 ALA A N 1
ATOM 2937 C CA . ALA A 1 413 ? 6.164 18.563 -42.983 1.00 42.88 413 ALA A CA 1
ATOM 2938 C C . ALA A 1 413 ? 5.064 18.472 -41.906 1.00 42.88 413 ALA A C 1
ATOM 2940 O O . ALA A 1 413 ? 3.880 18.539 -42.228 1.00 42.88 413 ALA A O 1
ATOM 2941 N N . GLY A 1 414 ? 5.463 18.326 -40.640 1.00 47.34 414 GLY A N 1
ATOM 2942 C CA . GLY A 1 414 ? 4.558 18.400 -39.493 1.00 47.34 414 GLY A CA 1
ATOM 2943 C C . GLY A 1 414 ? 3.807 17.122 -39.111 1.00 47.34 414 GLY A C 1
ATOM 2944 O O . GLY A 1 414 ? 2.770 17.240 -38.464 1.00 47.34 414 GLY A O 1
ATOM 2945 N N . THR A 1 415 ? 4.281 15.920 -39.452 1.00 45.59 415 THR A N 1
ATOM 2946 C CA . THR A 1 415 ? 3.758 14.710 -38.794 1.00 45.59 415 THR A CA 1
ATOM 2947 C C . THR A 1 415 ? 4.272 14.650 -37.356 1.00 45.59 415 THR A C 1
ATOM 2949 O O . THR A 1 415 ? 5.341 14.106 -37.094 1.00 45.59 415 THR A O 1
ATOM 2952 N N . GLU A 1 416 ? 3.523 15.254 -36.427 1.00 51.09 416 GLU A N 1
ATOM 2953 C CA . GLU A 1 416 ? 3.547 14.831 -35.026 1.00 51.09 416 GLU A CA 1
ATOM 2954 C C . GLU A 1 416 ? 3.067 13.378 -35.017 1.00 51.09 416 GLU A C 1
ATOM 2956 O O . GLU A 1 416 ? 1.886 13.107 -35.231 1.00 51.09 416 GLU A O 1
ATOM 2961 N N . ALA A 1 417 ? 3.996 12.439 -34.864 1.00 50.44 417 ALA A N 1
ATOM 2962 C CA . ALA A 1 417 ? 3.633 11.072 -34.550 1.00 50.44 417 ALA A CA 1
ATOM 2963 C C . ALA A 1 417 ? 3.426 11.025 -33.036 1.00 50.44 417 ALA A C 1
ATOM 2965 O O . ALA A 1 417 ? 4.384 11.126 -32.272 1.00 50.44 417 ALA A O 1
ATOM 2966 N N . THR A 1 418 ? 2.173 10.932 -32.598 1.00 53.84 418 THR A N 1
ATOM 2967 C CA . THR A 1 418 ? 1.884 10.313 -31.304 1.00 53.84 418 THR A CA 1
ATOM 2968 C C . THR A 1 418 ? 2.145 8.824 -31.493 1.00 53.84 418 THR A C 1
ATOM 2970 O O . THR A 1 418 ? 1.482 8.240 -32.355 1.00 53.84 418 THR A O 1
ATOM 2973 N N . PRO A 1 419 ? 3.125 8.228 -30.794 1.00 57.12 419 PRO A N 1
ATOM 2974 C CA . PRO A 1 419 ? 3.362 6.794 -30.889 1.00 57.12 419 PRO A CA 1
ATOM 2975 C C . PRO A 1 419 ? 2.060 6.045 -30.592 1.00 57.12 419 PRO A C 1
ATOM 2977 O O . PRO A 1 419 ? 1.314 6.445 -29.695 1.00 57.12 419 PRO A O 1
ATOM 2980 N N . ASP A 1 420 ? 1.767 4.998 -31.362 1.00 58.16 420 ASP A N 1
ATOM 2981 C CA . ASP A 1 420 ? 0.651 4.104 -31.052 1.00 58.16 420 ASP A CA 1
ATOM 2982 C C . ASP A 1 420 ? 0.860 3.477 -29.656 1.00 58.16 420 ASP A C 1
ATOM 2984 O O . ASP A 1 420 ? 1.992 3.330 -29.190 1.00 58.16 420 ASP A O 1
ATOM 2988 N N . GLN A 1 421 ? -0.230 3.120 -28.972 1.00 57.59 421 GLN A N 1
ATOM 2989 C CA . GLN A 1 421 ? -0.167 2.353 -27.723 1.00 57.59 421 GLN A CA 1
ATOM 2990 C C . GLN A 1 421 ? 0.389 0.954 -28.023 1.00 57.59 421 GLN A C 1
ATOM 2992 O O . GLN A 1 421 ? -0.085 0.287 -28.947 1.00 57.59 421 GLN A O 1
ATOM 2997 N N . PHE A 1 422 ? 1.381 0.501 -27.253 1.00 57.94 422 PHE A N 1
ATOM 2998 C CA . PHE A 1 422 ? 1.997 -0.814 -27.442 1.00 57.94 422 PHE A CA 1
ATOM 2999 C C . PHE A 1 422 ? 1.553 -1.784 -26.349 1.00 57.94 422 PHE A C 1
ATOM 3001 O O . PHE A 1 422 ? 1.511 -1.440 -25.166 1.00 57.94 422 PHE A O 1
ATOM 3008 N N . SER A 1 423 ? 1.257 -3.023 -26.746 1.00 58.31 423 SER A N 1
ATOM 3009 C CA . SER A 1 423 ? 0.946 -4.087 -25.797 1.00 58.31 423 SER A CA 1
ATOM 3010 C C . SER A 1 423 ? 2.236 -4.693 -25.241 1.00 58.31 423 SER A C 1
ATOM 3012 O O . SER A 1 423 ? 3.221 -4.851 -25.958 1.00 58.31 423 SER A O 1
ATOM 3014 N N . LEU A 1 424 ? 2.248 -5.107 -23.972 1.00 52.19 424 LEU A N 1
ATOM 3015 C CA . LEU A 1 424 ? 3.422 -5.771 -23.383 1.00 52.19 424 LEU A CA 1
ATOM 3016 C C . LEU A 1 424 ? 3.791 -7.115 -24.020 1.00 52.19 424 LEU A C 1
ATOM 3018 O O . LEU A 1 424 ? 4.907 -7.600 -23.827 1.00 52.19 424 LEU A O 1
ATOM 3022 N N . GLY A 1 425 ? 2.887 -7.716 -24.801 1.00 57.22 425 GLY A N 1
ATOM 3023 C CA . GLY A 1 425 ? 3.219 -8.877 -25.628 1.00 57.22 425 GLY A CA 1
ATOM 3024 C C . GLY A 1 425 ? 4.362 -8.594 -26.609 1.00 57.22 425 GLY A C 1
ATOM 3025 O O . GLY A 1 425 ? 5.056 -9.526 -27.017 1.00 57.22 425 GLY A O 1
ATOM 3026 N N . ASP A 1 426 ? 4.592 -7.318 -26.926 1.00 58.34 426 ASP A N 1
ATOM 3027 C CA . ASP A 1 426 ? 5.597 -6.864 -27.879 1.00 58.34 426 ASP A CA 1
ATOM 3028 C C . ASP A 1 426 ? 6.978 -6.637 -27.223 1.00 58.34 426 ASP A C 1
ATOM 3030 O O . ASP A 1 426 ? 7.994 -6.678 -27.920 1.00 58.34 426 ASP A O 1
ATOM 3034 N N . VAL A 1 427 ? 7.057 -6.463 -25.887 1.00 64.00 427 VAL A N 1
ATOM 3035 C CA . VAL A 1 427 ? 8.321 -6.237 -25.148 1.00 64.00 427 VAL A CA 1
ATOM 3036 C C . VAL A 1 427 ? 8.306 -6.831 -23.742 1.00 64.00 427 VAL A C 1
ATOM 3038 O O . VAL A 1 427 ? 7.576 -6.395 -22.857 1.00 64.00 427 VAL A O 1
ATOM 3041 N N . THR A 1 428 ? 9.229 -7.752 -23.464 1.00 68.88 428 THR A N 1
ATOM 3042 C CA . THR A 1 428 ? 9.492 -8.200 -22.089 1.00 68.88 428 THR A CA 1
ATOM 3043 C C . THR A 1 428 ? 10.496 -7.264 -21.408 1.00 68.88 428 THR A C 1
ATOM 3045 O O . THR A 1 428 ? 11.702 -7.432 -21.585 1.00 68.88 428 THR A O 1
ATOM 3048 N N . LEU A 1 429 ? 10.000 -6.295 -20.627 1.00 71.56 429 LEU A N 1
ATOM 3049 C CA . LEU A 1 429 ? 10.812 -5.343 -19.839 1.00 71.56 429 LEU A CA 1
ATOM 3050 C C . LEU A 1 429 ? 11.224 -5.855 -18.450 1.00 71.56 429 LEU A C 1
ATOM 3052 O O . LEU A 1 429 ? 11.861 -5.133 -17.686 1.00 71.56 429 LEU A O 1
ATOM 3056 N N . GLY A 1 430 ? 10.802 -7.067 -18.085 1.00 70.31 430 GLY A N 1
ATOM 3057 C CA . GLY A 1 430 ? 10.978 -7.602 -16.733 1.00 70.31 430 GLY A CA 1
ATOM 3058 C C . GLY A 1 430 ? 9.948 -7.101 -15.714 1.00 70.31 430 GLY A C 1
ATOM 3059 O O . GLY A 1 430 ? 9.905 -7.648 -14.621 1.00 70.31 430 GLY A O 1
ATOM 3060 N N . LEU A 1 431 ? 9.064 -6.162 -16.080 1.00 72.50 431 LEU A N 1
ATOM 3061 C CA . LEU A 1 431 ? 8.026 -5.563 -15.219 1.00 72.50 431 LEU A CA 1
ATOM 3062 C C . LEU A 1 431 ? 6.720 -6.378 -15.102 1.00 72.50 431 LEU A C 1
ATOM 3064 O O . LEU A 1 431 ? 5.696 -5.838 -14.705 1.00 72.50 431 LEU A O 1
ATOM 3068 N N . GLY A 1 432 ? 6.726 -7.657 -15.488 1.00 70.75 432 GLY A N 1
ATOM 3069 C CA . GLY A 1 432 ? 5.487 -8.424 -15.676 1.00 70.75 432 GLY A CA 1
ATOM 3070 C C . GLY A 1 432 ? 4.640 -8.568 -14.409 1.00 70.75 432 GLY A C 1
ATOM 3071 O O . GLY A 1 432 ? 3.442 -8.317 -14.451 1.00 70.75 432 GLY A O 1
ATOM 3072 N N . GLN A 1 433 ? 5.259 -8.960 -13.298 1.00 81.69 433 GLN A N 1
ATOM 3073 C CA . GLN A 1 433 ? 4.596 -9.080 -12.004 1.00 81.69 433 GLN A CA 1
ATOM 3074 C C . GLN A 1 433 ? 5.623 -8.813 -10.904 1.00 81.69 433 GLN A C 1
ATOM 3076 O O . GLN A 1 433 ? 6.688 -9.437 -10.918 1.00 81.69 433 GLN A O 1
ATOM 3081 N N . HIS A 1 434 ? 5.314 -7.899 -9.985 1.00 83.06 434 HIS A N 1
ATOM 3082 C CA . HIS A 1 434 ? 6.205 -7.523 -8.885 1.00 83.06 434 HIS A CA 1
ATOM 3083 C C . HIS A 1 434 ? 5.438 -7.305 -7.592 1.00 83.06 434 HIS A C 1
ATOM 3085 O O . HIS A 1 434 ? 4.325 -6.780 -7.613 1.00 83.06 434 HIS A O 1
ATOM 3091 N N . ASP A 1 435 ? 6.103 -7.657 -6.497 1.00 87.00 435 ASP A N 1
ATOM 3092 C CA . ASP A 1 435 ? 5.629 -7.445 -5.137 1.00 87.00 435 ASP A CA 1
ATOM 3093 C C . ASP A 1 435 ? 6.399 -6.260 -4.547 1.00 87.00 435 ASP A C 1
ATOM 3095 O O . ASP A 1 435 ? 7.631 -6.283 -4.451 1.00 87.00 435 ASP A O 1
ATOM 3099 N N . LEU A 1 436 ? 5.677 -5.209 -4.173 1.00 89.38 436 LEU A N 1
ATOM 3100 C CA . LEU A 1 436 ? 6.206 -4.062 -3.447 1.00 89.38 436 LEU A CA 1
ATOM 3101 C C . LEU A 1 436 ? 5.653 -4.089 -2.031 1.00 89.38 436 LEU A C 1
ATOM 3103 O O . LEU A 1 436 ? 4.443 -4.045 -1.831 1.00 89.38 436 LEU A O 1
ATOM 3107 N N . ALA A 1 437 ? 6.538 -4.101 -1.040 1.00 92.00 437 ALA A N 1
ATOM 3108 C CA . ALA A 1 437 ? 6.108 -3.844 0.324 1.00 92.00 437 ALA A CA 1
ATOM 3109 C C . ALA A 1 437 ? 5.668 -2.375 0.454 1.00 92.00 437 ALA A C 1
ATOM 3111 O O . ALA A 1 437 ? 6.223 -1.479 -0.183 1.00 92.00 437 ALA A O 1
ATOM 3112 N N . LEU A 1 438 ? 4.677 -2.130 1.297 1.00 92.31 438 LEU A N 1
ATOM 3113 C CA . LEU A 1 438 ? 4.099 -0.823 1.578 1.00 92.31 438 LEU A CA 1
ATOM 3114 C C . LEU A 1 438 ? 3.818 -0.739 3.079 1.00 92.31 438 LEU A C 1
ATOM 3116 O O . LEU A 1 438 ? 3.310 -1.687 3.673 1.00 92.31 438 LEU A O 1
ATOM 3120 N N . TYR A 1 439 ? 4.110 0.403 3.693 1.00 92.62 439 TYR A N 1
ATOM 3121 C CA . TYR A 1 439 ? 3.737 0.685 5.076 1.00 92.62 439 TYR A CA 1
ATOM 3122 C C . TYR A 1 439 ? 2.859 1.923 5.147 1.00 92.62 439 TYR A C 1
ATOM 3124 O O . TYR A 1 439 ? 3.155 2.923 4.500 1.00 92.62 439 TYR A O 1
ATOM 3132 N N . THR A 1 440 ? 1.812 1.883 5.963 1.00 88.94 440 THR A N 1
ATOM 3133 C CA . THR A 1 440 ? 1.044 3.089 6.298 1.00 88.94 440 THR A CA 1
ATOM 3134 C C . THR A 1 440 ? 1.707 3.811 7.469 1.00 88.94 440 THR A C 1
ATOM 3136 O O . THR A 1 440 ? 1.855 3.226 8.543 1.00 88.94 440 THR A O 1
ATOM 3139 N N . GLU A 1 441 ? 2.083 5.073 7.277 1.00 86.12 441 GLU A N 1
ATOM 3140 C CA . GLU A 1 441 ? 2.655 5.957 8.294 1.00 86.12 441 GLU A CA 1
ATOM 3141 C C . GLU A 1 441 ? 1.703 7.139 8.535 1.00 86.12 441 GLU A C 1
ATOM 3143 O O . GLU A 1 441 ? 1.546 8.020 7.694 1.00 86.12 441 GLU A O 1
ATOM 3148 N N . GLY A 1 442 ? 1.053 7.176 9.701 1.00 80.12 442 GLY A N 1
ATOM 3149 C CA . GLY A 1 442 ? 0.039 8.192 10.001 1.00 80.12 442 GLY A CA 1
ATOM 3150 C C . GLY A 1 442 ? -1.322 7.887 9.363 1.00 80.12 442 GLY A C 1
ATOM 3151 O O . GLY A 1 442 ? -1.665 6.723 9.185 1.00 80.12 442 GLY A O 1
ATOM 3152 N N . PHE A 1 443 ? -2.120 8.928 9.090 1.00 79.44 443 PHE A N 1
ATOM 3153 C CA . PHE A 1 443 ? -3.484 8.793 8.550 1.00 79.44 443 PHE A CA 1
ATOM 3154 C C . PHE A 1 443 ? -3.468 8.413 7.067 1.00 79.44 443 PHE A C 1
ATOM 3156 O O . PHE A 1 443 ? -4.006 7.382 6.678 1.00 79.44 443 PHE A O 1
ATOM 3163 N N . ASP A 1 444 ? -2.824 9.249 6.258 1.00 83.94 444 ASP A N 1
ATOM 3164 C CA . ASP A 1 444 ? -2.751 9.139 4.806 1.00 83.94 444 ASP A CA 1
ATOM 3165 C C . ASP A 1 444 ? -1.363 8.718 4.315 1.00 83.94 444 ASP A C 1
ATOM 3167 O O . ASP A 1 444 ? -1.244 8.255 3.187 1.00 83.94 444 ASP A O 1
ATOM 3171 N N . GLY A 1 445 ? -0.311 8.859 5.122 1.00 88.62 445 GLY A N 1
ATOM 3172 C CA . GLY A 1 445 ? 1.061 8.630 4.680 1.00 88.62 445 GLY A CA 1
ATOM 3173 C C . GLY A 1 445 ? 1.354 7.174 4.321 1.00 88.62 445 GLY A C 1
ATOM 3174 O O . GLY A 1 445 ? 0.927 6.230 4.988 1.00 88.62 445 GLY A O 1
ATOM 3175 N N . LEU A 1 446 ? 2.128 7.002 3.255 1.00 92.56 446 LEU A N 1
ATOM 3176 C CA . LEU A 1 446 ? 2.623 5.723 2.770 1.00 92.56 446 LEU A CA 1
ATOM 3177 C C . LEU A 1 446 ? 4.147 5.760 2.675 1.00 92.56 446 LEU A C 1
ATOM 3179 O O . LEU A 1 446 ? 4.729 6.753 2.236 1.00 92.56 446 LEU A O 1
ATOM 3183 N N . VAL A 1 447 ? 4.791 4.653 3.025 1.00 94.44 447 VAL A N 1
ATOM 3184 C CA . VAL A 1 447 ? 6.235 4.457 2.892 1.00 94.44 447 VAL A CA 1
ATOM 3185 C C . VAL A 1 447 ? 6.495 3.190 2.098 1.00 94.44 447 VAL A C 1
ATOM 3187 O O . VAL A 1 447 ? 6.025 2.108 2.449 1.00 94.44 447 VAL A O 1
ATOM 3190 N N . PHE A 1 448 ? 7.300 3.324 1.051 1.00 93.38 448 PHE A N 1
ATOM 3191 C CA . PHE A 1 448 ? 7.764 2.222 0.224 1.00 93.38 448 PHE A CA 1
ATOM 3192 C C . PHE A 1 448 ? 9.217 1.917 0.608 1.00 93.38 448 PHE A C 1
ATOM 3194 O O . PHE A 1 448 ? 10.114 2.712 0.300 1.00 93.38 448 PHE A O 1
ATOM 3201 N N . PRO A 1 449 ? 9.485 0.806 1.318 1.00 92.69 449 PRO A N 1
ATOM 3202 C CA . PRO A 1 449 ? 10.839 0.411 1.653 1.00 92.69 449 PRO A CA 1
ATOM 3203 C C . PRO A 1 449 ? 11.635 0.082 0.378 1.00 92.69 449 PRO A C 1
ATOM 3205 O O . PRO A 1 449 ? 11.048 -0.266 -0.651 1.00 92.69 449 PRO A O 1
ATOM 3208 N N . PRO A 1 450 ? 12.977 0.118 0.455 1.00 91.94 450 PRO A N 1
ATOM 3209 C CA . PRO A 1 450 ? 13.838 -0.299 -0.643 1.00 91.94 450 PRO A CA 1
ATOM 3210 C C . PRO A 1 450 ? 13.478 -1.696 -1.160 1.00 91.94 450 PRO A C 1
ATOM 3212 O O . PRO A 1 450 ? 13.607 -2.678 -0.429 1.00 91.94 450 PRO A O 1
ATOM 3215 N N . THR A 1 451 ? 13.053 -1.770 -2.419 1.00 90.06 451 THR A N 1
ATOM 3216 C CA . THR A 1 451 ? 12.639 -3.002 -3.095 1.00 90.06 451 THR A CA 1
ATOM 3217 C C . THR A 1 451 ? 13.306 -3.104 -4.459 1.00 90.06 451 THR A C 1
ATOM 3219 O O . THR A 1 451 ? 13.412 -2.121 -5.190 1.00 90.06 451 THR A O 1
ATOM 3222 N N . ASP A 1 452 ? 13.764 -4.304 -4.798 1.00 88.69 452 ASP A N 1
ATOM 3223 C CA . ASP A 1 452 ? 14.433 -4.591 -6.060 1.00 88.69 452 ASP A CA 1
ATOM 3224 C C . ASP A 1 452 ? 13.398 -4.857 -7.159 1.00 88.69 452 ASP A C 1
ATOM 3226 O O . ASP A 1 452 ? 12.775 -5.917 -7.201 1.00 88.69 452 ASP A O 1
ATOM 3230 N N . LEU A 1 453 ? 13.250 -3.919 -8.090 1.00 85.56 453 LEU A N 1
ATOM 3231 C CA . LEU A 1 453 ? 12.489 -4.115 -9.317 1.00 85.56 453 LEU A CA 1
ATOM 3232 C C . LEU A 1 453 ? 13.401 -4.671 -10.408 1.00 85.56 453 LEU A C 1
ATOM 3234 O O . LEU A 1 453 ? 14.454 -4.110 -10.727 1.00 85.56 453 LEU A O 1
ATOM 3238 N N . ALA A 1 454 ? 12.980 -5.780 -11.018 1.00 82.38 454 ALA A N 1
ATOM 3239 C CA . ALA A 1 454 ? 13.610 -6.240 -12.247 1.00 82.38 454 ALA A CA 1
ATOM 3240 C C . ALA A 1 454 ? 13.115 -5.377 -13.408 1.00 82.38 454 ALA A C 1
ATOM 3242 O O . ALA A 1 454 ? 11.973 -5.511 -13.846 1.00 82.38 454 ALA A O 1
ATOM 3243 N N . PHE A 1 455 ? 13.990 -4.519 -13.913 1.00 82.50 455 PHE A N 1
ATOM 3244 C CA . PHE A 1 455 ? 13.702 -3.652 -15.043 1.00 82.50 455 PHE A CA 1
ATOM 3245 C C . PHE A 1 455 ? 14.845 -3.751 -16.049 1.00 82.50 455 PHE A C 1
ATOM 3247 O O . PHE A 1 455 ? 16.014 -3.801 -15.678 1.00 82.50 455 PHE A O 1
ATOM 3254 N N . GLU A 1 456 ? 14.508 -3.821 -17.333 1.00 81.75 456 GLU A N 1
ATOM 3255 C CA . GLU A 1 456 ? 15.473 -3.938 -18.430 1.00 81.75 456 GLU A CA 1
ATOM 3256 C C . GLU A 1 456 ? 15.428 -2.675 -19.306 1.00 81.75 456 GLU A C 1
ATOM 3258 O O . GLU A 1 456 ? 14.913 -2.706 -20.428 1.00 81.75 456 GLU A O 1
ATOM 3263 N N . PRO A 1 457 ? 15.959 -1.541 -18.818 1.00 76.69 457 PRO A N 1
ATOM 3264 C CA . PRO A 1 457 ? 15.865 -0.253 -19.499 1.00 76.69 457 PRO A CA 1
ATOM 3265 C C . PRO A 1 457 ? 16.500 -0.290 -20.884 1.00 76.69 457 PRO A C 1
ATOM 3267 O O . PRO A 1 457 ? 15.921 0.250 -21.820 1.00 76.69 457 PRO A O 1
ATOM 3270 N N . GLY A 1 458 ? 17.625 -0.986 -21.081 1.00 78.25 458 GLY A N 1
ATOM 3271 C CA . GLY A 1 458 ? 18.227 -1.100 -22.412 1.00 78.25 458 GLY A CA 1
ATOM 3272 C C . GLY A 1 458 ? 17.296 -1.737 -23.450 1.00 78.25 458 GLY A C 1
ATOM 3273 O O . GLY A 1 458 ? 17.343 -1.369 -24.623 1.00 78.25 458 GLY A O 1
ATOM 3274 N N . ARG A 1 459 ? 16.383 -2.627 -23.033 1.00 82.19 459 ARG A N 1
ATOM 3275 C CA . ARG A 1 459 ? 15.348 -3.164 -23.929 1.00 82.19 459 ARG A CA 1
ATOM 3276 C C . ARG A 1 459 ? 14.275 -2.140 -24.255 1.00 82.19 459 ARG A C 1
ATOM 3278 O O . ARG A 1 459 ? 13.851 -2.086 -25.405 1.00 82.19 459 ARG A O 1
ATOM 3285 N N . LEU A 1 460 ? 13.877 -1.317 -23.285 1.00 84.50 460 LEU A N 1
ATOM 3286 C CA . LEU A 1 460 ? 12.951 -0.206 -23.518 1.00 84.50 460 LEU A CA 1
ATOM 3287 C C . LEU A 1 460 ? 13.524 0.786 -24.540 1.00 84.50 460 LEU A C 1
ATOM 3289 O O . LEU A 1 460 ? 12.815 1.215 -25.443 1.00 84.50 460 LEU A O 1
ATOM 3293 N N . HIS A 1 461 ? 14.819 1.085 -24.446 1.00 81.44 461 HIS A N 1
ATOM 3294 C CA . HIS A 1 461 ? 15.515 1.983 -25.368 1.00 81.44 461 HIS A CA 1
ATOM 3295 C C . HIS A 1 461 ? 15.600 1.407 -26.776 1.00 81.44 461 HIS A C 1
ATOM 3297 O O . HIS A 1 461 ? 15.252 2.083 -27.742 1.00 81.44 461 HIS A O 1
ATOM 3303 N N . LEU A 1 462 ? 16.027 0.146 -26.898 1.00 82.06 462 LEU A N 1
ATOM 3304 C CA . LEU A 1 462 ? 16.057 -0.548 -28.183 1.00 82.06 462 LEU A CA 1
ATOM 3305 C C . LEU A 1 462 ? 14.668 -0.594 -28.815 1.00 82.06 462 LEU A C 1
ATOM 3307 O O . LEU A 1 462 ? 14.544 -0.335 -30.006 1.00 82.06 462 LEU A O 1
ATOM 3311 N N . PHE A 1 463 ? 13.636 -0.867 -28.019 1.00 85.75 463 PHE A N 1
ATOM 3312 C CA . PHE A 1 463 ? 12.262 -0.873 -28.494 1.00 85.75 463 PHE A CA 1
ATOM 3313 C C . PHE A 1 463 ? 11.800 0.508 -28.969 1.00 85.75 463 PHE A C 1
ATOM 3315 O O . PHE A 1 463 ? 11.298 0.631 -30.085 1.00 85.75 463 PHE A O 1
ATOM 3322 N N . ALA A 1 464 ? 12.010 1.556 -28.165 1.00 85.94 464 ALA A N 1
ATOM 3323 C CA . ALA A 1 464 ? 11.682 2.929 -28.542 1.00 85.94 464 ALA A CA 1
ATOM 3324 C C . ALA A 1 464 ? 12.412 3.333 -29.829 1.00 85.94 464 ALA A C 1
ATOM 3326 O O . ALA A 1 464 ? 11.819 3.905 -30.744 1.00 85.94 464 ALA A O 1
ATOM 3327 N N . PHE A 1 465 ? 13.687 2.966 -29.944 1.00 85.44 465 PHE A N 1
ATOM 3328 C CA . PHE A 1 465 ? 14.479 3.227 -31.134 1.00 85.44 465 PHE A CA 1
ATOM 3329 C C . PHE A 1 465 ? 13.888 2.531 -32.360 1.00 85.44 465 PHE A C 1
ATOM 3331 O O . PHE A 1 465 ? 13.582 3.191 -33.353 1.00 85.44 465 PHE A O 1
ATOM 3338 N N . THR A 1 466 ? 13.689 1.213 -32.302 1.00 83.94 466 THR A N 1
ATOM 3339 C CA . THR A 1 466 ? 13.284 0.446 -33.483 1.00 83.94 466 THR A CA 1
ATOM 3340 C C . THR A 1 466 ? 11.831 0.676 -33.869 1.00 83.94 466 THR A C 1
ATOM 3342 O O . THR A 1 466 ? 11.541 0.780 -35.054 1.00 83.94 466 THR A O 1
ATOM 3345 N N . HIS A 1 467 ? 10.915 0.793 -32.909 1.00 82.81 467 HIS A N 1
ATOM 3346 C CA . HIS A 1 467 ? 9.480 0.863 -33.196 1.00 82.81 467 HIS A CA 1
ATOM 3347 C C . HIS A 1 467 ? 8.934 2.285 -33.278 1.00 82.81 467 HIS A C 1
ATOM 3349 O O . HIS A 1 467 ? 7.963 2.510 -34.000 1.00 82.81 467 HIS A O 1
ATOM 3355 N N . VAL A 1 468 ? 9.552 3.248 -32.589 1.00 83.06 468 VAL A N 1
ATOM 3356 C CA . VAL A 1 468 ? 9.083 4.640 -32.584 1.00 83.06 468 VAL A CA 1
ATOM 3357 C C . VAL A 1 468 ? 9.980 5.512 -33.454 1.00 83.06 468 VAL A C 1
ATOM 3359 O O . VAL A 1 468 ? 9.500 6.119 -34.410 1.00 83.06 468 VAL A O 1
ATOM 3362 N N . VAL A 1 469 ? 11.285 5.549 -33.176 1.00 83.00 469 VAL A N 1
ATOM 3363 C CA . VAL A 1 469 ? 12.209 6.485 -33.841 1.00 83.00 469 VAL A CA 1
ATOM 3364 C C . VAL A 1 469 ? 12.447 6.118 -35.305 1.00 83.00 469 VAL A C 1
ATOM 3366 O O . VAL A 1 469 ? 12.308 6.981 -36.173 1.00 83.00 469 VAL A O 1
ATOM 3369 N N . LEU A 1 470 ? 12.747 4.851 -35.612 1.00 83.12 470 LEU A N 1
ATOM 3370 C CA . LEU A 1 470 ? 12.925 4.414 -37.003 1.00 83.12 470 LEU A CA 1
ATOM 3371 C C . LEU A 1 470 ? 11.625 4.561 -37.807 1.00 83.12 470 LEU A C 1
ATOM 3373 O O . LEU A 1 470 ? 11.643 5.116 -38.906 1.00 83.12 470 LEU A O 1
ATOM 3377 N N . SER A 1 471 ? 10.489 4.167 -37.226 1.00 82.44 471 SER A N 1
ATOM 3378 C CA . SER A 1 471 ? 9.169 4.314 -37.856 1.00 82.44 471 SER A CA 1
ATOM 3379 C C . SER A 1 471 ? 8.837 5.781 -38.168 1.00 82.44 471 SER A C 1
ATOM 3381 O O . SER A 1 471 ? 8.408 6.104 -39.278 1.00 82.44 471 SER A O 1
ATOM 3383 N N . ALA A 1 472 ? 9.131 6.706 -37.244 1.00 76.50 472 ALA A N 1
ATOM 3384 C CA . ALA A 1 472 ? 8.941 8.144 -37.451 1.00 76.50 472 ALA A CA 1
ATOM 3385 C C . ALA A 1 472 ? 9.816 8.719 -38.583 1.00 76.50 472 ALA A C 1
ATOM 3387 O O . ALA A 1 472 ? 9.436 9.705 -39.219 1.00 76.50 472 ALA A O 1
ATOM 3388 N N . ALA A 1 473 ? 10.958 8.091 -38.874 1.00 77.12 473 ALA A N 1
ATOM 3389 C CA . ALA A 1 473 ? 11.801 8.418 -40.023 1.00 77.12 473 ALA A CA 1
ATOM 3390 C C . ALA A 1 473 ? 11.334 7.777 -41.342 1.00 77.12 473 ALA A C 1
ATOM 3392 O O . ALA A 1 473 ? 11.960 7.989 -42.381 1.00 77.12 473 ALA A O 1
ATOM 3393 N N . GLY A 1 474 ? 10.248 6.996 -41.323 1.00 81.38 474 GLY A N 1
ATOM 3394 C CA . GLY A 1 474 ? 9.800 6.198 -42.464 1.00 81.38 474 GLY A CA 1
ATOM 3395 C C . GLY A 1 474 ? 10.697 4.990 -42.745 1.00 81.38 474 GLY A C 1
ATOM 3396 O O . GLY A 1 474 ? 10.678 4.461 -43.858 1.00 81.38 474 GLY A O 1
ATOM 3397 N N . LEU A 1 475 ? 11.497 4.580 -41.759 1.00 81.31 475 LEU A N 1
ATOM 3398 C CA . LEU A 1 475 ? 12.304 3.367 -41.788 1.00 81.31 475 LEU A CA 1
ATOM 3399 C C . LEU A 1 475 ? 11.512 2.230 -41.135 1.00 81.31 475 LEU A C 1
ATOM 3401 O O . LEU A 1 475 ? 10.552 2.450 -40.397 1.00 81.31 475 LEU A O 1
ATOM 3405 N N . GLY A 1 476 ? 11.891 0.997 -41.445 1.00 79.75 476 GLY A N 1
ATOM 3406 C CA . GLY A 1 476 ? 11.228 -0.179 -40.900 1.00 79.75 476 GLY A CA 1
ATOM 3407 C C . GLY A 1 476 ? 11.338 -0.317 -39.381 1.00 79.75 476 GLY A C 1
ATOM 3408 O O . GLY A 1 476 ? 12.268 0.234 -38.789 1.00 79.75 476 GLY A O 1
ATOM 3409 N N . PRO A 1 477 ? 10.468 -1.121 -38.741 1.00 81.06 477 PRO A N 1
ATOM 3410 C CA . PRO A 1 477 ? 10.464 -1.335 -37.292 1.00 81.06 477 PRO A CA 1
ATOM 3411 C C . PRO A 1 477 ? 11.631 -2.207 -36.789 1.00 81.06 477 PRO A C 1
ATOM 3413 O O . PRO A 1 477 ? 11.585 -2.737 -35.681 1.00 81.06 477 PRO A O 1
ATOM 3416 N N . SER A 1 478 ? 12.658 -2.434 -37.610 1.00 83.12 478 SER A N 1
ATOM 3417 C CA . SER A 1 478 ? 13.757 -3.344 -37.316 1.00 83.12 478 SER A CA 1
ATOM 3418 C C . SER A 1 478 ? 15.099 -2.764 -37.753 1.00 83.12 478 SER A C 1
ATOM 3420 O O . SER A 1 478 ? 15.216 -2.062 -38.757 1.00 83.12 478 SER A O 1
ATOM 3422 N N . VAL A 1 479 ? 16.150 -3.123 -37.016 1.00 80.19 479 VAL A N 1
ATOM 3423 C CA . VAL A 1 479 ? 17.543 -2.815 -37.385 1.00 80.19 479 VAL A CA 1
ATOM 3424 C C . VAL A 1 479 ? 17.915 -3.472 -38.729 1.00 80.19 479 VAL A C 1
ATOM 3426 O O . VAL A 1 479 ? 18.788 -3.000 -39.455 1.00 80.19 479 VAL A O 1
ATOM 3429 N N . ASP A 1 480 ? 17.208 -4.535 -39.112 1.00 79.19 480 ASP A N 1
ATOM 3430 C CA . ASP A 1 480 ? 17.347 -5.203 -40.406 1.00 79.19 480 ASP A CA 1
ATOM 3431 C C . ASP A 1 480 ? 16.962 -4.287 -41.566 1.00 79.19 480 ASP A C 1
ATOM 3433 O O . ASP A 1 480 ? 17.689 -4.180 -42.555 1.00 79.19 480 ASP A O 1
ATOM 3437 N N . GLU A 1 481 ? 15.842 -3.590 -41.413 1.00 78.75 481 GLU A N 1
ATOM 3438 C CA . GLU A 1 481 ? 15.348 -2.619 -42.384 1.00 78.75 481 GLU A CA 1
ATOM 3439 C C . GLU A 1 481 ? 16.149 -1.314 -42.366 1.00 78.75 481 GLU A C 1
ATOM 3441 O O . GLU A 1 481 ? 16.116 -0.569 -43.343 1.00 78.75 481 GLU A O 1
ATOM 3446 N N . LEU A 1 482 ? 16.915 -1.066 -41.300 1.00 81.06 482 LEU A N 1
ATOM 3447 C CA . LEU A 1 482 ? 17.868 0.035 -41.223 1.00 81.06 482 LEU A CA 1
ATOM 3448 C C . LEU A 1 482 ? 19.123 -0.230 -42.061 1.00 81.06 482 LEU A C 1
ATOM 3450 O O . LEU A 1 482 ? 19.521 0.612 -42.864 1.00 81.06 482 LEU A O 1
ATOM 3454 N N . PHE A 1 483 ? 19.745 -1.402 -41.897 1.00 80.88 483 PHE A N 1
ATOM 3455 C CA . PHE A 1 483 ? 21.002 -1.714 -42.584 1.00 80.88 483 PHE A CA 1
ATOM 3456 C C . PHE A 1 483 ? 20.814 -2.173 -44.034 1.00 80.88 483 PHE A C 1
ATOM 3458 O O . PHE A 1 483 ? 21.711 -1.965 -44.851 1.00 80.88 483 PHE A O 1
ATOM 3465 N N . GLY A 1 484 ? 19.662 -2.754 -44.384 1.00 77.19 484 GLY A N 1
ATOM 3466 C CA . GLY A 1 484 ? 19.386 -3.225 -45.748 1.00 77.19 484 GLY A CA 1
ATOM 3467 C C . GLY A 1 484 ? 19.543 -2.141 -46.830 1.00 77.19 484 GLY A C 1
ATOM 3468 O O . GLY A 1 484 ? 20.227 -2.379 -47.823 1.00 77.19 484 GLY A O 1
ATOM 3469 N N . PRO A 1 485 ? 18.972 -0.933 -46.657 1.00 74.50 485 PRO A N 1
ATOM 3470 C CA . PRO A 1 485 ? 19.175 0.184 -47.581 1.00 74.50 485 PRO A CA 1
ATOM 3471 C C . PRO A 1 485 ? 20.589 0.780 -47.542 1.00 74.50 485 PRO A C 1
ATOM 3473 O O . PRO A 1 485 ? 21.032 1.345 -48.542 1.00 74.50 485 PRO A O 1
ATOM 3476 N N . MET A 1 486 ? 21.290 0.673 -46.406 1.00 72.62 486 MET A N 1
ATOM 3477 C CA . MET A 1 486 ? 22.658 1.184 -46.251 1.00 72.62 486 MET A CA 1
ATOM 3478 C C . MET A 1 486 ? 23.679 0.327 -47.004 1.00 72.62 486 MET A C 1
ATOM 3480 O O . MET A 1 486 ? 24.640 0.865 -47.551 1.00 72.62 486 MET A O 1
ATOM 3484 N N . VAL A 1 487 ? 23.461 -0.991 -47.070 1.00 74.62 487 VAL A N 1
ATOM 3485 C CA . VAL A 1 487 ? 24.345 -1.936 -47.764 1.00 74.62 487 VAL A CA 1
ATOM 3486 C C . VAL A 1 487 ? 23.592 -2.608 -48.904 1.00 74.62 487 VAL A C 1
ATOM 3488 O O . VAL A 1 487 ? 22.970 -3.658 -48.756 1.00 74.62 487 VAL A O 1
ATOM 3491 N N . ASP A 1 488 ? 23.687 -2.021 -50.094 1.00 76.25 488 ASP A N 1
ATOM 3492 C CA . ASP A 1 488 ? 23.130 -2.623 -51.303 1.00 76.25 488 ASP A CA 1
ATOM 3493 C C . ASP A 1 488 ? 24.085 -3.703 -51.836 1.00 76.25 488 ASP A C 1
ATOM 3495 O O . ASP A 1 488 ? 24.885 -3.480 -52.752 1.00 76.25 488 ASP A O 1
ATOM 3499 N N . CYS A 1 489 ? 24.000 -4.897 -51.243 1.00 78.19 489 CYS A N 1
ATOM 3500 C CA . CYS A 1 489 ? 24.757 -6.072 -51.672 1.00 78.19 489 CYS A CA 1
ATOM 3501 C C . CYS A 1 489 ? 24.592 -6.317 -53.185 1.00 78.19 489 CYS A C 1
ATOM 3503 O O . CYS A 1 489 ? 25.554 -6.633 -53.883 1.00 78.19 489 CYS A O 1
ATOM 3505 N N . GLY A 1 490 ? 23.393 -6.082 -53.732 1.00 79.31 490 GLY A N 1
ATOM 3506 C CA . GLY A 1 490 ? 23.123 -6.193 -55.165 1.00 79.31 490 GLY A CA 1
ATOM 3507 C C . GLY A 1 490 ? 23.978 -5.246 -56.010 1.00 79.31 490 GLY A C 1
ATOM 3508 O O . GLY A 1 490 ? 24.547 -5.673 -57.018 1.00 79.31 490 GLY A O 1
ATOM 3509 N N . LYS A 1 491 ? 24.128 -3.984 -55.592 1.00 74.94 491 LYS A N 1
ATOM 3510 C CA . LYS A 1 491 ? 25.008 -3.015 -56.261 1.00 74.94 491 LYS A CA 1
ATOM 3511 C C . LYS A 1 491 ? 26.476 -3.399 -56.163 1.00 74.94 491 LYS A C 1
ATOM 3513 O O . LYS A 1 491 ? 27.146 -3.355 -57.197 1.00 74.94 491 LYS A O 1
ATOM 3518 N N . ILE A 1 492 ? 26.943 -3.831 -54.987 1.00 77.00 492 ILE A N 1
ATOM 3519 C CA . ILE A 1 492 ? 28.325 -4.306 -54.789 1.00 77.00 492 ILE A CA 1
ATOM 3520 C C . ILE A 1 492 ? 28.639 -5.421 -55.798 1.00 77.00 492 ILE A C 1
ATOM 3522 O O . ILE A 1 492 ? 29.644 -5.359 -56.508 1.00 77.00 492 ILE A O 1
ATOM 3526 N N . PHE A 1 493 ? 27.733 -6.393 -55.956 1.00 77.38 493 PHE A N 1
ATOM 3527 C CA . PHE A 1 493 ? 27.930 -7.500 -56.897 1.00 77.38 493 PHE A CA 1
ATOM 3528 C C . PHE A 1 493 ? 27.728 -7.115 -58.361 1.00 77.38 493 PHE A C 1
ATOM 3530 O O . PHE A 1 493 ? 28.429 -7.632 -59.229 1.00 77.38 493 PHE A O 1
ATOM 3537 N N . SER A 1 494 ? 26.829 -6.176 -58.663 1.00 79.62 494 SER A N 1
ATOM 3538 C CA . SER A 1 494 ? 26.647 -5.671 -60.031 1.00 79.62 494 SER A CA 1
ATOM 3539 C C . SER A 1 494 ? 27.867 -4.904 -60.558 1.00 79.62 494 SER A C 1
ATOM 3541 O O . SER A 1 494 ? 28.065 -4.830 -61.771 1.00 79.62 494 SER A O 1
ATOM 3543 N N . GLY A 1 495 ? 28.699 -4.370 -59.655 1.00 79.81 495 GLY A N 1
ATOM 3544 C CA . GLY A 1 495 ? 29.962 -3.711 -59.982 1.00 79.81 495 GLY A CA 1
ATOM 3545 C C . GLY A 1 495 ? 31.109 -4.675 -60.307 1.00 79.81 495 GLY A C 1
ATOM 3546 O O . GLY A 1 495 ? 32.131 -4.238 -60.838 1.00 79.81 495 GLY A O 1
ATOM 3547 N N . MET A 1 496 ? 30.963 -5.979 -60.034 1.00 83.25 496 MET A N 1
ATOM 3548 C CA . MET A 1 496 ? 32.019 -6.957 -60.298 1.00 83.25 496 MET A CA 1
ATOM 3549 C C . MET A 1 496 ? 32.285 -7.110 -61.796 1.00 83.25 496 MET A C 1
ATOM 3551 O O . MET A 1 496 ? 31.388 -7.368 -62.602 1.00 83.25 496 MET A O 1
ATOM 3555 N N . THR A 1 497 ? 33.556 -7.004 -62.185 1.00 85.38 497 THR A N 1
ATOM 3556 C CA . THR A 1 497 ? 33.953 -7.219 -63.578 1.00 85.38 497 THR A CA 1
ATOM 3557 C C . THR A 1 497 ? 33.810 -8.701 -63.955 1.00 85.38 497 THR A C 1
ATOM 3559 O O . THR A 1 497 ? 33.993 -9.579 -63.107 1.00 85.38 497 THR A O 1
ATOM 3562 N N . PRO A 1 498 ? 33.568 -9.037 -65.238 1.00 83.69 498 PRO A N 1
ATOM 3563 C CA . PRO A 1 498 ? 33.552 -10.433 -65.687 1.00 83.69 498 PRO A CA 1
ATOM 3564 C C . PRO A 1 498 ? 34.845 -11.194 -65.361 1.00 83.69 498 PRO A C 1
ATOM 3566 O O . PRO A 1 498 ? 34.817 -12.407 -65.180 1.00 83.69 498 PRO A O 1
ATOM 3569 N N . GLN A 1 499 ? 35.972 -10.479 -65.277 1.00 82.44 499 GLN A N 1
ATOM 3570 C CA . GLN A 1 499 ? 37.273 -11.026 -64.892 1.00 82.44 499 GLN A CA 1
ATOM 3571 C C . GLN A 1 499 ? 37.305 -11.409 -63.413 1.00 82.44 499 GLN A C 1
ATOM 3573 O O . GLN A 1 499 ? 37.734 -12.514 -63.104 1.00 82.44 499 GLN A O 1
ATOM 3578 N N . LEU A 1 500 ? 36.783 -10.560 -62.521 1.00 82.00 500 LEU A N 1
ATOM 3579 C CA . LEU A 1 500 ? 36.671 -10.868 -61.096 1.00 82.00 500 LEU A CA 1
ATOM 3580 C C . LEU A 1 500 ? 35.704 -12.037 -60.850 1.00 82.00 500 LEU A C 1
ATOM 3582 O O . LEU A 1 500 ? 36.026 -12.954 -60.105 1.00 82.00 500 LEU A O 1
ATOM 3586 N N . VAL A 1 501 ? 34.565 -12.076 -61.550 1.00 83.12 501 VAL A N 1
ATOM 3587 C CA . VAL A 1 501 ? 33.610 -13.199 -61.460 1.00 83.12 501 VAL A CA 1
ATOM 3588 C C . VAL A 1 501 ? 34.239 -14.513 -61.941 1.00 83.12 501 VAL A C 1
ATOM 3590 O O . VAL A 1 501 ? 34.100 -15.544 -61.282 1.00 83.12 501 VAL A O 1
ATOM 3593 N N . ALA A 1 502 ? 34.960 -14.488 -63.067 1.00 83.25 502 ALA A N 1
ATOM 3594 C CA . ALA A 1 502 ? 35.661 -15.664 -63.588 1.00 83.25 502 ALA A CA 1
ATOM 3595 C C . ALA A 1 502 ? 36.796 -16.126 -62.660 1.00 83.25 502 ALA A C 1
ATOM 3597 O O . ALA A 1 502 ? 36.996 -17.326 -62.491 1.00 83.25 502 ALA A O 1
ATOM 3598 N N . CYS A 1 503 ? 37.495 -15.173 -62.044 1.00 83.56 503 CYS A N 1
ATOM 3599 C CA . CYS A 1 503 ? 38.560 -15.393 -61.073 1.00 83.56 503 CYS A CA 1
ATOM 3600 C C . CYS A 1 503 ? 38.043 -16.060 -59.785 1.00 83.56 503 CYS A C 1
ATOM 3602 O O . CYS A 1 503 ? 38.594 -17.065 -59.338 1.00 83.56 503 CYS A O 1
ATOM 3604 N N . LEU A 1 504 ? 36.947 -15.550 -59.217 1.00 82.56 504 LEU A N 1
ATOM 3605 C CA . LEU A 1 504 ? 36.339 -16.109 -58.010 1.00 82.56 504 LEU A CA 1
ATOM 3606 C C . LEU A 1 504 ? 35.718 -17.490 -58.263 1.00 82.56 504 LEU A C 1
ATOM 3608 O O . LEU A 1 504 ? 35.690 -18.326 -57.363 1.00 82.56 504 LEU A O 1
ATOM 3612 N N . ASN A 1 505 ? 35.229 -17.748 -59.483 1.00 85.06 505 ASN A N 1
ATOM 3613 C CA . ASN A 1 505 ? 34.603 -19.012 -59.891 1.00 85.06 505 ASN A CA 1
ATOM 3614 C C . ASN A 1 505 ? 33.529 -19.511 -58.895 1.00 85.06 505 ASN A C 1
ATOM 3616 O O . ASN A 1 505 ? 33.351 -20.714 -58.676 1.00 85.06 505 ASN A O 1
ATOM 3620 N N . LYS A 1 506 ? 32.816 -18.572 -58.266 1.00 81.56 506 LYS A N 1
ATOM 3621 C CA . LYS A 1 506 ? 31.699 -18.829 -57.356 1.00 81.56 506 LYS A CA 1
ATOM 3622 C C . LYS A 1 506 ? 30.402 -18.288 -57.942 1.00 81.56 506 LYS A C 1
ATOM 3624 O O . LYS A 1 506 ? 30.423 -17.279 -58.650 1.00 81.56 506 LYS A O 1
ATOM 3629 N N . PRO A 1 507 ? 29.261 -18.938 -57.663 1.00 79.88 507 PRO A N 1
ATOM 3630 C CA . PRO A 1 507 ? 27.976 -18.386 -58.048 1.00 79.88 507 PRO A CA 1
ATOM 3631 C C . PRO A 1 507 ? 27.721 -17.078 -57.273 1.00 79.88 507 PRO A C 1
ATOM 3633 O O . PRO A 1 507 ? 28.017 -17.024 -56.078 1.00 79.88 507 PRO A O 1
ATOM 3636 N N . PRO A 1 508 ? 27.117 -16.050 -57.900 1.00 74.38 508 PRO A N 1
ATOM 3637 C CA . PRO A 1 508 ? 26.773 -14.787 -57.236 1.00 74.38 508 PRO A CA 1
ATOM 3638 C C . PRO A 1 508 ? 25.955 -14.946 -55.946 1.00 74.38 508 PRO A C 1
ATOM 3640 O O . PRO A 1 508 ? 26.045 -14.104 -55.062 1.00 74.38 508 PRO A O 1
ATOM 3643 N N . SER A 1 509 ? 25.198 -16.039 -55.807 1.00 79.00 509 SER A N 1
ATOM 3644 C CA . SER A 1 509 ? 24.446 -16.346 -54.587 1.00 79.00 509 SER A CA 1
ATOM 3645 C C . SER A 1 509 ? 25.339 -16.585 -53.365 1.00 79.00 509 SER A C 1
ATOM 3647 O O . SER A 1 509 ? 24.971 -16.170 -52.280 1.00 79.00 509 SER A O 1
ATOM 3649 N N . GLN A 1 510 ? 26.521 -17.193 -53.524 1.00 80.06 510 GLN A N 1
ATOM 3650 C CA . GLN A 1 510 ? 27.450 -17.410 -52.401 1.00 80.06 510 GLN A CA 1
ATOM 3651 C C . GLN A 1 510 ? 28.115 -16.111 -51.946 1.00 80.06 510 GLN A C 1
ATOM 3653 O O . GLN A 1 510 ? 28.420 -15.940 -50.775 1.00 80.06 510 GLN A O 1
ATOM 3658 N N . LEU A 1 511 ? 28.319 -15.180 -52.874 1.00 73.12 511 LEU A N 1
ATOM 3659 C CA . LEU A 1 511 ? 28.812 -13.849 -52.546 1.00 73.12 511 LEU A CA 1
ATOM 3660 C C . LEU A 1 511 ? 27.726 -13.015 -51.844 1.00 73.12 511 LEU A C 1
ATOM 3662 O O . LEU A 1 511 ? 28.028 -12.327 -50.872 1.00 73.12 511 LEU A O 1
ATOM 3666 N N . ALA A 1 512 ? 26.463 -13.142 -52.270 1.00 77.56 512 ALA A N 1
ATOM 3667 C CA . ALA A 1 512 ? 25.321 -12.577 -51.552 1.00 77.56 512 ALA A CA 1
ATOM 3668 C C . ALA A 1 512 ? 25.221 -13.115 -50.114 1.00 77.56 512 ALA A C 1
ATOM 3670 O O . ALA A 1 512 ? 25.105 -12.316 -49.193 1.00 77.56 512 ALA A O 1
ATOM 3671 N N . GLU A 1 513 ? 25.396 -14.427 -49.912 1.00 83.12 513 GLU A N 1
ATOM 3672 C CA . GLU A 1 513 ? 25.437 -15.043 -48.576 1.00 83.12 513 GLU A CA 1
ATOM 3673 C C . GLU A 1 513 ? 26.543 -14.447 -47.681 1.00 83.12 513 GLU A C 1
ATOM 3675 O O . GLU A 1 513 ? 26.300 -14.195 -46.503 1.00 83.12 513 GLU A O 1
ATOM 3680 N N . SER A 1 514 ? 27.736 -14.159 -48.221 1.00 78.50 514 SER A N 1
ATOM 3681 C CA . SER A 1 514 ? 28.811 -13.489 -47.466 1.00 78.50 514 SER A CA 1
ATOM 3682 C C . SER A 1 514 ? 28.478 -12.035 -47.109 1.00 78.50 514 SER A C 1
ATOM 3684 O O . SER A 1 514 ? 28.825 -11.572 -46.023 1.00 78.50 514 SER A O 1
ATOM 3686 N N . CYS A 1 515 ? 27.779 -11.312 -47.989 1.00 79.38 515 CYS A N 1
ATOM 3687 C CA . CYS A 1 515 ? 27.300 -9.958 -47.693 1.00 79.38 515 CYS A CA 1
ATOM 3688 C C . CYS A 1 515 ? 26.211 -9.970 -46.608 1.00 79.38 515 CYS A C 1
ATOM 3690 O O . CYS A 1 515 ? 26.269 -9.181 -45.667 1.00 79.38 515 CYS A O 1
ATOM 3692 N N . ASP A 1 516 ? 25.281 -10.924 -46.676 1.00 82.12 516 ASP A N 1
ATOM 3693 C CA . ASP A 1 516 ? 24.252 -11.131 -45.654 1.00 82.12 516 ASP A CA 1
ATOM 3694 C C . ASP A 1 516 ? 24.871 -11.535 -44.303 1.00 82.12 516 ASP A C 1
ATOM 3696 O O . ASP A 1 516 ? 24.429 -11.073 -43.250 1.00 82.12 516 ASP A O 1
ATOM 3700 N N . ALA A 1 517 ? 25.934 -12.347 -44.311 1.00 82.88 517 ALA A N 1
ATOM 3701 C CA . ALA A 1 517 ? 26.687 -12.701 -43.109 1.00 82.88 517 ALA A CA 1
ATOM 3702 C C . ALA A 1 517 ? 27.412 -11.490 -42.498 1.00 82.88 517 ALA A C 1
ATOM 3704 O O . ALA A 1 517 ? 27.446 -11.346 -41.275 1.00 82.88 517 ALA A O 1
ATOM 3705 N N . ALA A 1 518 ? 27.954 -10.595 -43.327 1.00 76.88 518 ALA A N 1
ATOM 3706 C CA . ALA A 1 518 ? 28.545 -9.342 -42.867 1.00 76.88 518 ALA A CA 1
ATOM 3707 C C . ALA A 1 518 ? 27.491 -8.397 -42.266 1.00 76.88 518 ALA A C 1
ATOM 3709 O O . ALA A 1 518 ? 27.704 -7.845 -41.188 1.00 76.88 518 ALA A O 1
ATOM 3710 N N . LEU A 1 519 ? 26.323 -8.278 -42.903 1.00 80.38 519 LEU A N 1
ATOM 3711 C CA . LEU A 1 519 ? 25.170 -7.561 -42.353 1.00 80.38 519 LEU A CA 1
ATOM 3712 C C . LEU A 1 519 ? 24.715 -8.158 -41.015 1.00 80.38 519 LEU A C 1
ATOM 3714 O O . LEU A 1 519 ? 24.433 -7.423 -40.070 1.00 80.38 519 LEU A O 1
ATOM 3718 N N . ALA A 1 520 ? 24.685 -9.486 -40.894 1.00 83.06 520 ALA A N 1
ATOM 3719 C CA . ALA A 1 520 ? 24.389 -10.162 -39.635 1.00 83.06 520 ALA A CA 1
ATOM 3720 C C . ALA A 1 520 ? 25.439 -9.861 -38.551 1.00 83.06 520 ALA A C 1
ATOM 3722 O O . ALA A 1 520 ? 25.073 -9.633 -37.398 1.00 83.06 520 ALA A O 1
ATOM 3723 N N . ALA A 1 521 ? 26.724 -9.792 -38.912 1.00 80.38 521 ALA A N 1
ATOM 3724 C CA . ALA A 1 521 ? 27.793 -9.410 -37.993 1.00 80.38 521 ALA A CA 1
ATOM 3725 C C . ALA A 1 521 ? 27.657 -7.950 -37.534 1.00 80.38 521 ALA A C 1
ATOM 3727 O O . ALA A 1 521 ? 27.782 -7.682 -36.345 1.00 80.38 521 ALA A O 1
ATOM 3728 N N . MET A 1 522 ? 27.311 -7.021 -38.432 1.00 79.38 522 MET A N 1
ATOM 3729 C CA . MET A 1 522 ? 27.035 -5.626 -38.068 1.00 79.38 522 MET A CA 1
ATOM 3730 C C . MET A 1 522 ? 25.868 -5.509 -37.086 1.00 79.38 522 MET A C 1
ATOM 3732 O O . MET A 1 522 ? 25.978 -4.806 -36.082 1.00 79.38 522 MET A O 1
ATOM 3736 N N . LYS A 1 523 ? 24.773 -6.244 -37.324 1.00 82.62 523 LYS A N 1
ATOM 3737 C CA . LYS A 1 523 ? 23.653 -6.335 -36.374 1.00 82.62 523 LYS A CA 1
ATOM 3738 C C . LYS A 1 523 ? 24.125 -6.869 -35.031 1.00 82.62 523 LYS A C 1
ATOM 3740 O O . LYS A 1 523 ? 23.791 -6.306 -33.996 1.00 82.62 523 LYS A O 1
ATOM 3745 N N . GLN A 1 524 ? 24.924 -7.934 -35.038 1.00 82.81 524 GLN A N 1
ATOM 3746 C CA . GLN A 1 524 ? 25.472 -8.512 -33.818 1.00 82.81 524 GLN A CA 1
ATOM 3747 C C . GLN A 1 524 ? 26.374 -7.521 -33.073 1.00 82.81 524 GLN A C 1
ATOM 3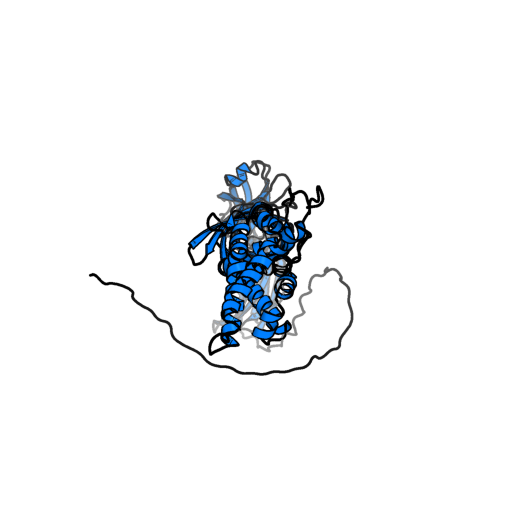749 O O . GLN A 1 524 ? 26.327 -7.482 -31.849 1.00 82.81 524 GLN A O 1
ATOM 3754 N N . THR A 1 525 ? 27.158 -6.700 -33.774 1.00 82.06 525 THR A N 1
ATOM 3755 C CA . THR A 1 525 ? 27.962 -5.633 -33.166 1.00 82.06 525 THR A CA 1
ATOM 3756 C C . THR A 1 525 ? 27.079 -4.534 -32.584 1.00 82.06 525 THR A C 1
ATOM 3758 O O . THR A 1 525 ? 27.300 -4.144 -31.440 1.00 82.06 525 THR A O 1
ATOM 3761 N N . PHE A 1 526 ? 26.058 -4.082 -33.319 1.00 82.69 526 PHE A N 1
ATOM 3762 C CA . PHE A 1 526 ? 25.090 -3.095 -32.837 1.00 82.69 526 PHE A CA 1
ATOM 3763 C C . PHE A 1 526 ? 24.389 -3.595 -31.571 1.00 82.69 526 PHE A C 1
ATOM 3765 O O . PHE A 1 526 ? 24.543 -3.004 -30.507 1.00 82.69 526 PHE A O 1
ATOM 3772 N N . TYR A 1 527 ? 23.723 -4.749 -31.634 1.00 81.12 527 TYR A N 1
ATOM 3773 C CA . TYR A 1 527 ? 23.087 -5.357 -30.465 1.00 81.12 527 TYR A CA 1
ATOM 3774 C C . TYR A 1 527 ? 24.089 -5.720 -29.368 1.00 81.12 527 TYR A C 1
ATOM 3776 O O . TYR A 1 527 ? 23.739 -5.681 -28.198 1.00 81.12 527 TYR A O 1
ATOM 3784 N N . GLY A 1 528 ? 25.335 -6.042 -29.715 1.00 79.12 528 GLY A N 1
ATOM 3785 C CA . GLY A 1 528 ? 26.408 -6.322 -28.766 1.00 79.12 528 GLY A CA 1
ATOM 3786 C C . GLY A 1 528 ? 26.815 -5.102 -27.940 1.00 79.12 528 GLY A C 1
ATOM 3787 O O . GLY A 1 528 ? 27.171 -5.271 -26.778 1.00 79.12 528 GLY A O 1
ATOM 3788 N N . LYS A 1 529 ? 26.703 -3.886 -28.494 1.00 77.44 529 LYS A N 1
ATOM 3789 C CA . LYS A 1 529 ? 26.906 -2.634 -27.745 1.00 77.44 529 LYS A CA 1
ATOM 3790 C C . LYS A 1 529 ? 25.795 -2.396 -26.720 1.00 77.44 529 LYS A C 1
ATOM 3792 O O . LYS A 1 529 ? 26.090 -1.969 -25.611 1.00 77.44 529 LYS A O 1
ATOM 3797 N N . PHE A 1 530 ? 24.556 -2.766 -27.046 1.00 71.31 530 PHE A N 1
ATOM 3798 C CA . PHE A 1 530 ? 23.420 -2.676 -26.119 1.00 71.31 530 PHE A CA 1
ATOM 3799 C C . PHE A 1 530 ? 23.252 -3.906 -25.229 1.00 71.31 530 PHE A C 1
ATOM 3801 O O . PHE A 1 530 ? 22.554 -3.838 -24.229 1.00 71.31 530 PHE A O 1
ATOM 3808 N N . GLY A 1 531 ? 23.877 -5.037 -25.556 1.00 71.12 531 GLY A N 1
ATOM 3809 C CA . GLY A 1 531 ? 23.734 -6.307 -24.842 1.00 71.12 531 GLY A CA 1
ATOM 3810 C C . GLY A 1 531 ? 23.990 -6.206 -23.333 1.00 71.12 531 GLY A C 1
ATOM 3811 O O . GLY A 1 531 ? 23.156 -6.693 -22.570 1.00 71.12 531 GLY A O 1
ATOM 3812 N N . PRO A 1 532 ? 25.073 -5.538 -22.882 1.00 71.00 532 PRO A N 1
ATOM 3813 C CA . PRO A 1 532 ? 25.308 -5.273 -21.461 1.00 71.00 532 PRO A CA 1
ATOM 3814 C C . PRO A 1 532 ? 24.194 -4.448 -20.797 1.00 71.00 532 PRO A C 1
ATOM 3816 O O . PRO A 1 532 ? 23.881 -4.658 -19.631 1.00 71.00 532 PRO A O 1
ATOM 3819 N N . GLN A 1 533 ? 23.553 -3.550 -21.547 1.00 68.00 533 GLN A N 1
ATOM 3820 C CA . GLN A 1 533 ? 22.475 -2.677 -21.066 1.00 68.00 533 GLN A CA 1
ATOM 3821 C C . GLN A 1 533 ? 21.080 -3.322 -21.185 1.00 68.00 533 GLN A C 1
ATOM 3823 O O . GLN A 1 533 ? 20.151 -2.941 -20.479 1.00 68.00 533 GLN A O 1
ATOM 3828 N N . ALA A 1 534 ? 20.925 -4.309 -22.071 1.00 66.50 534 ALA A N 1
ATOM 3829 C CA . ALA A 1 534 ? 19.696 -5.063 -22.323 1.00 66.50 534 ALA A CA 1
ATOM 3830 C C . ALA A 1 534 ? 19.563 -6.321 -21.441 1.00 66.50 534 ALA A C 1
ATOM 3832 O O . ALA A 1 534 ? 18.584 -7.066 -21.566 1.00 66.50 534 ALA A O 1
ATOM 3833 N N . GLY A 1 535 ? 20.565 -6.584 -20.596 1.00 67.75 535 GLY A N 1
ATOM 3834 C CA . GLY A 1 535 ? 20.512 -7.599 -19.551 1.00 67.75 535 GLY A CA 1
ATOM 3835 C C . GLY A 1 535 ? 19.609 -7.188 -18.386 1.00 67.75 535 GLY A C 1
ATOM 3836 O O . GLY A 1 535 ? 19.217 -6.030 -18.264 1.00 67.75 535 GLY A O 1
ATOM 3837 N N . LYS A 1 536 ? 19.298 -8.155 -17.513 1.00 64.00 536 LYS A N 1
ATOM 3838 C CA . LYS A 1 536 ? 18.499 -7.925 -16.305 1.00 64.00 536 LYS A CA 1
ATOM 3839 C C . LYS A 1 536 ? 19.219 -6.941 -15.388 1.00 64.00 536 LYS A C 1
ATOM 3841 O O . LYS A 1 536 ? 20.225 -7.310 -14.781 1.00 64.00 536 LYS A O 1
ATOM 3846 N N . GLN A 1 537 ? 18.691 -5.729 -15.271 1.00 73.31 537 GLN A N 1
ATOM 3847 C CA . GLN A 1 537 ? 19.150 -4.765 -14.284 1.00 73.31 537 GLN A CA 1
ATOM 3848 C C . GLN A 1 537 ? 18.245 -4.832 -13.055 1.00 73.31 537 GLN A C 1
ATOM 3850 O O . GLN A 1 537 ? 17.060 -5.175 -13.134 1.00 73.31 537 GLN A O 1
ATOM 3855 N N . VAL A 1 538 ? 18.844 -4.574 -11.897 1.00 78.44 538 VAL A N 1
ATOM 3856 C CA . VAL A 1 538 ? 18.115 -4.465 -10.638 1.00 78.44 538 VAL A CA 1
ATOM 3857 C C . VAL A 1 538 ? 18.044 -2.991 -10.293 1.00 78.44 538 VAL A C 1
ATOM 3859 O O . VAL A 1 538 ? 19.073 -2.323 -10.139 1.00 78.44 538 VAL A O 1
ATOM 3862 N N . VAL A 1 539 ? 16.818 -2.495 -10.210 1.00 82.25 539 VAL A N 1
ATOM 3863 C CA . VAL A 1 539 ? 16.523 -1.128 -9.814 1.00 82.25 539 VAL A CA 1
ATOM 3864 C C . VAL A 1 539 ? 15.984 -1.177 -8.404 1.00 82.25 539 VAL A C 1
ATOM 3866 O O . VAL A 1 539 ? 14.878 -1.658 -8.181 1.00 82.25 539 VAL A O 1
ATOM 3869 N N . GLN A 1 540 ? 16.771 -0.702 -7.447 1.00 86.75 540 GLN A N 1
ATOM 3870 C CA . GLN A 1 540 ? 16.294 -0.599 -6.081 1.00 86.75 540 GLN A CA 1
ATOM 3871 C C . GLN A 1 540 ? 15.493 0.691 -5.960 1.00 86.75 540 GLN A C 1
ATOM 3873 O O . GLN A 1 540 ? 16.074 1.769 -6.077 1.00 86.75 540 GLN A O 1
ATOM 3878 N N . VAL A 1 541 ? 14.183 0.579 -5.750 1.00 88.56 541 VAL A N 1
ATOM 3879 C CA . VAL A 1 541 ? 13.268 1.714 -5.577 1.00 88.56 541 VAL A CA 1
ATOM 3880 C C . VAL A 1 541 ? 12.820 1.830 -4.127 1.00 88.56 541 VAL A C 1
ATOM 3882 O O . VAL A 1 541 ? 12.620 0.827 -3.450 1.00 88.56 541 VAL A O 1
ATOM 3885 N N . SER A 1 542 ? 12.652 3.053 -3.645 1.00 91.69 542 SER A N 1
ATOM 3886 C CA . SER A 1 542 ? 12.056 3.373 -2.347 1.00 91.69 542 SER A CA 1
ATOM 3887 C C . SER A 1 542 ? 11.360 4.718 -2.440 1.00 91.69 542 SER A C 1
ATOM 3889 O O . SER A 1 542 ? 11.694 5.521 -3.304 1.00 91.69 542 SER A O 1
ATOM 3891 N N . GLY A 1 543 ? 10.418 5.008 -1.560 1.00 92.88 543 GLY A N 1
ATOM 3892 C CA . GLY A 1 543 ? 9.689 6.256 -1.699 1.00 92.88 543 GLY A CA 1
ATOM 3893 C C . GLY A 1 543 ? 8.680 6.520 -0.613 1.00 92.88 543 GLY A C 1
ATOM 3894 O O . GLY A 1 543 ? 8.568 5.782 0.368 1.00 92.88 543 GLY A O 1
ATOM 3895 N N . THR A 1 544 ? 7.928 7.586 -0.827 1.00 92.81 544 THR A N 1
ATOM 3896 C CA . THR A 1 544 ? 6.805 7.969 0.018 1.00 92.81 544 THR A CA 1
ATOM 3897 C C . THR A 1 544 ? 5.580 8.229 -0.842 1.00 92.81 544 THR A C 1
ATOM 3899 O O . THR A 1 544 ? 5.671 8.507 -2.040 1.00 92.81 544 THR A O 1
ATOM 3902 N N . GLY A 1 545 ? 4.412 8.113 -0.230 1.00 92.31 545 GLY A N 1
ATOM 3903 C CA . GLY A 1 545 ? 3.142 8.368 -0.882 1.00 92.31 545 GLY A CA 1
ATOM 3904 C C . GLY A 1 545 ? 2.073 8.827 0.091 1.00 92.31 545 GLY A C 1
ATOM 3905 O O . GLY A 1 545 ? 2.327 9.031 1.279 1.00 92.31 545 GLY A O 1
ATOM 3906 N N . GLN A 1 546 ? 0.873 8.984 -0.444 1.00 91.00 546 GLN A N 1
ATOM 3907 C CA . GLN A 1 546 ? -0.338 9.321 0.275 1.00 91.00 546 GLN A CA 1
ATOM 3908 C C . GLN A 1 546 ? -1.483 8.420 -0.186 1.00 91.00 546 GLN A C 1
ATOM 3910 O O . GLN A 1 546 ? -1.566 8.015 -1.344 1.00 91.00 546 GLN A O 1
ATOM 3915 N N . SER A 1 547 ? -2.381 8.123 0.736 1.00 90.19 547 SER A N 1
ATOM 3916 C CA . SER A 1 547 ? -3.632 7.417 0.519 1.00 90.19 547 SER A CA 1
ATOM 3917 C C . SER A 1 547 ? -4.796 8.379 0.729 1.00 90.19 547 SER A C 1
ATOM 3919 O O . SER A 1 547 ? -4.739 9.288 1.554 1.00 90.19 547 SER A O 1
ATOM 3921 N N . PHE A 1 548 ? -5.857 8.197 -0.045 1.00 87.75 548 PHE A N 1
ATOM 3922 C CA . PHE A 1 548 ? -7.026 9.063 -0.042 1.00 87.75 548 PHE A CA 1
ATOM 3923 C C . PHE A 1 548 ? -8.281 8.210 0.095 1.00 87.75 548 PHE A C 1
ATOM 3925 O O . PHE A 1 548 ? -8.453 7.233 -0.635 1.00 87.75 548 PHE A O 1
ATOM 3932 N N . ASP A 1 549 ? -9.145 8.609 1.020 1.00 85.62 549 ASP A N 1
ATOM 3933 C CA . ASP A 1 549 ? -10.463 8.028 1.266 1.00 85.62 549 ASP A CA 1
ATOM 3934 C C . ASP A 1 549 ? -11.542 9.070 0.911 1.00 85.62 549 ASP A C 1
ATOM 3936 O O . ASP A 1 549 ? -11.805 10.042 1.639 1.00 85.62 549 ASP A O 1
ATOM 3940 N N . ASP A 1 550 ? -12.157 8.870 -0.249 1.00 83.56 550 ASP A N 1
ATOM 3941 C CA . ASP A 1 550 ? -13.185 9.732 -0.809 1.00 83.56 550 ASP A CA 1
ATOM 3942 C C . ASP A 1 550 ? -14.566 9.439 -0.192 1.00 83.56 550 ASP A C 1
ATOM 3944 O O . ASP A 1 550 ? -15.359 10.372 -0.006 1.00 83.56 550 ASP A O 1
ATOM 3948 N N . ASP A 1 551 ? -14.853 8.195 0.212 1.00 78.00 551 ASP A N 1
ATOM 3949 C CA . ASP A 1 551 ? -16.192 7.737 0.621 1.00 78.00 551 ASP A CA 1
ATOM 3950 C C . ASP A 1 551 ? -16.391 7.507 2.132 1.00 78.00 551 ASP A C 1
ATOM 3952 O O . ASP A 1 551 ? -17.536 7.419 2.586 1.00 78.00 551 ASP A O 1
ATOM 3956 N N . SER A 1 552 ? -15.333 7.652 2.933 1.00 68.56 552 SER A N 1
ATOM 3957 C CA . SER A 1 552 ? -15.315 7.621 4.407 1.00 68.56 552 SER A CA 1
ATOM 3958 C C . SER A 1 552 ? -15.368 6.245 5.054 1.00 68.56 552 SER A C 1
ATOM 3960 O O . SER A 1 552 ? -15.747 6.145 6.230 1.00 68.56 552 SER A O 1
ATOM 3962 N N . ASP A 1 553 ? -15.054 5.185 4.321 1.00 74.50 553 ASP A N 1
ATOM 3963 C CA . ASP A 1 553 ? -15.117 3.828 4.851 1.00 74.50 553 ASP A CA 1
ATOM 3964 C C . ASP A 1 553 ? -13.812 3.361 5.528 1.00 74.50 553 ASP A C 1
ATOM 3966 O O . ASP A 1 553 ? -13.735 2.209 5.963 1.00 74.50 553 ASP A O 1
ATOM 3970 N N . LEU A 1 554 ? -12.833 4.269 5.701 1.00 79.25 554 LEU A N 1
ATOM 3971 C CA . LEU A 1 554 ? -11.463 4.002 6.162 1.00 79.25 554 LEU A CA 1
ATOM 3972 C C . LEU A 1 554 ? -10.648 3.135 5.198 1.00 79.25 554 LEU A C 1
ATOM 3974 O O . LEU A 1 554 ? -9.553 2.694 5.556 1.00 79.25 554 LEU A O 1
ATOM 3978 N N . THR A 1 555 ? -11.139 2.889 3.986 1.00 84.19 555 THR A N 1
ATOM 3979 C CA . THR A 1 555 ? -10.376 2.251 2.921 1.00 84.19 555 THR A CA 1
ATOM 3980 C C . THR A 1 555 ? -9.917 3.299 1.923 1.00 84.19 555 THR A C 1
ATOM 3982 O O . THR A 1 555 ? -10.631 4.236 1.580 1.00 84.19 555 THR A O 1
ATOM 3985 N N . ALA A 1 556 ? -8.675 3.181 1.466 1.00 88.62 556 ALA A N 1
ATOM 3986 C CA . ALA A 1 556 ? -8.170 4.115 0.479 1.00 88.62 556 ALA A CA 1
ATOM 3987 C C . ALA A 1 556 ? -8.831 3.817 -0.874 1.00 88.62 556 ALA A C 1
ATOM 3989 O O . ALA A 1 556 ? -8.646 2.736 -1.441 1.00 88.62 556 ALA A O 1
ATOM 3990 N N . ASN A 1 557 ? -9.563 4.781 -1.424 1.00 88.88 557 ASN A N 1
ATOM 3991 C CA . ASN A 1 557 ? -10.041 4.732 -2.805 1.00 88.88 557 ASN A CA 1
ATOM 3992 C C . ASN A 1 557 ? -8.921 5.074 -3.788 1.00 88.88 557 ASN A C 1
ATOM 3994 O O . ASN A 1 557 ? -8.977 4.664 -4.950 1.00 88.88 557 ASN A O 1
ATOM 3998 N N . ARG A 1 558 ? -7.912 5.827 -3.325 1.00 91.75 558 ARG A N 1
ATOM 3999 C CA . ARG A 1 558 ? -6.798 6.246 -4.165 1.00 91.75 558 ARG A CA 1
ATOM 4000 C C . ARG A 1 558 ? -5.448 6.255 -3.456 1.00 91.75 558 ARG A C 1
ATOM 4002 O O . ARG A 1 558 ? -5.381 6.685 -2.311 1.00 91.75 558 ARG A O 1
ATOM 4009 N N . LEU A 1 559 ? -4.379 5.840 -4.141 1.00 91.75 559 LEU A N 1
ATOM 4010 C CA . LEU A 1 559 ? -2.988 5.955 -3.663 1.00 91.75 559 LEU A CA 1
ATOM 4011 C C . LEU A 1 559 ? -2.157 6.795 -4.645 1.00 91.75 559 LEU A C 1
ATOM 4013 O O . LEU A 1 559 ? -2.208 6.547 -5.845 1.00 91.75 559 LEU A O 1
ATOM 4017 N N . GLU A 1 560 ? -1.377 7.755 -4.160 1.00 92.50 560 GLU A N 1
ATOM 4018 C CA . GLU A 1 560 ? -0.434 8.552 -4.962 1.00 92.50 560 GLU A CA 1
ATOM 4019 C C . GLU A 1 560 ? 0.954 8.513 -4.310 1.00 92.50 560 GLU A C 1
ATOM 4021 O O . GLU A 1 560 ? 1.065 8.327 -3.100 1.00 92.50 560 GLU A O 1
ATOM 4026 N N . GLY A 1 561 ? 2.034 8.681 -5.070 1.00 90.25 561 GLY A N 1
ATOM 4027 C CA . GLY A 1 561 ? 3.373 8.700 -4.478 1.00 90.25 561 GLY A CA 1
ATOM 4028 C C . GLY A 1 561 ? 4.513 8.831 -5.473 1.00 90.25 561 GLY A C 1
ATOM 4029 O O . GLY A 1 561 ? 4.312 8.846 -6.684 1.00 90.25 561 GLY A O 1
ATOM 4030 N N . THR A 1 562 ? 5.728 8.903 -4.943 1.00 88.31 562 THR A N 1
ATOM 4031 C CA . THR A 1 562 ? 6.956 8.962 -5.737 1.00 88.31 562 THR A CA 1
ATOM 4032 C C . THR A 1 562 ? 7.921 7.911 -5.215 1.00 88.31 562 THR A C 1
ATOM 4034 O O . THR A 1 562 ? 8.281 7.924 -4.037 1.00 88.31 562 THR A O 1
ATOM 4037 N N . LEU A 1 563 ? 8.344 7.002 -6.092 1.00 86.38 563 LEU A N 1
ATOM 4038 C CA . LEU A 1 563 ? 9.423 6.059 -5.828 1.00 86.38 563 LEU A CA 1
ATOM 4039 C C . LEU A 1 563 ? 10.680 6.573 -6.519 1.00 86.38 563 LEU A C 1
ATOM 4041 O O . LEU A 1 563 ? 10.750 6.661 -7.743 1.00 86.38 563 LEU A O 1
ATOM 4045 N N . GLU A 1 564 ? 11.688 6.891 -5.727 1.00 86.38 564 GLU A N 1
ATOM 4046 C CA . GLU A 1 564 ? 13.027 7.168 -6.214 1.00 86.38 564 GLU A CA 1
ATOM 4047 C C . GLU A 1 564 ? 13.824 5.870 -6.185 1.00 86.38 564 GLU A C 1
ATOM 4049 O O . GLU A 1 564 ? 13.834 5.135 -5.193 1.00 86.38 564 GLU A O 1
ATOM 4054 N N . GLY A 1 565 ? 14.504 5.568 -7.280 1.00 80.12 565 GLY A N 1
ATOM 4055 C CA . GLY A 1 565 ? 15.357 4.402 -7.357 1.00 80.12 565 GLY A CA 1
ATOM 4056 C C . GLY A 1 565 ? 16.749 4.724 -7.837 1.00 80.12 565 GLY A C 1
ATOM 4057 O O . GLY A 1 565 ? 16.976 5.649 -8.611 1.00 80.12 565 GLY A O 1
ATOM 4058 N N . THR A 1 566 ? 17.689 3.901 -7.401 1.00 78.81 566 THR A N 1
ATOM 4059 C CA . THR A 1 566 ? 19.024 3.842 -7.990 1.00 78.81 566 THR A CA 1
ATOM 4060 C C . THR A 1 566 ? 19.168 2.498 -8.663 1.00 78.81 566 THR A C 1
ATOM 4062 O O . THR A 1 566 ? 18.903 1.458 -8.053 1.00 78.81 566 THR A O 1
ATOM 4065 N N . TRP A 1 567 ? 19.575 2.505 -9.924 1.00 75.88 567 TRP A N 1
ATOM 4066 C CA . TRP A 1 567 ? 19.840 1.262 -10.626 1.00 75.88 567 TRP A CA 1
ATOM 4067 C C . TRP A 1 567 ? 21.305 0.861 -10.469 1.00 75.88 567 TRP A C 1
ATOM 4069 O O . TRP A 1 567 ? 22.193 1.697 -10.265 1.00 75.88 567 TRP A O 1
ATOM 4079 N N . THR A 1 568 ? 21.573 -0.436 -10.531 1.00 71.44 568 THR A N 1
ATOM 4080 C CA . THR A 1 568 ? 22.948 -0.931 -10.504 1.00 71.44 568 THR A CA 1
ATOM 4081 C C . THR A 1 568 ? 23.215 -1.816 -11.711 1.00 71.44 568 THR A C 1
ATOM 4083 O O . THR A 1 568 ? 22.454 -2.740 -11.999 1.00 71.44 568 THR A O 1
ATOM 4086 N N . SER A 1 569 ? 24.314 -1.535 -12.411 1.00 67.19 569 SER A N 1
ATOM 4087 C CA . SER A 1 569 ? 24.861 -2.392 -13.464 1.00 67.19 569 SER A CA 1
ATOM 4088 C C . SER A 1 569 ? 26.159 -2.992 -12.945 1.00 67.19 569 SER A C 1
ATOM 4090 O O . SER A 1 569 ? 27.048 -2.264 -12.506 1.00 67.19 569 SER A O 1
ATOM 4092 N N . ASP A 1 570 ? 26.251 -4.322 -12.912 1.00 70.25 570 ASP A N 1
ATOM 4093 C CA . ASP A 1 570 ? 27.405 -5.050 -12.362 1.00 70.25 570 ASP A CA 1
ATOM 4094 C C . ASP A 1 570 ? 27.804 -4.615 -10.932 1.00 70.25 570 ASP A C 1
ATOM 4096 O O . ASP A 1 570 ? 28.974 -4.644 -10.544 1.00 70.25 570 ASP A O 1
ATOM 4100 N N . GLY A 1 571 ? 26.816 -4.211 -10.124 1.00 69.62 571 GLY A N 1
ATOM 4101 C CA . GLY A 1 571 ? 27.012 -3.764 -8.740 1.00 69.62 571 GLY A CA 1
ATOM 4102 C C . GLY A 1 571 ? 27.522 -2.327 -8.587 1.00 69.62 571 GLY A C 1
ATOM 4103 O O . GLY A 1 571 ? 27.865 -1.926 -7.474 1.00 69.62 571 GLY A O 1
ATOM 4104 N N . VAL A 1 572 ? 27.569 -1.546 -9.671 1.00 71.62 572 VAL A N 1
ATOM 4105 C CA . VAL A 1 572 ? 27.906 -0.117 -9.656 1.00 71.62 572 VAL A CA 1
ATOM 4106 C C . VAL A 1 572 ? 26.646 0.698 -9.928 1.00 71.62 572 VAL A C 1
ATOM 4108 O O . VAL A 1 572 ? 25.897 0.387 -10.852 1.00 71.62 572 VAL A O 1
ATOM 4111 N N . ALA A 1 573 ? 26.405 1.731 -9.116 1.00 74.25 573 ALA A N 1
ATOM 4112 C CA . ALA A 1 573 ? 25.319 2.677 -9.349 1.00 74.25 573 ALA A CA 1
ATOM 4113 C C . ALA A 1 573 ? 25.562 3.406 -10.672 1.00 74.25 573 ALA A C 1
ATOM 4115 O O . ALA A 1 573 ? 26.577 4.085 -10.812 1.00 74.25 573 ALA A O 1
ATOM 4116 N N . ALA A 1 574 ? 24.649 3.246 -11.624 1.00 65.62 574 ALA A N 1
ATOM 4117 C CA . ALA A 1 574 ? 24.822 3.794 -12.966 1.00 65.62 574 ALA A CA 1
ATOM 4118 C C . ALA A 1 574 ? 23.916 5.017 -13.233 1.00 65.62 574 ALA A C 1
ATOM 4120 O O . ALA A 1 574 ? 23.951 5.564 -14.324 1.00 65.62 574 ALA A O 1
ATOM 4121 N N . GLY A 1 575 ? 23.032 5.399 -12.296 1.00 70.12 575 GLY A N 1
ATOM 4122 C CA . GLY A 1 575 ? 21.949 6.365 -12.547 1.00 70.12 575 GLY A CA 1
ATOM 4123 C C . GLY A 1 575 ? 20.732 6.214 -11.624 1.00 70.12 575 GLY A C 1
ATOM 4124 O O . GLY A 1 575 ? 20.722 5.369 -10.718 1.00 70.12 575 GLY A O 1
ATOM 4125 N N . SER A 1 576 ? 19.730 7.072 -11.830 1.00 73.19 576 SER A N 1
ATOM 4126 C CA . SER A 1 576 ? 18.541 7.197 -10.976 1.00 73.19 576 SER A CA 1
ATOM 4127 C C . SER A 1 576 ? 17.250 7.124 -11.777 1.00 73.19 576 SER A C 1
ATOM 4129 O O . SER A 1 576 ? 17.161 7.707 -12.851 1.00 73.19 576 SER A O 1
ATOM 4131 N N . VAL A 1 577 ? 16.237 6.478 -11.212 1.00 74.44 577 VAL A N 1
ATOM 4132 C CA . VAL A 1 577 ? 14.885 6.435 -11.761 1.00 74.44 577 VAL A CA 1
ATOM 4133 C C . VAL A 1 577 ? 13.923 7.163 -10.832 1.00 74.44 577 VAL A C 1
ATOM 4135 O O . VAL A 1 577 ? 14.057 7.081 -9.611 1.00 74.44 577 VAL A O 1
ATOM 4138 N N . MET A 1 578 ? 12.939 7.843 -11.404 1.00 78.81 578 MET A N 1
ATOM 4139 C CA . MET A 1 578 ? 11.783 8.340 -10.671 1.00 78.81 578 MET A CA 1
ATOM 4140 C C . MET A 1 578 ? 10.544 7.658 -11.240 1.00 78.81 578 MET A C 1
ATOM 4142 O O . MET A 1 578 ? 10.328 7.690 -12.451 1.00 78.81 578 MET A O 1
ATOM 4146 N N . LEU A 1 579 ? 9.783 6.999 -10.371 1.00 76.62 579 LEU A N 1
ATOM 4147 C CA . LEU A 1 579 ? 8.482 6.427 -10.687 1.00 76.62 579 LEU A CA 1
ATOM 4148 C C . LEU A 1 579 ? 7.421 7.225 -9.938 1.00 76.62 579 LEU A C 1
ATOM 4150 O O . LEU A 1 579 ? 7.344 7.160 -8.710 1.00 76.62 579 LEU A O 1
ATOM 4154 N N . GLU A 1 580 ? 6.600 7.973 -10.661 1.00 80.69 580 GLU A N 1
ATOM 4155 C CA . GLU A 1 580 ? 5.444 8.643 -10.068 1.00 80.69 580 GLU A CA 1
ATOM 4156 C C . GLU A 1 580 ? 4.230 7.714 -10.136 1.00 80.69 580 GLU A C 1
ATOM 4158 O O . GLU A 1 580 ? 3.813 7.317 -11.221 1.00 80.69 580 GLU A O 1
ATOM 4163 N N . LEU A 1 581 ? 3.656 7.376 -8.982 1.00 77.19 581 LEU A N 1
ATOM 4164 C CA . LEU A 1 581 ? 2.345 6.741 -8.856 1.00 77.19 581 LEU A CA 1
ATOM 4165 C C . LEU A 1 581 ? 1.290 7.843 -8.995 1.00 77.19 581 LEU A C 1
ATOM 4167 O O . LEU A 1 581 ? 0.943 8.501 -8.012 1.00 77.19 581 LEU A O 1
ATOM 4171 N N . SER A 1 582 ? 0.824 8.078 -10.223 1.00 65.06 582 SER A N 1
ATOM 4172 C CA . SER A 1 582 ? -0.008 9.241 -10.569 1.00 65.06 582 SER A CA 1
ATOM 4173 C C . SER A 1 582 ? -1.486 9.110 -10.185 1.00 65.06 582 SER A C 1
ATOM 4175 O O . SER A 1 582 ? -2.207 10.101 -10.283 1.00 65.06 582 SER A O 1
ATOM 4177 N N . ALA A 1 583 ? -1.914 7.930 -9.728 1.00 62.97 583 ALA A N 1
ATOM 4178 C CA . ALA A 1 583 ? -3.079 7.644 -8.882 1.00 62.97 583 ALA A CA 1
ATOM 4179 C C . ALA A 1 583 ? -3.491 6.188 -9.110 1.00 62.97 583 ALA A C 1
ATOM 4181 O O . ALA A 1 583 ? -4.025 5.850 -10.162 1.00 62.97 583 ALA A O 1
ATOM 4182 N N . LEU A 1 584 ? -3.317 5.336 -8.107 1.00 65.81 584 LEU A N 1
ATOM 4183 C CA . LEU A 1 584 ? -4.013 4.059 -8.059 1.00 65.81 584 LEU A CA 1
ATOM 4184 C C . LEU A 1 584 ? -5.484 4.327 -7.770 1.00 65.81 584 LEU A C 1
ATOM 4186 O O . LEU A 1 584 ? -5.747 4.812 -6.683 1.00 65.81 584 LEU A O 1
ATOM 4190 N N . GLN A 1 585 ? -6.426 4.058 -8.678 1.00 73.56 585 GLN A N 1
ATOM 4191 C CA . GLN A 1 585 ? -7.870 4.232 -8.414 1.00 73.56 585 GLN A CA 1
ATOM 4192 C C . GLN A 1 585 ? -8.570 2.880 -8.268 1.00 73.56 585 GLN A C 1
ATOM 4194 O O . GLN A 1 585 ? -8.351 1.994 -9.091 1.00 73.56 585 GLN A O 1
ATOM 4199 N N . LYS A 1 586 ? -9.360 2.727 -7.201 1.00 76.75 586 LYS A N 1
ATOM 4200 C CA . LYS A 1 586 ? -10.047 1.481 -6.819 1.00 76.75 586 LYS A CA 1
ATOM 4201 C C . LYS A 1 586 ? -11.289 1.163 -7.651 1.00 76.75 586 LYS A C 1
ATOM 4203 O O . LYS A 1 586 ? -12.016 2.116 -8.016 1.00 76.75 586 LYS A O 1
#

Radius of gyration: 43.39 Å; chains: 1; bounding box: 92×68×121 Å

Sequence (586 aa):
MMKTLWALAAVLVLGACSGGNGSGTPGDVGEDTAADVATPDSRTDAAEPDQVPDTGIPCSQNLVLEFFGIEDGMGLETGANLMVQARIYDAVMAVPVAGLEVVFELTGDGDAALAATKAVTNDQGVAAIELLTGSKQGAEYNLSVSNPCTGKVGIGLHTVAPESGTVLVHFVLSPELSALFPAVSLEVYSSFVLKLCAAVDYNAPGGVSVKLPDGVLDVELPEVKANVANVVFGVASSPDGKKVGGGCLDKVLVLPDKSVEITITIEPLALIPAGAYDLELSLDAAAALGDDWVDVGEALAEVVDAAPAAVGAKVIEDLEVWFPGGFPADCADAAEQIQALVDAGFAGADTTVADWIAGEAGPMLEALLADVRISGKAMVEPGDMPQAWDLLFTVEELAWSGKVSCRKAGCGAGTEATPDQFSLGDVTLGLGQHDLALYTEGFDGLVFPPTDLAFEPGRLHLFAFTHVVLSAAGLGPSVDELFGPMVDCGKIFSGMTPQLVACLNKPPSQLAESCDAALAAMKQTFYGKFGPQAGKQVVQVSGTGQSFDDDSDLTANRLEGTLEGTWTSDGVAAGSVMLELSALQK

Foldseek 3Di:
DDDDDDDDDDDDDDDDDDDDDDDDDDDDDDDDDDDDDDDDDDDDDPDDDDDQPPPVPPQDLQKAKDKDPDAAAAAAAAQDKDKTKMFIDRNVVRAGDWSFKKAKDKDWDFDKDKPDRIFTQHNRRMTITIIGHGNDAQIKMKIKMAGPRHGIDIHIYTYHHFFWEKEKEAEDEDPVCCVVAQFWWKWKFKDPPDDDPVDDPVPDPDGDIDIDGTPDRIDMDTGHGAPGKIKMKMWTAHPVGFTFWIWIDTGDHHHGHYYDYDYTYTFTDAFAQADKFKFKKWKQLLQQQFPPDPQLLNLLLVLLVCLLVLLLVLLVVVLCVVVVPDFDPLCNCLSVVLSVLSVVLLVPFPCVLSVCSNPQVRVLLNQQNRTKMWIFMWGWADDPDVQKIKIKTATFWIATPGFRDDPDDPQPPDPRDRQDIDTCVVPDQQQGIDIWMWGGDGHWKIKTPWDWRFGQSLRVSLQCCQRPVCVSNVFHSDVLSVCCSRRVLVSSLVPDDPSSCVSSVDDSVVSVVSSVVSVVVSVCSSVVSSVLSRDTKIKTKIWMWTFDDPPSPSHGQKIWIKIKTFIDRVNHGSGIMIMTRHITGD

Secondary structure (DSSP, 8-state):
--------------------------------------------PPPPP-PPP-------TTEEEEEES--TTEEEETT-EEEEEEEEEETTTTEE--S-EEEEEEEESS--EES-SEEE--TTSEEEEEEE--SSTT-EEEEEEEETTTEEEEEEEEEEPPPEEEEEEEEEE-HHHHHH-SS-EEEEEEESSS--GGG--TT-S-S--EEPPTT--EEEEEEEETTSEEEEEEEEE-TTS-EEEEEEEEEEEPPTT-EEEEEEEEEEPPPB--EEEEEEEEE--TGGG-TT---HHHHHHHHHHHHHHHHHHHHHHHHHHH-TT---GGGTTHHHHHHHHHHHHHHTS-HHHHHHIIIIIHHHHHHHHTSEEEEEEEEEEE-SSTTEEEEEEEEEEEEE-S-B---SBTB-TT--BPPPPEEGGG---S-SEEEEEEEEETTTEEEEEEEEEEE-HHHHHHHIIIIIIHHHTT--SSHHHHHHHH--HHHHHHT--HHHHHHH---HHHHHHHHHHHHHHHHHHHHHHHTTTSS-EEEEEEEEEEEE-SSSSSB-SEEEEEEEEEEEETTEEEEEEEEEEEEEE-